Protein AF-A0A7S7NX07-F1 (afdb_monomer_lite)

pLDDT: mean 94.51, std 5.22, range [43.25, 98.38]

Sequence (472 aa):
MRSAGPKALARRHEELLFQRAYPGSEEEALSADRQLSQIAGRVEALRASGRDLTPLEEYDTCGIAGSGITAVFSYGVARHLVRAHGDAVDIEWDAYECWEPLGRLLPQLLPLSAEDALVEAHVPYRDWVHAAAGTRPDLAWLMDAIETRWRGSRQRAERYDALQLPLRWNFGISTATRTLMRLPGKDLFLHTEPYLTRKDVSLDAIPKLPALPVRKLPRALGAVMLALARDTSAVRYRELHGFTWGDPRHVYEIDGGRGLKFYLSSVLPVHRLPLRACHSMSLWKNGVPVGYFEGLSLFERMEAGFNLYYTFRAGETAYLYTKVLQACHQMLGVTTFTLDPYQVGHENEEGLASGAFWFYRKLGYRSTDPAIRALTVKEEARIKKDARYRTPVETLRTLVAAPMVYELPGHETGDWDQFQLRRLGLRTADGSAPKLPRALGKAKATPEEIRYLELMRKDSRFRQQILELGRP

Structure (mmCIF, N/CA/C/O backbone):
data_AF-A0A7S7NX07-F1
#
_entry.id   AF-A0A7S7NX07-F1
#
loop_
_atom_site.group_PDB
_atom_site.id
_atom_site.type_symbol
_atom_site.label_atom_id
_atom_site.label_alt_id
_atom_site.label_comp_id
_atom_site.label_asym_id
_atom_site.label_entity_id
_atom_site.label_seq_id
_atom_site.pdbx_PDB_ins_code
_atom_site.Cartn_x
_atom_site.Cartn_y
_atom_site.Cartn_z
_atom_site.occupancy
_atom_site.B_iso_or_equiv
_atom_site.auth_seq_id
_atom_site.auth_comp_id
_atom_site.auth_asym_id
_atom_site.auth_atom_id
_atom_site.pdbx_PDB_model_num
ATOM 1 N N . MET A 1 1 ? 4.384 -4.059 38.950 1.00 43.25 1 MET A N 1
ATOM 2 C CA . MET A 1 1 ? 5.266 -3.433 37.935 1.00 43.25 1 MET A CA 1
ATOM 3 C C . MET A 1 1 ? 4.681 -2.078 37.575 1.00 43.25 1 MET A C 1
ATOM 5 O O . MET A 1 1 ? 3.512 -2.049 37.219 1.00 43.25 1 MET A O 1
ATOM 9 N N . ARG A 1 2 ? 5.432 -0.971 37.707 1.00 44.53 2 ARG A N 1
ATOM 10 C CA . ARG A 1 2 ? 4.989 0.356 37.229 1.00 44.53 2 ARG A CA 1
ATOM 11 C C . ARG A 1 2 ? 4.534 0.208 35.772 1.00 44.53 2 ARG A C 1
ATOM 13 O O . ARG A 1 2 ? 5.297 -0.331 34.973 1.00 44.53 2 ARG A O 1
ATOM 20 N N . SER A 1 3 ? 3.299 0.592 35.450 1.00 55.12 3 SER A N 1
ATOM 21 C CA . SER A 1 3 ? 2.750 0.449 34.099 1.00 55.12 3 SER A CA 1
ATOM 22 C C . SER A 1 3 ? 3.647 1.204 33.118 1.00 55.12 3 SER A C 1
ATOM 24 O O . SER A 1 3 ? 3.782 2.426 33.209 1.00 55.12 3 SER A O 1
ATOM 26 N N . ALA A 1 4 ? 4.315 0.475 32.227 1.00 78.00 4 ALA A N 1
ATOM 27 C CA . ALA A 1 4 ? 5.151 1.071 31.198 1.00 78.00 4 ALA A CA 1
ATOM 28 C C . ALA A 1 4 ? 4.286 1.990 30.315 1.00 78.00 4 ALA A C 1
ATOM 30 O O . ALA A 1 4 ? 3.158 1.631 29.985 1.00 78.00 4 ALA A O 1
ATOM 31 N N . GLY A 1 5 ? 4.785 3.184 29.982 1.00 92.00 5 GLY A N 1
ATOM 32 C CA . GLY A 1 5 ? 4.021 4.172 29.214 1.00 92.00 5 GLY A CA 1
ATOM 33 C C . GLY A 1 5 ? 3.731 3.742 27.764 1.00 92.00 5 GLY A C 1
ATOM 34 O O . GLY A 1 5 ? 4.288 2.745 27.295 1.00 92.00 5 GLY A O 1
ATOM 35 N N . PRO A 1 6 ? 2.925 4.519 27.020 1.00 94.50 6 PRO A N 1
ATOM 36 C CA . PRO A 1 6 ? 2.481 4.195 25.658 1.00 94.50 6 PRO A CA 1
ATOM 37 C C . PRO A 1 6 ? 3.615 3.799 24.699 1.00 94.50 6 PRO A C 1
ATOM 39 O O . PRO A 1 6 ? 3.547 2.756 24.057 1.00 94.50 6 PRO A O 1
ATOM 42 N N . LYS A 1 7 ? 4.727 4.547 24.675 1.00 94.94 7 LYS A N 1
ATOM 43 C CA . LYS A 1 7 ? 5.889 4.234 23.816 1.00 94.94 7 LYS A CA 1
ATOM 44 C C . LYS A 1 7 ? 6.527 2.876 24.132 1.00 94.94 7 LYS A C 1
ATOM 46 O O . LYS A 1 7 ? 6.965 2.161 23.234 1.00 94.94 7 LYS A O 1
ATOM 51 N N . ALA A 1 8 ? 6.570 2.494 25.408 1.00 95.25 8 ALA A N 1
ATOM 52 C CA . ALA A 1 8 ? 7.094 1.194 25.814 1.00 95.25 8 ALA A CA 1
ATOM 53 C C . ALA A 1 8 ? 6.132 0.053 25.442 1.00 95.25 8 ALA A C 1
ATOM 55 O O . ALA A 1 8 ? 6.591 -1.023 25.058 1.00 95.25 8 ALA A O 1
ATOM 56 N N . LEU A 1 9 ? 4.818 0.298 25.511 1.00 96.44 9 LEU A N 1
ATOM 57 C CA . LEU A 1 9 ? 3.802 -0.635 25.024 1.00 96.44 9 LEU A CA 1
ATOM 58 C C . LEU A 1 9 ? 3.916 -0.834 23.506 1.00 96.44 9 LEU A C 1
ATOM 60 O O . LEU A 1 9 ? 3.928 -1.978 23.060 1.00 96.44 9 LEU A O 1
ATOM 64 N N . ALA A 1 10 ? 4.079 0.249 22.739 1.00 96.38 10 ALA A N 1
ATOM 65 C CA . ALA A 1 10 ? 4.284 0.193 21.293 1.00 96.38 10 ALA A CA 1
ATOM 66 C C . ALA A 1 10 ? 5.545 -0.604 20.928 1.00 96.38 10 ALA A C 1
ATOM 68 O O . ALA A 1 10 ? 5.468 -1.540 20.142 1.00 96.38 10 ALA A O 1
ATOM 69 N N . ARG A 1 11 ? 6.691 -0.337 21.571 1.00 96.19 11 ARG A N 1
ATOM 70 C CA . ARG A 1 11 ? 7.917 -1.121 21.335 1.00 96.19 11 ARG A CA 1
ATOM 71 C C . ARG A 1 11 ? 7.712 -2.613 21.609 1.00 96.19 11 ARG A C 1
ATOM 73 O O . ARG A 1 11 ? 8.107 -3.444 20.797 1.00 96.19 11 ARG A O 1
ATOM 80 N N . ARG A 1 12 ? 7.052 -2.958 22.722 1.00 97.19 12 ARG A N 1
ATOM 81 C CA . ARG A 1 12 ? 6.742 -4.358 23.038 1.00 97.19 12 ARG A CA 1
ATOM 82 C C . ARG A 1 12 ? 5.807 -4.982 22.002 1.00 97.19 12 ARG A C 1
ATOM 84 O O . ARG A 1 12 ? 5.972 -6.146 21.658 1.00 97.19 12 ARG A O 1
ATOM 91 N N . HIS A 1 13 ? 4.829 -4.227 21.513 1.00 97.62 13 HIS A N 1
ATOM 92 C CA . HIS A 1 13 ? 3.942 -4.671 20.445 1.00 97.62 13 HIS A CA 1
ATOM 93 C C . HIS A 1 13 ? 4.723 -5.001 19.162 1.00 97.62 13 HIS A C 1
ATOM 95 O O . HIS A 1 13 ? 4.510 -6.068 18.590 1.00 97.62 13 HIS A O 1
ATOM 101 N N . GLU A 1 14 ? 5.684 -4.165 18.761 1.00 97.00 14 GLU A N 1
ATOM 102 C CA . GLU A 1 14 ? 6.535 -4.425 17.590 1.00 97.00 14 GLU A CA 1
ATOM 103 C C . GLU A 1 14 ? 7.394 -5.686 17.739 1.00 97.00 14 GLU A C 1
ATOM 105 O O . GLU A 1 14 ? 7.455 -6.502 16.819 1.00 97.00 14 GLU A O 1
ATOM 110 N N . GLU A 1 15 ? 8.002 -5.891 18.911 1.00 97.50 15 GLU A N 1
ATOM 111 C CA . GLU A 1 15 ? 8.759 -7.113 19.220 1.00 97.50 15 GLU A CA 1
ATOM 112 C C . GLU A 1 15 ? 7.887 -8.367 19.067 1.00 97.50 15 GLU A C 1
ATOM 114 O O . GLU A 1 15 ? 8.297 -9.338 18.434 1.00 97.50 15 GLU A O 1
ATOM 119 N N . LEU A 1 16 ? 6.667 -8.334 19.614 1.00 98.38 16 LEU A N 1
ATOM 120 C CA . LEU A 1 16 ? 5.727 -9.454 19.551 1.00 98.38 16 LEU A CA 1
ATOM 121 C C . LEU A 1 16 ? 5.244 -9.724 18.121 1.00 98.38 16 LEU A C 1
ATOM 123 O O . LEU A 1 16 ? 5.109 -10.882 17.728 1.00 98.38 16 LEU A O 1
ATOM 127 N N . LEU A 1 17 ? 5.003 -8.681 17.322 1.00 97.88 17 LEU A N 1
ATOM 128 C CA . LEU A 1 17 ? 4.661 -8.843 15.908 1.00 97.88 17 LEU A CA 1
ATOM 129 C C . LEU A 1 17 ? 5.799 -9.487 15.122 1.00 97.88 17 LEU A C 1
ATOM 131 O O . LEU A 1 17 ? 5.552 -10.406 14.337 1.00 97.88 17 LEU A O 1
ATOM 135 N N . PHE A 1 18 ? 7.035 -9.028 15.333 1.00 97.88 18 PHE A N 1
ATOM 136 C CA . PHE A 1 18 ? 8.203 -9.604 14.676 1.00 97.88 18 PHE A CA 1
ATOM 137 C C . PHE A 1 18 ? 8.382 -11.073 15.058 1.00 97.88 18 PHE A C 1
ATOM 139 O O . PHE A 1 18 ? 8.474 -11.926 14.177 1.00 97.88 18 PHE A O 1
ATOM 146 N N . GLN A 1 19 ? 8.333 -11.365 16.359 1.00 97.56 19 GLN A N 1
ATOM 147 C CA . GLN A 1 19 ? 8.394 -12.714 16.912 1.00 97.56 19 GLN A CA 1
ATOM 148 C C . GLN A 1 19 ? 7.323 -13.627 16.304 1.00 97.56 19 GLN A C 1
ATOM 150 O O . GLN A 1 19 ? 7.601 -14.760 15.924 1.00 97.56 19 GLN A O 1
ATOM 155 N N . ARG A 1 20 ? 6.097 -13.120 16.137 1.00 97.31 20 ARG A N 1
ATOM 156 C CA . ARG A 1 20 ? 5.008 -13.891 15.537 1.00 97.31 20 ARG A CA 1
ATOM 157 C C . ARG A 1 20 ? 5.197 -14.147 14.040 1.00 97.31 20 ARG A C 1
ATOM 159 O O . ARG A 1 20 ? 4.764 -15.190 13.546 1.00 97.31 20 ARG A O 1
ATOM 166 N N . ALA A 1 21 ? 5.786 -13.210 13.302 1.00 97.31 21 ALA A N 1
ATOM 167 C CA . ALA A 1 21 ? 6.053 -13.372 11.873 1.00 97.31 21 ALA A CA 1
ATOM 168 C C . ALA A 1 21 ? 7.258 -14.295 11.613 1.00 97.31 21 ALA A C 1
ATOM 170 O O . ALA A 1 21 ? 7.229 -15.084 10.667 1.00 97.31 21 ALA A O 1
ATOM 171 N N . TYR A 1 22 ? 8.279 -14.240 12.470 1.00 97.50 22 TYR A N 1
ATOM 172 C CA . TYR A 1 22 ? 9.526 -14.999 12.353 1.00 97.50 22 TYR A CA 1
ATOM 173 C C . TYR A 1 22 ? 9.799 -15.866 13.603 1.00 97.50 22 TYR A C 1
ATOM 175 O O . TYR A 1 22 ? 10.824 -15.678 14.254 1.00 97.50 22 TYR A O 1
ATOM 183 N N . PRO A 1 23 ? 8.904 -16.802 13.967 1.00 97.12 23 PRO A N 1
ATOM 184 C CA . PRO A 1 23 ? 9.070 -17.601 15.177 1.00 97.12 23 PRO A CA 1
ATOM 185 C C . PRO A 1 23 ? 10.155 -18.667 14.995 1.00 97.12 23 PRO A C 1
ATOM 187 O O . PRO A 1 23 ? 10.227 -19.292 13.937 1.00 97.12 23 PRO A O 1
ATOM 190 N N . GLY A 1 24 ? 10.955 -18.926 16.028 1.00 96.62 24 GLY A N 1
ATOM 191 C CA . GLY A 1 24 ? 11.880 -20.061 16.094 1.00 96.62 24 GLY A CA 1
ATOM 192 C C . GLY A 1 24 ? 11.194 -21.376 16.483 1.00 96.62 24 GLY A C 1
ATOM 193 O O . GLY A 1 24 ? 11.676 -22.448 16.126 1.00 96.62 24 GLY A O 1
ATOM 194 N N . SER A 1 25 ? 10.044 -21.307 17.164 1.00 96.81 25 SER A N 1
ATOM 195 C CA . SER A 1 25 ? 9.207 -22.462 17.518 1.00 96.81 25 SER A CA 1
ATOM 196 C C . SER A 1 25 ? 7.710 -22.128 17.503 1.00 96.81 25 SER A C 1
ATOM 198 O O . SER A 1 25 ? 7.308 -20.964 17.552 1.00 96.81 25 SER A O 1
ATOM 200 N N . GLU A 1 26 ? 6.849 -23.148 17.468 1.00 96.06 26 GLU A N 1
ATOM 201 C CA . GLU A 1 26 ? 5.396 -22.944 17.577 1.00 96.06 26 GLU A CA 1
ATOM 202 C C . GLU A 1 26 ? 4.998 -22.324 18.923 1.00 96.06 26 GLU A C 1
ATOM 204 O O . GLU A 1 26 ? 4.138 -21.445 18.982 1.00 96.06 26 GLU A O 1
ATOM 209 N N . GLU A 1 27 ? 5.661 -22.730 20.007 1.00 96.88 27 GLU A N 1
ATOM 210 C CA . GLU A 1 27 ? 5.446 -22.188 21.352 1.00 96.88 27 GLU A CA 1
ATOM 211 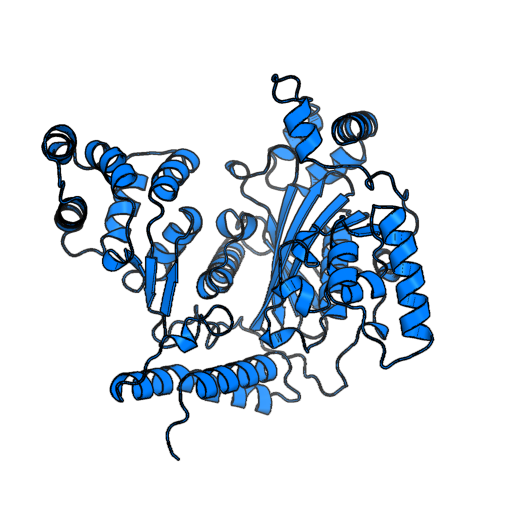C C . GLU A 1 27 ? 5.721 -20.683 21.409 1.00 96.88 27 GLU A C 1
ATOM 213 O O . GLU A 1 27 ? 4.990 -19.936 22.067 1.00 96.88 27 GLU A O 1
ATOM 218 N N . GLU A 1 28 ? 6.748 -20.232 20.689 1.00 97.06 28 GLU A N 1
ATOM 219 C CA . GLU A 1 28 ? 7.103 -18.827 20.564 1.00 97.06 28 GLU A CA 1
ATOM 220 C C . GLU A 1 28 ? 6.006 -18.035 19.841 1.00 97.06 28 GLU A C 1
ATOM 222 O O . GLU A 1 28 ? 5.558 -16.998 20.340 1.00 97.06 28 GLU A O 1
ATOM 227 N N . ALA A 1 29 ? 5.506 -18.559 18.718 1.00 96.62 29 ALA A N 1
ATOM 228 C CA . ALA A 1 29 ? 4.398 -17.956 17.979 1.00 96.62 29 ALA A CA 1
ATOM 229 C C . ALA A 1 29 ? 3.124 -17.862 18.836 1.00 96.62 29 ALA A C 1
ATOM 231 O O . ALA A 1 29 ? 2.501 -16.801 18.914 1.00 96.62 29 ALA A O 1
ATOM 232 N N . LEU A 1 30 ? 2.767 -18.946 19.534 1.00 95.94 30 LEU A N 1
ATOM 233 C CA . LEU A 1 30 ? 1.609 -18.991 20.430 1.00 95.94 30 LEU A CA 1
ATOM 234 C C . LEU A 1 30 ? 1.766 -18.030 21.615 1.00 95.94 30 LEU A C 1
ATOM 236 O O . LEU A 1 30 ? 0.806 -17.376 22.023 1.00 95.94 30 LEU A O 1
ATOM 240 N N . SER A 1 31 ? 2.972 -17.920 22.175 1.00 97.94 31 SER A N 1
ATOM 241 C CA . SER A 1 31 ? 3.276 -16.971 23.248 1.00 97.94 31 SER A CA 1
ATOM 242 C C . SER A 1 31 ? 3.138 -15.522 22.784 1.00 97.94 31 SER A C 1
ATOM 244 O O . SER A 1 31 ? 2.589 -14.694 23.519 1.00 97.94 31 SER A O 1
ATOM 246 N N . ALA A 1 32 ? 3.592 -15.216 21.566 1.00 98.00 32 ALA A N 1
ATOM 247 C CA . ALA A 1 32 ? 3.450 -13.893 20.979 1.00 98.00 32 ALA A CA 1
ATOM 248 C C . ALA A 1 32 ? 1.972 -13.525 20.774 1.00 98.00 32 ALA A C 1
ATOM 250 O O . ALA A 1 32 ? 1.545 -12.460 21.224 1.00 98.00 32 ALA A O 1
ATOM 251 N N . ASP A 1 33 ? 1.166 -14.425 20.198 1.00 96.50 33 ASP A N 1
ATOM 252 C CA . ASP A 1 33 ? -0.272 -14.196 19.998 1.00 96.50 33 ASP A CA 1
ATOM 253 C C . ASP A 1 33 ? -1.019 -14.009 21.335 1.00 96.50 33 ASP A C 1
ATOM 255 O O . ASP A 1 33 ? -1.800 -13.065 21.472 1.00 96.50 33 ASP A O 1
ATOM 259 N N . ARG A 1 34 ? -0.722 -14.822 22.365 1.00 97.56 34 ARG A N 1
ATOM 260 C CA . ARG A 1 34 ? -1.304 -14.656 23.716 1.00 97.56 34 ARG A CA 1
ATOM 261 C C . ARG A 1 34 ? -0.969 -13.309 24.356 1.00 97.56 34 ARG A C 1
ATOM 263 O O . ARG A 1 34 ? -1.767 -12.772 25.116 1.00 97.56 34 ARG A O 1
ATOM 270 N N . GLN A 1 35 ? 0.225 -12.776 24.118 1.00 98.19 35 GLN A N 1
ATOM 271 C CA . GLN A 1 35 ? 0.610 -11.473 24.665 1.00 98.19 35 GLN A CA 1
ATOM 272 C C . GLN A 1 35 ? -0.001 -10.322 23.865 1.00 98.19 35 GLN A C 1
ATOM 274 O O . GLN A 1 35 ? -0.411 -9.323 24.457 1.00 98.19 35 GLN A O 1
ATOM 279 N N . LEU A 1 36 ? -0.106 -10.464 22.542 1.00 98.00 36 LEU A N 1
ATOM 280 C CA . LEU A 1 36 ? -0.770 -9.489 21.679 1.00 98.00 36 LEU A CA 1
ATOM 281 C C . LEU A 1 36 ? -2.257 -9.358 22.015 1.00 98.00 36 LEU A C 1
ATOM 283 O O . LEU A 1 36 ? -2.760 -8.238 22.087 1.00 98.00 36 LEU A O 1
ATOM 287 N N . SER A 1 37 ? -2.942 -10.460 22.337 1.00 96.62 37 SER A N 1
ATOM 288 C CA . SER A 1 37 ? -4.355 -10.420 22.738 1.00 96.62 37 SER A CA 1
ATOM 289 C C . SER A 1 37 ? -4.612 -9.628 24.028 1.00 96.62 37 SER A C 1
ATOM 291 O O . SER A 1 37 ? -5.742 -9.222 24.284 1.00 96.62 37 SER A O 1
ATOM 293 N N . GLN A 1 38 ? -3.579 -9.363 24.834 1.00 96.56 38 GLN A N 1
ATOM 294 C CA . GLN A 1 38 ? -3.672 -8.558 26.057 1.00 96.56 38 GLN A CA 1
ATOM 295 C C . GLN A 1 38 ? -3.414 -7.062 25.825 1.00 96.56 38 GLN A C 1
ATOM 297 O O . GLN A 1 38 ? -3.616 -6.264 26.741 1.00 96.56 38 GLN A O 1
ATOM 302 N N . ILE A 1 39 ? -2.938 -6.657 24.640 1.00 97.00 39 ILE A N 1
ATOM 303 C CA . ILE A 1 39 ? -2.503 -5.275 24.380 1.00 97.00 39 ILE A CA 1
ATOM 304 C C . ILE A 1 39 ? -3.658 -4.287 24.521 1.00 97.00 39 ILE A C 1
ATOM 306 O O . ILE A 1 39 ? -3.482 -3.274 25.193 1.00 97.00 39 ILE A O 1
ATOM 310 N N . ALA A 1 40 ? -4.842 -4.604 23.991 1.00 96.25 40 ALA A N 1
ATOM 311 C CA . ALA A 1 40 ? -6.000 -3.714 24.075 1.00 96.25 40 ALA A CA 1
ATOM 312 C C . ALA A 1 40 ? -6.365 -3.364 25.529 1.00 96.25 40 ALA A C 1
ATOM 314 O O . ALA A 1 40 ? -6.565 -2.197 25.854 1.00 96.25 40 ALA A O 1
ATOM 315 N N . GLY A 1 41 ? -6.344 -4.351 26.433 1.00 96.12 41 GLY A N 1
ATOM 316 C CA . GLY A 1 41 ? -6.583 -4.118 27.862 1.00 96.12 41 GLY A CA 1
ATOM 317 C C . GLY A 1 41 ? -5.506 -3.250 28.523 1.00 96.12 41 GLY A C 1
ATOM 318 O O . GLY A 1 41 ? -5.798 -2.483 29.437 1.00 96.12 41 GLY A O 1
ATOM 319 N N . ARG A 1 42 ? -4.257 -3.310 28.041 1.00 96.25 42 ARG A N 1
ATOM 320 C CA . ARG A 1 42 ? -3.175 -2.430 28.516 1.00 96.25 42 ARG A CA 1
ATOM 321 C C . ARG A 1 42 ? -3.331 -1.002 27.999 1.00 96.25 42 ARG A C 1
ATOM 323 O O . ARG A 1 42 ? -3.040 -0.076 28.749 1.00 96.25 42 ARG A O 1
ATOM 330 N N . VAL A 1 43 ? -3.795 -0.819 26.760 1.00 96.69 43 VAL A N 1
ATOM 331 C CA . VAL A 1 43 ? -4.137 0.513 26.231 1.00 96.69 43 VAL A CA 1
ATOM 332 C C . VAL A 1 43 ? -5.275 1.126 27.046 1.00 96.69 43 VAL A C 1
ATOM 334 O O . VAL A 1 43 ? -5.170 2.279 27.454 1.00 96.69 43 VAL A O 1
ATOM 337 N N . GLU A 1 44 ? -6.307 0.344 27.371 1.00 95.25 44 GLU A N 1
ATOM 338 C CA . GLU A 1 44 ? -7.420 0.808 28.206 1.00 95.25 44 GLU A CA 1
ATOM 339 C C . GLU A 1 44 ? -6.965 1.196 29.619 1.00 95.25 44 GLU A C 1
ATOM 341 O O . GLU A 1 44 ? -7.313 2.262 30.116 1.00 95.25 44 GLU A O 1
ATOM 346 N N . ALA A 1 45 ? -6.097 0.398 30.247 1.00 95.25 45 ALA A N 1
ATOM 347 C CA . ALA A 1 45 ? -5.528 0.748 31.548 1.00 95.25 45 ALA A CA 1
ATOM 348 C C . ALA A 1 45 ? -4.715 2.059 31.504 1.00 95.25 45 ALA A C 1
ATOM 350 O O . ALA A 1 45 ? -4.768 2.855 32.443 1.00 95.25 45 ALA A O 1
ATOM 351 N N . LEU A 1 46 ? -3.979 2.310 30.412 1.00 95.44 46 LEU A N 1
ATOM 352 C CA . LEU A 1 46 ? -3.272 3.578 30.211 1.00 95.44 46 LEU A CA 1
ATOM 353 C C . LEU A 1 46 ? -4.256 4.746 30.060 1.00 95.44 46 LEU A C 1
ATOM 355 O O . LEU A 1 46 ? -4.070 5.761 30.738 1.00 95.44 46 LEU A O 1
ATOM 359 N N . ARG A 1 47 ? -5.318 4.577 29.259 1.00 94.62 47 ARG A N 1
ATOM 360 C CA . ARG A 1 47 ? -6.404 5.558 29.097 1.00 94.62 47 ARG A CA 1
ATOM 361 C C . ARG A 1 47 ? -7.046 5.914 30.436 1.00 94.62 47 ARG A C 1
ATOM 363 O O . ARG A 1 47 ? -7.086 7.085 30.798 1.00 94.62 47 ARG A O 1
ATOM 370 N N . ALA A 1 48 ? -7.465 4.907 31.203 1.00 94.81 48 ALA A N 1
ATOM 371 C CA . ALA A 1 48 ? -8.093 5.079 32.513 1.00 94.81 48 ALA A CA 1
ATOM 372 C C . ALA A 1 48 ? -7.170 5.770 33.533 1.00 94.81 48 ALA A C 1
ATOM 374 O O . ALA A 1 48 ? -7.640 6.454 34.437 1.00 94.81 48 ALA A O 1
ATOM 375 N N . SER A 1 49 ? -5.849 5.635 33.376 1.00 94.06 49 SER A N 1
ATOM 376 C CA . SER A 1 49 ? -4.857 6.345 34.195 1.00 94.06 49 SER A CA 1
ATOM 377 C C . SER A 1 49 ? -4.545 7.777 33.724 1.00 94.06 49 SER A C 1
ATOM 379 O O . SER A 1 49 ? -3.596 8.385 34.222 1.00 94.06 49 SER A O 1
ATOM 381 N N . GLY A 1 50 ? -5.301 8.311 32.756 1.00 92.94 50 GLY A N 1
ATOM 382 C CA . GLY A 1 50 ? -5.138 9.671 32.234 1.00 92.94 50 GLY A CA 1
ATOM 383 C C . GLY A 1 50 ? -3.849 9.880 31.436 1.00 92.94 50 GLY A C 1
ATOM 384 O O . GLY A 1 50 ? -3.324 10.991 31.385 1.00 92.94 50 GLY A O 1
ATOM 385 N N . ARG A 1 51 ? -3.275 8.814 30.863 1.00 93.44 51 ARG A N 1
ATOM 386 C CA . ARG A 1 51 ? -2.066 8.917 30.033 1.00 93.44 51 ARG A CA 1
ATOM 387 C C . ARG A 1 51 ? -2.434 9.332 28.614 1.00 93.44 51 ARG A C 1
ATOM 389 O O . ARG A 1 51 ? -3.364 8.783 28.035 1.00 93.44 51 ARG A O 1
ATOM 396 N N . ASP A 1 52 ? -1.634 10.227 28.045 1.00 92.69 52 ASP A N 1
ATOM 397 C CA . ASP A 1 52 ? -1.708 10.591 26.631 1.00 92.69 52 ASP A CA 1
ATOM 398 C C . ASP A 1 52 ? -1.405 9.376 25.739 1.00 92.69 52 ASP A C 1
ATOM 400 O O . ASP A 1 52 ? -0.353 8.748 25.871 1.00 92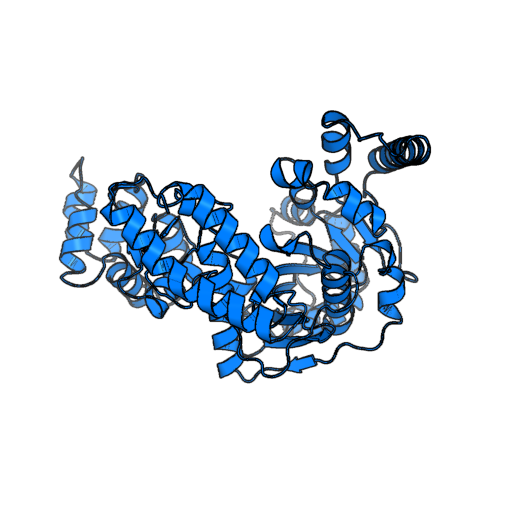.69 52 ASP A O 1
ATOM 404 N N . LEU A 1 53 ? -2.337 9.036 24.848 1.00 94.19 53 LEU A N 1
ATOM 405 C CA . LEU A 1 53 ? -2.232 7.901 23.931 1.00 94.19 53 LEU A CA 1
ATOM 406 C C . LEU A 1 53 ? -1.798 8.294 22.519 1.00 94.19 53 LEU A C 1
ATOM 408 O O . LEU A 1 53 ? -1.597 7.394 21.707 1.00 94.19 53 LEU A O 1
ATOM 412 N N . THR A 1 54 ? -1.582 9.583 22.242 1.00 93.00 54 THR A N 1
ATOM 413 C CA . THR A 1 54 ? -1.100 10.085 20.944 1.00 93.00 54 THR A CA 1
ATOM 414 C C . THR A 1 54 ? 0.109 9.303 20.407 1.00 93.00 54 THR A C 1
ATOM 416 O O . THR A 1 54 ? 0.111 8.962 19.225 1.00 93.00 54 THR A O 1
ATOM 419 N N . PRO A 1 55 ? 1.085 8.865 21.237 1.00 94.69 55 PRO A N 1
ATOM 420 C CA . PRO A 1 55 ? 2.197 8.047 20.748 1.00 94.69 55 PRO A CA 1
ATOM 421 C C . PRO A 1 55 ? 1.818 6.669 20.177 1.00 94.69 55 PRO A C 1
ATOM 423 O O . PRO A 1 55 ? 2.688 5.986 19.642 1.00 94.69 55 PRO A O 1
ATOM 426 N N . LEU A 1 56 ? 0.575 6.204 20.344 1.00 95.31 56 LEU A N 1
ATOM 427 C CA . LEU A 1 56 ? 0.039 4.973 19.739 1.00 95.31 56 LEU A CA 1
ATOM 428 C C . LEU A 1 56 ? -0.692 5.233 18.414 1.00 95.31 56 LEU A C 1
ATOM 430 O O . LEU A 1 56 ? -1.177 4.282 17.801 1.00 95.31 56 LEU A O 1
ATOM 434 N N . GLU A 1 57 ? -0.814 6.497 18.014 1.00 94.06 57 GLU A N 1
ATOM 435 C CA . GLU A 1 57 ? -1.434 6.943 16.763 1.00 94.06 57 GLU A CA 1
ATOM 436 C C . GLU A 1 57 ? -0.394 7.583 15.821 1.00 94.06 57 GLU A C 1
ATOM 438 O O . GLU A 1 57 ? -0.688 7.855 14.665 1.00 94.06 57 GLU A O 1
ATOM 443 N N . GLU A 1 58 ? 0.857 7.756 16.266 1.00 90.94 58 GLU A N 1
ATOM 444 C CA . GLU A 1 58 ? 1.972 8.173 15.406 1.00 90.94 58 GLU A CA 1
ATOM 445 C C . GLU A 1 58 ? 2.182 7.188 14.235 1.00 90.94 58 GLU A C 1
ATOM 447 O O . GLU A 1 58 ? 1.915 5.988 14.337 1.00 90.94 58 GLU A O 1
ATOM 452 N N . TYR A 1 59 ? 2.711 7.680 13.112 1.00 84.88 59 TYR A N 1
ATOM 453 C CA . TYR A 1 59 ? 2.840 6.915 11.864 1.00 84.88 59 TYR A CA 1
ATOM 454 C C . TYR A 1 59 ? 3.549 5.553 12.024 1.00 84.88 59 TYR A C 1
ATOM 456 O O . TYR A 1 59 ? 3.134 4.557 11.429 1.00 84.88 59 TYR A O 1
ATOM 464 N N . ASP A 1 60 ? 4.559 5.467 12.893 1.00 83.88 60 ASP A N 1
ATOM 465 C CA . ASP A 1 60 ? 5.337 4.239 13.102 1.00 83.88 60 ASP A CA 1
ATOM 466 C C . ASP A 1 60 ? 4.622 3.213 14.010 1.00 83.88 60 ASP A C 1
ATOM 468 O O . ASP A 1 60 ? 4.847 1.997 13.920 1.00 83.88 60 ASP A O 1
ATOM 472 N N . THR A 1 61 ? 3.710 3.673 14.869 1.00 90.69 61 THR A N 1
ATOM 473 C CA . THR A 1 61 ? 3.107 2.893 15.967 1.00 90.69 61 THR A CA 1
ATOM 474 C C . THR A 1 61 ? 1.592 2.723 15.855 1.00 90.69 61 THR A C 1
ATOM 476 O O . THR A 1 61 ? 1.039 1.894 16.570 1.00 90.69 61 THR A O 1
ATOM 479 N N . CYS A 1 62 ? 0.930 3.429 14.937 1.00 94.31 62 CYS A N 1
ATOM 480 C CA . CYS A 1 62 ? -0.511 3.375 14.678 1.00 94.31 62 CYS A CA 1
ATOM 481 C C . CYS A 1 62 ? -1.058 1.966 14.402 1.00 94.31 62 CYS A C 1
ATOM 483 O O . CYS A 1 62 ? -0.311 1.049 14.075 1.00 94.31 62 CYS A O 1
ATOM 485 N N . GLY A 1 63 ? -2.373 1.763 14.504 1.00 96.44 63 GLY A N 1
ATOM 486 C CA . GLY A 1 63 ? -2.999 0.467 14.204 1.00 96.44 63 GLY A CA 1
ATOM 487 C C . GLY A 1 63 ? -2.885 -0.579 15.319 1.00 96.44 63 GLY A C 1
ATOM 488 O O . GLY A 1 63 ? -2.993 -1.778 15.040 1.00 96.44 63 GLY A O 1
ATOM 489 N N . ILE A 1 64 ? -2.634 -0.152 16.561 1.00 97.62 64 ILE A N 1
ATOM 490 C CA . ILE A 1 64 ? -2.611 -1.001 17.761 1.00 97.62 64 ILE A CA 1
ATOM 491 C C . ILE A 1 64 ? -4.039 -1.177 18.300 1.00 97.62 64 ILE A C 1
ATOM 493 O O . ILE A 1 64 ? -4.812 -0.228 18.382 1.00 97.62 64 ILE A O 1
ATOM 497 N N . ALA A 1 65 ? -4.407 -2.394 18.706 1.00 97.38 65 ALA A N 1
ATOM 498 C CA . ALA A 1 65 ? -5.706 -2.639 19.332 1.00 97.38 65 ALA A CA 1
ATOM 499 C C . ALA A 1 65 ? -5.901 -1.779 20.590 1.00 97.38 65 ALA A C 1
ATOM 501 O O . ALA A 1 65 ? -5.026 -1.694 21.450 1.00 97.38 65 ALA A O 1
ATOM 502 N N . GLY A 1 66 ? -7.073 -1.160 20.696 1.00 95.69 66 GLY A N 1
ATOM 503 C CA . GLY A 1 66 ? -7.449 -0.243 21.764 1.00 95.69 66 GLY A CA 1
ATOM 504 C C . GLY A 1 66 ? -7.100 1.226 21.509 1.00 95.69 66 GLY A C 1
ATOM 505 O O . GLY A 1 66 ? -7.573 2.053 22.284 1.00 95.69 66 GLY A O 1
ATOM 506 N N . SER A 1 67 ? -6.321 1.577 20.475 1.00 96.38 67 SER A N 1
ATOM 507 C CA . SER A 1 67 ? -6.117 2.971 20.028 1.00 96.38 67 SER A CA 1
ATOM 508 C C . SER A 1 67 ? -7.041 3.327 18.850 1.00 96.38 67 SER A C 1
ATOM 510 O O . SER A 1 67 ? -8.034 2.633 18.615 1.00 96.38 67 SER A O 1
ATOM 512 N N . GLY A 1 68 ? -6.752 4.404 18.118 1.00 96.06 68 GLY A N 1
ATOM 513 C CA . GLY A 1 68 ? -7.380 4.704 16.835 1.00 96.06 68 GLY A CA 1
ATOM 514 C C . GLY A 1 68 ? -6.461 5.498 15.913 1.00 96.06 68 GLY A C 1
ATOM 515 O O . GLY A 1 68 ? -5.257 5.579 16.157 1.00 96.06 68 GLY A O 1
ATOM 516 N N . ILE A 1 69 ? -7.034 6.040 14.842 1.00 97.00 69 ILE A N 1
ATOM 517 C CA . ILE A 1 69 ? -6.395 7.010 13.945 1.00 97.00 69 ILE A CA 1
ATOM 518 C C . ILE A 1 69 ? -7.416 8.040 13.455 1.00 97.00 69 ILE A C 1
ATOM 520 O O . ILE A 1 69 ? -8.608 7.739 13.384 1.00 97.00 69 ILE A O 1
ATOM 524 N N . THR A 1 70 ? -6.939 9.221 13.065 1.00 97.00 70 THR A N 1
ATOM 525 C CA . THR A 1 70 ? -7.728 10.216 12.325 1.00 97.00 70 THR A CA 1
ATOM 526 C C . THR A 1 70 ? -7.042 10.523 11.001 1.00 97.00 70 THR A C 1
ATOM 528 O O . THR A 1 70 ? -5.889 10.951 11.003 1.00 97.00 70 THR A O 1
ATOM 531 N N . ALA A 1 71 ? -7.711 10.274 9.874 1.00 96.81 71 ALA A N 1
ATOM 532 C CA . ALA A 1 71 ? 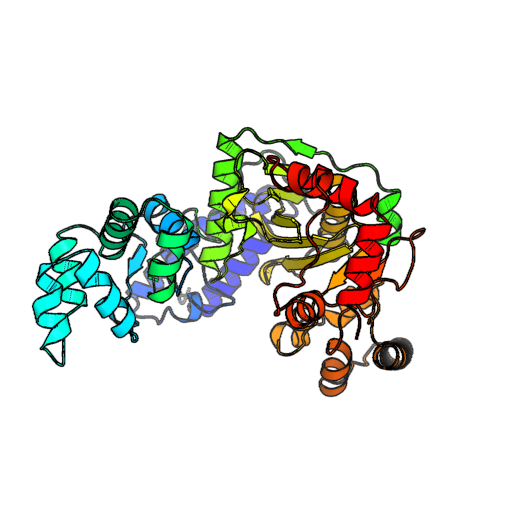-7.115 10.436 8.547 1.00 96.81 71 ALA A CA 1
ATOM 533 C C . ALA A 1 71 ? -8.150 10.781 7.473 1.00 96.81 71 ALA A C 1
ATOM 535 O O . ALA A 1 71 ? -9.308 10.378 7.567 1.00 96.81 71 ALA A O 1
ATOM 536 N N . VAL A 1 72 ? -7.710 11.461 6.414 1.00 97.25 72 VAL A N 1
ATOM 537 C CA . VAL A 1 72 ? -8.505 11.635 5.193 1.00 97.25 72 VAL A CA 1
ATOM 538 C C . VAL A 1 72 ? -8.277 10.424 4.292 1.00 97.25 72 VAL A C 1
ATOM 540 O O . VAL A 1 72 ? -7.142 10.119 3.929 1.00 97.25 72 VAL A O 1
ATOM 543 N N . PHE A 1 73 ? -9.355 9.731 3.935 1.00 97.81 73 PHE A N 1
ATOM 544 C CA . PHE A 1 73 ? -9.322 8.556 3.062 1.00 97.81 73 PHE A CA 1
ATOM 545 C C . PHE A 1 73 ? -10.101 8.813 1.778 1.00 97.81 73 PHE A C 1
ATOM 547 O O . PHE A 1 73 ? -11.150 9.454 1.824 1.00 97.81 73 PHE A O 1
ATOM 554 N N . SER A 1 74 ? -9.659 8.239 0.653 1.00 97.38 74 SER A N 1
ATOM 555 C CA . SER A 1 74 ? -10.482 8.235 -0.561 1.00 97.38 74 SER A CA 1
ATOM 556 C C . SER A 1 74 ? -11.816 7.510 -0.353 1.00 97.38 74 SER A C 1
ATOM 558 O O . SER A 1 74 ? -11.954 6.607 0.480 1.00 97.38 74 SER A O 1
ATOM 560 N N . TYR A 1 75 ? -12.795 7.839 -1.191 1.00 97.25 75 TYR A N 1
ATOM 561 C CA . TYR A 1 75 ? -14.140 7.276 -1.215 1.00 97.25 75 TYR A CA 1
ATOM 562 C C . TYR A 1 75 ? -14.148 5.754 -1.156 1.00 97.25 75 TYR A C 1
ATOM 564 O O . TYR A 1 75 ? -14.947 5.157 -0.438 1.00 97.25 75 TYR A O 1
ATOM 572 N N . GLY A 1 76 ? -13.262 5.100 -1.912 1.00 96.19 76 GLY A N 1
ATOM 573 C CA . GLY A 1 76 ? -13.231 3.645 -1.962 1.00 96.19 76 GLY A CA 1
ATOM 574 C C . GLY A 1 76 ? -12.798 3.014 -0.634 1.00 96.19 76 GLY A C 1
ATOM 575 O O . GLY A 1 76 ? -13.340 1.972 -0.259 1.00 96.19 76 GLY A O 1
ATOM 576 N N . VAL A 1 77 ? -11.878 3.656 0.094 1.00 97.88 77 VAL A N 1
ATOM 577 C CA . VAL A 1 77 ? -11.450 3.219 1.430 1.00 97.88 77 VAL A CA 1
ATOM 578 C C . VAL A 1 77 ? -12.484 3.610 2.479 1.00 97.88 77 VAL A C 1
ATOM 580 O O . VAL A 1 77 ? -12.920 2.735 3.218 1.00 97.88 77 VAL A O 1
ATOM 583 N N . ALA A 1 78 ? -12.963 4.854 2.494 1.00 98.06 78 ALA A N 1
ATOM 584 C CA . ALA A 1 78 ? -14.001 5.307 3.421 1.00 98.06 78 ALA A CA 1
ATOM 585 C C . ALA A 1 78 ? -15.259 4.426 3.355 1.00 98.06 78 ALA A C 1
ATOM 587 O O . ALA A 1 78 ? -15.751 3.935 4.368 1.00 98.06 78 ALA A O 1
ATOM 588 N N . ARG A 1 79 ? -15.726 4.118 2.140 1.00 97.00 79 ARG A N 1
ATOM 589 C CA . ARG A 1 79 ? -16.844 3.198 1.904 1.00 97.00 79 ARG A CA 1
ATOM 590 C C . ARG A 1 79 ? -16.575 1.795 2.443 1.00 97.00 79 ARG A C 1
ATOM 592 O O . ARG A 1 79 ? -17.491 1.149 2.946 1.00 97.00 79 ARG A O 1
ATOM 599 N N . HIS A 1 80 ? -15.352 1.288 2.286 1.00 97.38 80 HIS A N 1
ATOM 600 C CA . HIS A 1 80 ? -14.954 0.002 2.861 1.00 97.38 80 HIS A CA 1
ATOM 601 C C . HIS A 1 80 ? -14.998 0.059 4.390 1.00 97.38 80 HIS A C 1
ATOM 603 O O . HIS A 1 80 ? -15.606 -0.817 4.997 1.00 97.38 80 HIS A O 1
ATOM 609 N N . LEU A 1 81 ? -14.440 1.112 4.991 1.00 97.50 81 LEU A N 1
ATOM 610 C CA . LEU A 1 81 ? -14.373 1.282 6.438 1.00 97.50 81 LEU A CA 1
ATOM 611 C C . LEU A 1 81 ? -15.761 1.359 7.083 1.00 97.50 81 LEU A C 1
ATOM 613 O O . LEU A 1 81 ? -16.032 0.592 8.001 1.00 97.50 81 LEU A O 1
ATOM 617 N N . VAL A 1 82 ? -16.669 2.179 6.545 1.00 96.31 82 VAL A N 1
ATOM 618 C CA . VAL A 1 82 ? -18.064 2.275 7.021 1.00 96.31 82 VAL A CA 1
ATOM 619 C C . VAL A 1 82 ? -18.761 0.917 6.978 1.00 96.31 82 VAL A C 1
ATOM 621 O O . VAL A 1 82 ? -19.432 0.516 7.922 1.00 96.31 82 VAL A O 1
ATOM 624 N N . ARG A 1 83 ? -18.595 0.169 5.881 1.00 95.88 83 ARG A N 1
ATOM 625 C CA . ARG A 1 83 ? -19.276 -1.121 5.694 1.00 95.88 83 ARG A CA 1
ATOM 626 C C . ARG A 1 83 ? -18.689 -2.241 6.548 1.00 95.88 83 ARG A C 1
ATOM 628 O O . ARG A 1 83 ? -19.419 -3.161 6.899 1.00 95.88 83 ARG A O 1
ATOM 635 N N . ALA A 1 84 ? -17.383 -2.209 6.800 1.00 96.00 84 ALA A N 1
ATOM 636 C CA . ALA A 1 84 ? -16.676 -3.259 7.526 1.00 96.00 84 ALA A CA 1
ATOM 637 C C . ALA A 1 84 ? -16.659 -3.022 9.042 1.00 96.00 84 ALA A C 1
ATOM 639 O O . ALA A 1 84 ? -16.689 -3.991 9.797 1.00 96.00 84 ALA A O 1
ATOM 640 N N . HIS A 1 85 ? -16.624 -1.757 9.473 1.00 96.12 85 HIS A N 1
ATOM 641 C CA . HIS A 1 85 ? -16.380 -1.377 10.869 1.00 96.12 85 HIS A CA 1
ATOM 642 C C . HIS A 1 85 ? -17.503 -0.532 11.486 1.00 96.12 85 HIS A C 1
ATOM 644 O O . HIS A 1 85 ? -17.482 -0.320 12.695 1.00 96.12 85 HIS A O 1
ATOM 650 N N . GLY A 1 86 ? -18.503 -0.111 10.700 1.00 93.00 86 GLY A N 1
ATOM 651 C CA . GLY A 1 86 ? -19.712 0.558 11.192 1.00 93.00 86 GLY A CA 1
ATOM 652 C C . GLY A 1 86 ? -19.401 1.774 12.062 1.00 93.00 86 GLY A C 1
ATOM 653 O O . GLY A 1 86 ? -18.548 2.586 11.713 1.00 93.00 86 GLY A O 1
ATOM 654 N N . ASP A 1 87 ? -20.046 1.836 13.227 1.00 93.44 87 ASP A N 1
ATOM 655 C CA . ASP A 1 87 ? -19.955 2.936 14.200 1.00 93.44 87 ASP A CA 1
ATOM 656 C C . ASP A 1 87 ? -18.550 3.132 14.803 1.00 93.44 87 ASP A C 1
ATOM 658 O O . ASP A 1 87 ? -18.302 4.099 15.520 1.00 93.44 87 ASP A O 1
ATOM 662 N N . ALA A 1 88 ? -17.599 2.233 14.527 1.00 96.44 88 ALA A N 1
ATOM 663 C CA . ALA A 1 88 ? -16.201 2.445 14.892 1.00 96.44 88 ALA A CA 1
ATOM 664 C C . ALA A 1 88 ? -15.526 3.542 14.048 1.00 96.44 88 ALA A C 1
ATOM 666 O O . ALA A 1 88 ? -14.415 3.961 14.390 1.00 96.44 88 ALA A O 1
ATOM 667 N N . VAL A 1 89 ? -16.155 3.965 12.943 1.00 97.62 89 VAL A N 1
ATOM 668 C CA . VAL A 1 89 ? -15.634 4.957 12.000 1.00 97.62 89 VAL A CA 1
ATOM 669 C C . VAL A 1 89 ? -16.672 6.043 11.750 1.00 97.62 89 VAL A C 1
ATOM 671 O O . VAL A 1 89 ? -17.753 5.752 11.242 1.00 97.62 89 VAL A O 1
ATOM 674 N N . ASP A 1 90 ? -16.318 7.294 12.031 1.00 98.12 90 ASP A N 1
ATOM 675 C CA . ASP A 1 90 ? -17.170 8.445 11.723 1.00 98.12 90 ASP A CA 1
ATOM 676 C C . ASP A 1 90 ? -16.343 9.693 11.371 1.00 98.12 90 ASP A C 1
ATOM 678 O O . ASP A 1 90 ? -15.109 9.663 11.402 1.00 98.12 90 ASP A O 1
ATOM 682 N N . ILE A 1 91 ? -17.015 10.777 10.986 1.00 98.25 91 ILE A N 1
ATOM 683 C CA . ILE A 1 91 ? -16.386 12.065 10.675 1.00 98.25 91 ILE A CA 1
ATOM 684 C C . ILE A 1 91 ? -15.825 12.690 11.962 1.00 98.25 91 ILE A C 1
ATOM 686 O O . ILE A 1 91 ? -16.542 12.864 12.944 1.00 98.25 91 ILE A O 1
ATOM 690 N N . GLU A 1 92 ? -14.549 13.076 11.941 1.00 97.50 92 GLU A N 1
ATOM 691 C CA . GLU A 1 92 ? -13.926 13.876 13.000 1.00 97.50 92 GLU A CA 1
ATOM 692 C C . GLU A 1 92 ? -14.187 15.362 12.732 1.00 97.50 92 GLU A C 1
ATOM 694 O O . GLU A 1 92 ? -13.345 16.069 12.175 1.00 97.50 92 GLU A O 1
ATOM 699 N N . TRP A 1 93 ? -15.388 15.833 13.069 1.00 96.88 93 TRP A N 1
ATOM 700 C CA . TRP A 1 93 ? -15.802 17.211 12.782 1.00 96.88 93 TRP A CA 1
ATOM 701 C C . TRP A 1 93 ? -14.885 18.265 13.397 1.00 96.88 93 TRP A C 1
ATOM 703 O O . TRP A 1 93 ? -14.697 19.318 12.793 1.00 96.88 93 TRP A O 1
ATOM 713 N N . ASP A 1 94 ? -14.285 17.980 14.552 1.00 95.69 94 ASP A N 1
ATOM 714 C CA . ASP A 1 94 ? -13.395 18.920 15.235 1.00 95.69 94 ASP A CA 1
ATOM 715 C C . ASP A 1 94 ? -12.056 19.091 14.489 1.00 95.69 94 ASP A C 1
ATOM 717 O O . ASP A 1 94 ? -11.364 20.089 14.678 1.00 95.69 94 ASP A O 1
ATOM 721 N N . ALA A 1 95 ? -11.708 18.151 13.601 1.00 94.62 95 ALA A N 1
ATOM 722 C CA . ALA A 1 95 ? -10.550 18.235 12.711 1.00 94.62 95 ALA A CA 1
ATOM 723 C C . ALA A 1 95 ? -10.908 18.733 11.296 1.00 94.62 95 ALA A C 1
ATOM 725 O O . ALA A 1 95 ? -10.041 18.753 10.420 1.00 94.62 95 ALA A O 1
ATOM 726 N N . TYR A 1 96 ? -12.174 19.076 11.028 1.00 95.81 96 TYR A N 1
ATOM 727 C CA . TYR A 1 96 ? -12.629 19.460 9.694 1.00 95.81 96 TYR A CA 1
ATOM 728 C C . TYR A 1 96 ? -12.605 20.977 9.485 1.00 95.81 96 TYR A C 1
ATOM 730 O O . TYR A 1 96 ? -13.351 21.723 10.114 1.00 95.81 96 TYR A O 1
ATOM 738 N N . GLU A 1 97 ? -11.771 21.431 8.548 1.00 90.25 97 GLU A N 1
ATOM 739 C CA . GLU A 1 97 ? -11.547 22.864 8.300 1.00 90.25 97 GLU A CA 1
ATOM 740 C C . GLU A 1 97 ? -12.164 23.369 6.980 1.00 90.25 97 GLU A C 1
ATOM 742 O O . GLU A 1 97 ? -12.397 24.565 6.819 1.00 90.25 97 GLU A O 1
ATOM 747 N N . CYS A 1 98 ? -12.451 22.481 6.020 1.00 88.00 98 CYS A N 1
ATOM 748 C CA . CYS A 1 98 ? -12.830 22.860 4.652 1.00 88.00 98 CYS A CA 1
ATOM 749 C C . CYS A 1 98 ? -14.346 22.790 4.417 1.00 88.00 98 CYS A C 1
ATOM 751 O O . CYS A 1 98 ? -14.842 21.813 3.857 1.00 88.00 98 CYS A O 1
ATOM 753 N N . TRP A 1 99 ? -15.103 23.818 4.796 1.00 91.44 99 TRP A N 1
ATOM 754 C CA . TRP A 1 99 ? -16.574 23.804 4.738 1.00 91.44 99 TRP A CA 1
ATOM 755 C C . TRP A 1 99 ? -17.174 24.038 3.339 1.00 91.44 99 TRP A C 1
ATOM 757 O O . TRP A 1 99 ? -18.286 23.586 3.054 1.00 91.44 99 TRP A O 1
ATOM 767 N N . GLU A 1 100 ? -16.461 24.694 2.422 1.00 91.19 100 GLU A N 1
ATOM 768 C CA . GLU A 1 100 ? -16.983 25.069 1.100 1.00 91.19 100 GLU A CA 1
ATOM 769 C C . GLU A 1 100 ? -17.350 23.870 0.205 1.00 91.19 100 GLU A C 1
ATOM 771 O O . GLU A 1 100 ? -18.392 23.915 -0.458 1.00 91.19 100 GLU A O 1
ATOM 776 N N . PRO A 1 101 ? -16.557 22.777 0.138 1.00 93.88 101 PRO A N 1
ATOM 777 C CA . PRO A 1 101 ? -16.973 21.552 -0.540 1.00 93.88 101 PRO A CA 1
ATOM 778 C C . PRO A 1 101 ? -18.304 20.995 -0.031 1.00 93.88 101 PRO A C 1
ATOM 780 O O . PRO A 1 101 ? -19.132 20.569 -0.842 1.00 93.88 101 PRO A O 1
ATOM 783 N N . LEU A 1 102 ? -18.527 21.040 1.284 1.00 93.06 102 LEU A N 1
ATOM 784 C CA . LEU A 1 102 ? -19.752 20.551 1.903 1.00 93.06 102 LEU A CA 1
ATOM 785 C C . LEU A 1 102 ? -20.941 21.444 1.522 1.00 93.06 102 LEU A C 1
ATOM 787 O O . LEU A 1 102 ? -21.975 20.925 1.104 1.00 93.06 102 LEU A O 1
ATOM 791 N N . GLY A 1 103 ? -20.752 22.766 1.503 1.00 92.50 103 GLY A N 1
ATOM 792 C CA . GLY A 1 103 ? -21.749 23.723 1.010 1.00 92.50 103 GLY A CA 1
ATOM 793 C C . GLY A 1 103 ? -22.122 23.566 -0.465 1.00 92.50 103 GLY A C 1
ATOM 794 O O . GLY A 1 103 ? -23.261 23.815 -0.846 1.00 92.50 103 GLY A O 1
ATOM 795 N N . ARG A 1 104 ? -21.209 23.073 -1.312 1.00 92.62 104 ARG A N 1
ATOM 796 C CA . ARG A 1 104 ? -21.530 22.719 -2.711 1.00 92.62 104 ARG A CA 1
ATOM 797 C C . ARG A 1 104 ? -22.274 21.390 -2.837 1.00 92.62 104 ARG A C 1
ATOM 799 O O . ARG A 1 104 ? -23.017 21.187 -3.803 1.00 92.62 104 ARG A O 1
ATOM 806 N N . LEU A 1 105 ? -22.030 20.457 -1.919 1.00 95.25 105 LEU A N 1
ATOM 807 C CA . LEU A 1 105 ? -22.605 19.116 -1.969 1.00 95.25 105 LEU A CA 1
ATOM 808 C C . LEU A 1 105 ? -23.996 19.057 -1.332 1.00 95.25 105 LEU A C 1
ATOM 810 O O . LEU A 1 105 ? -24.903 18.489 -1.942 1.00 95.25 105 LEU A O 1
ATOM 814 N N . LEU A 1 106 ? -24.168 19.621 -0.133 1.00 95.81 106 LEU A N 1
ATOM 815 C CA . LEU A 1 106 ? -25.380 19.447 0.668 1.00 95.81 106 LEU A CA 1
ATOM 816 C C . LEU A 1 106 ? -26.656 19.917 -0.034 1.00 95.81 106 LEU A C 1
ATOM 818 O O . LEU A 1 106 ? -27.586 19.120 -0.044 1.00 95.81 106 LEU A O 1
ATOM 822 N N . PRO A 1 107 ? -26.713 21.054 -0.752 1.00 95.50 107 PRO A N 1
ATOM 823 C CA . PRO A 1 107 ? -27.907 21.441 -1.513 1.00 95.50 107 PRO A CA 1
ATOM 824 C C . PRO A 1 107 ? -28.372 20.397 -2.545 1.00 95.50 107 PRO A C 1
ATOM 826 O O . PRO A 1 107 ? -29.541 20.358 -2.924 1.00 95.50 107 PRO A O 1
ATOM 829 N N . GLN A 1 108 ? -27.475 19.519 -3.014 1.00 95.38 108 GLN A N 1
ATOM 830 C CA . GLN A 1 108 ? -27.813 18.433 -3.946 1.00 95.38 108 GLN A CA 1
ATOM 831 C C . GLN A 1 108 ? -28.390 17.188 -3.246 1.00 95.38 108 GLN A C 1
ATOM 833 O O . GLN A 1 108 ? -28.945 16.321 -3.931 1.00 95.38 108 GLN A O 1
ATOM 838 N N . LEU A 1 109 ? -28.220 17.082 -1.923 1.00 96.50 109 LEU A N 1
ATOM 839 C CA . LEU A 1 109 ? -28.659 15.974 -1.064 1.00 96.50 109 LEU A CA 1
ATOM 840 C C . LEU A 1 109 ? -29.836 16.371 -0.156 1.00 96.50 109 LEU A C 1
ATOM 842 O O . LEU A 1 109 ? -30.743 15.572 0.057 1.00 96.50 109 LEU A O 1
ATOM 846 N N . LEU A 1 110 ? -29.822 17.607 0.339 1.00 96.12 110 LEU A N 1
ATOM 847 C CA . LEU A 1 110 ? -30.758 18.237 1.261 1.00 96.12 110 LEU A CA 1
ATOM 848 C C . LEU A 1 110 ? -31.226 19.561 0.636 1.00 96.12 110 LEU A C 1
ATOM 850 O O . LEU A 1 110 ? -30.637 20.602 0.907 1.00 96.12 110 LEU A O 1
ATOM 854 N N . PRO A 1 111 ? -32.266 19.560 -0.219 1.00 92.00 111 PRO A N 1
ATOM 855 C CA . PRO A 1 111 ? -32.631 20.744 -1.000 1.00 92.00 111 PRO A CA 1
ATOM 856 C C . PRO A 1 111 ? -32.882 22.012 -0.172 1.00 92.00 111 PRO A C 1
ATOM 858 O O . PRO A 1 111 ? -32.562 23.101 -0.631 1.00 92.00 111 PRO A O 1
ATOM 861 N N . LEU A 1 112 ? -33.406 21.883 1.053 1.00 93.56 112 LEU A N 1
ATOM 862 C CA . LEU A 1 112 ? -33.657 23.031 1.932 1.00 93.56 112 LEU A CA 1
ATOM 863 C C . LEU A 1 112 ? -32.385 23.643 2.531 1.00 93.56 112 LEU A C 1
ATOM 865 O O . LEU A 1 112 ? -32.421 24.804 2.916 1.00 93.56 112 LEU A O 1
ATOM 869 N N . SER A 1 113 ? -31.250 22.935 2.535 1.00 94.31 113 SER A N 1
ATOM 870 C CA . SER A 1 113 ? -29.977 23.539 2.944 1.00 94.31 113 SER A CA 1
ATOM 871 C C . SER A 1 113 ? -29.474 24.573 1.927 1.00 94.31 113 SER A C 1
ATOM 873 O O . SER A 1 113 ? -28.493 25.260 2.196 1.00 94.31 113 SER A O 1
ATOM 875 N N . ALA A 1 114 ? -30.083 24.648 0.735 1.00 92.69 114 ALA A N 1
ATOM 876 C CA . ALA A 1 114 ? -29.747 25.637 -0.284 1.00 92.69 114 ALA A CA 1
ATOM 877 C C . ALA A 1 114 ? -30.116 27.062 0.140 1.00 92.69 114 ALA A C 1
ATOM 879 O O . ALA A 1 114 ? -29.411 27.984 -0.254 1.00 92.69 114 ALA A O 1
ATOM 880 N N . GLU A 1 115 ? -31.186 27.233 0.924 1.00 92.69 115 GLU A N 1
ATOM 881 C CA . GLU A 1 115 ? -31.585 28.541 1.453 1.00 92.69 115 GLU A CA 1
ATOM 882 C C . GLU A 1 115 ? -30.438 29.115 2.292 1.00 92.69 115 GLU A C 1
ATOM 884 O O . GLU A 1 115 ? -29.847 30.119 1.900 1.00 92.69 115 GLU A O 1
ATOM 889 N N . ASP A 1 116 ? -30.007 28.400 3.339 1.00 90.50 116 ASP A N 1
ATOM 890 C CA . ASP A 1 116 ? -28.869 28.822 4.162 1.00 90.50 116 ASP A CA 1
ATOM 891 C C . ASP A 1 116 ? -27.597 28.997 3.322 1.00 90.50 116 ASP A C 1
ATOM 893 O O . ASP A 1 116 ? -26.934 30.027 3.404 1.00 90.50 116 ASP A O 1
ATOM 897 N N . ALA A 1 117 ? -27.264 28.014 2.473 1.00 88.00 117 ALA A N 1
ATOM 898 C CA . ALA A 1 117 ? -26.026 28.022 1.691 1.00 88.00 117 ALA A CA 1
ATOM 899 C C . ALA A 1 117 ? -25.884 29.227 0.745 1.00 88.00 117 ALA A C 1
ATOM 901 O O . ALA A 1 117 ? -24.764 29.550 0.343 1.00 88.00 117 ALA A O 1
ATOM 902 N N . LEU A 1 118 ? -26.993 29.863 0.356 1.00 86.31 118 LEU A N 1
ATOM 903 C CA . LEU A 1 118 ? -27.001 30.991 -0.572 1.00 86.31 118 LEU A CA 1
ATOM 904 C C . LEU A 1 118 ? -27.031 32.358 0.114 1.00 86.31 118 LEU A C 1
ATOM 906 O O . LEU A 1 118 ? -26.576 33.324 -0.501 1.00 86.31 118 LEU A O 1
ATOM 910 N N . VAL A 1 119 ? -27.566 32.463 1.335 1.00 88.88 119 VAL A N 1
ATOM 911 C CA . VAL A 1 119 ? -27.766 33.766 1.996 1.00 88.88 119 VAL A CA 1
ATOM 912 C C . VAL A 1 119 ? -27.016 33.933 3.316 1.00 88.88 119 VAL A C 1
ATOM 914 O O . VAL A 1 119 ? -26.729 35.069 3.693 1.00 88.88 119 VAL A O 1
ATOM 917 N N . GLU A 1 120 ? -26.651 32.845 3.996 1.00 89.19 120 GLU A N 1
ATOM 918 C CA . GLU A 1 120 ? -26.006 32.899 5.308 1.00 89.19 120 GLU A CA 1
ATOM 919 C C . GLU A 1 120 ? -24.476 32.892 5.210 1.00 89.19 120 GLU A C 1
ATOM 921 O O . GLU A 1 120 ? -23.867 32.147 4.442 1.00 89.19 120 GLU A O 1
ATOM 926 N N . ALA A 1 121 ? -23.826 33.698 6.054 1.00 84.75 121 ALA A N 1
ATOM 927 C CA . ALA A 1 121 ? -22.363 33.754 6.128 1.00 84.75 121 ALA A CA 1
ATOM 928 C C . ALA A 1 121 ? -21.752 32.577 6.915 1.00 84.75 121 ALA A C 1
ATOM 930 O O . ALA A 1 121 ? -20.615 32.189 6.656 1.00 84.75 121 ALA A O 1
ATOM 931 N N . HIS A 1 122 ? -22.496 32.014 7.874 1.00 88.50 122 HIS A N 1
ATOM 932 C CA . HIS A 1 122 ? -22.030 30.954 8.778 1.00 88.50 122 HIS A CA 1
ATOM 933 C C . HIS A 1 122 ? -23.010 29.784 8.779 1.00 88.50 122 HIS A C 1
ATOM 935 O O . HIS A 1 122 ? -23.723 29.539 9.749 1.00 88.50 122 HIS A O 1
ATOM 941 N N . VAL A 1 123 ? -23.064 29.075 7.656 1.00 92.00 123 VAL A N 1
ATOM 942 C CA . VAL A 1 123 ? -23.991 27.957 7.478 1.00 92.00 123 VAL A CA 1
ATOM 943 C C . VAL A 1 123 ? -23.594 26.788 8.390 1.00 92.00 123 VAL A C 1
ATOM 945 O O . VAL A 1 123 ? -22.453 26.317 8.308 1.00 92.00 123 VAL A O 1
ATOM 948 N N . PRO A 1 124 ? -24.509 26.256 9.220 1.00 94.12 124 PRO A N 1
ATOM 949 C CA . PRO A 1 124 ? -24.214 25.155 10.132 1.00 94.12 124 PRO A CA 1
ATOM 950 C C . PRO A 1 124 ? -24.259 23.801 9.401 1.00 94.12 124 PRO A C 1
ATOM 952 O O . PRO A 1 124 ? -25.130 22.963 9.629 1.00 94.12 124 PRO A O 1
ATOM 955 N N . TYR A 1 125 ? -23.326 23.561 8.476 1.00 95.25 125 TYR A N 1
ATOM 956 C CA . TYR A 1 125 ? -23.349 22.357 7.631 1.00 95.25 125 TYR A CA 1
ATOM 957 C C . TYR A 1 125 ? -23.277 21.042 8.421 1.00 95.25 125 TYR A C 1
ATOM 959 O O . TYR A 1 125 ? -23.894 20.059 8.013 1.00 95.25 125 TYR A O 1
ATOM 967 N N . ARG A 1 126 ? -22.558 21.019 9.553 1.00 95.56 126 ARG A N 1
ATOM 968 C CA . ARG A 1 126 ? -22.532 19.866 10.469 1.00 95.56 126 ARG A CA 1
ATOM 969 C C . ARG A 1 126 ? -23.934 19.540 10.980 1.00 95.56 126 ARG A C 1
ATOM 971 O O . ARG A 1 126 ? -24.334 18.383 10.933 1.00 95.56 126 ARG A O 1
ATOM 978 N N . ASP A 1 127 ? -24.691 20.548 11.401 1.00 96.12 127 ASP A N 1
ATOM 979 C CA . ASP A 1 127 ? -26.034 20.355 11.954 1.00 96.12 127 ASP A CA 1
ATOM 980 C C . ASP A 1 127 ? -27.003 19.851 10.882 1.00 96.12 127 ASP A C 1
ATOM 982 O O . ASP A 1 127 ? -27.825 18.979 11.155 1.00 96.12 127 ASP A O 1
ATOM 986 N N . TRP A 1 128 ? -26.856 20.320 9.638 1.00 97.06 128 TRP A N 1
ATOM 987 C CA . TRP A 1 128 ? -27.604 19.793 8.492 1.00 97.06 128 TRP A CA 1
ATOM 988 C C . TRP A 1 128 ? -27.342 18.303 8.253 1.00 97.06 128 TRP A C 1
ATOM 990 O O . TRP A 1 128 ? -28.284 17.537 8.037 1.00 97.06 128 TRP A O 1
ATOM 1000 N N . VAL A 1 129 ? -26.073 17.883 8.295 1.00 97.56 129 VAL A N 1
ATOM 1001 C CA . VAL A 1 129 ? -25.696 16.468 8.168 1.00 97.56 129 VAL A CA 1
ATOM 1002 C C . VAL A 1 129 ? -26.256 15.662 9.336 1.00 97.56 129 VAL A C 1
ATOM 1004 O O . VAL A 1 129 ? -26.927 14.657 9.109 1.00 97.56 129 VAL A O 1
ATOM 1007 N N . HIS A 1 130 ? -26.055 16.136 10.563 1.00 97.56 130 HIS A N 1
ATOM 1008 C CA . HIS A 1 130 ? -26.483 15.453 11.778 1.00 97.56 130 HIS A CA 1
ATOM 1009 C C . HIS A 1 130 ? -28.008 15.278 11.843 1.00 97.56 130 HIS A C 1
ATOM 1011 O O . HIS A 1 130 ? -28.514 14.183 12.094 1.00 97.56 130 HIS A O 1
ATOM 1017 N N . ALA A 1 131 ? -28.763 16.333 11.521 1.00 97.62 131 ALA A N 1
ATOM 1018 C CA . ALA A 1 131 ? -30.220 16.288 11.457 1.00 97.62 131 ALA A CA 1
ATOM 1019 C C . ALA A 1 131 ? -30.721 15.269 10.422 1.00 97.62 131 ALA A C 1
ATOM 1021 O O . ALA A 1 131 ? -31.715 14.578 10.655 1.00 97.62 131 ALA A O 1
ATOM 1022 N N . ALA A 1 132 ? -30.029 15.145 9.287 1.00 97.44 132 ALA A N 1
ATOM 1023 C CA . ALA A 1 132 ? -30.382 14.188 8.247 1.00 97.44 132 ALA A CA 1
ATOM 1024 C C . ALA A 1 132 ? -29.950 12.746 8.577 1.00 97.44 132 ALA A C 1
ATOM 1026 O O . ALA A 1 132 ? -30.632 11.790 8.186 1.00 97.44 132 ALA A O 1
ATOM 1027 N N . ALA A 1 133 ? -28.839 12.578 9.297 1.00 97.06 133 ALA A N 1
ATOM 1028 C CA . ALA A 1 133 ? -28.343 11.288 9.764 1.00 97.06 133 ALA A CA 1
ATOM 1029 C C . ALA A 1 133 ? -29.240 10.684 10.855 1.00 97.06 133 ALA A C 1
ATOM 1031 O O . ALA A 1 133 ? -29.475 9.466 10.864 1.00 97.06 133 ALA A O 1
ATOM 1032 N N . GLY A 1 134 ? -29.801 11.536 11.720 1.00 95.69 134 GLY A N 1
ATOM 1033 C CA . GLY A 1 134 ? -30.639 11.136 12.841 1.00 95.69 134 GLY A CA 1
ATOM 1034 C C . GLY A 1 134 ? -29.818 10.387 13.887 1.00 95.69 134 GLY A C 1
ATOM 1035 O O . GLY A 1 134 ? -28.915 10.942 14.495 1.00 95.69 134 GLY A O 1
ATOM 1036 N N . THR A 1 135 ? -30.128 9.107 14.106 1.00 93.44 135 THR A N 1
ATOM 1037 C CA . THR A 1 135 ? -29.396 8.254 15.062 1.00 93.44 135 THR A CA 1
ATOM 1038 C C . THR A 1 135 ? -28.227 7.493 14.435 1.00 93.44 135 THR A C 1
ATOM 1040 O O . THR A 1 135 ? -27.592 6.695 15.119 1.00 93.44 135 THR A O 1
ATOM 1043 N N . ARG A 1 136 ? -28.003 7.636 13.124 1.00 95.00 136 ARG A N 1
ATOM 1044 C CA . ARG A 1 136 ? -26.901 6.970 12.418 1.00 95.00 136 ARG A CA 1
ATOM 1045 C C . ARG A 1 136 ? -25.633 7.824 12.494 1.00 95.00 136 ARG A C 1
ATOM 1047 O O . ARG A 1 136 ? -25.769 9.041 12.565 1.00 95.00 136 ARG A O 1
ATOM 1054 N N . PRO A 1 137 ? -24.435 7.220 12.385 1.00 96.50 137 PRO A N 1
ATOM 1055 C CA . PRO A 1 137 ? -23.206 7.975 12.160 1.00 96.50 137 PRO A CA 1
ATOM 1056 C C . PRO A 1 137 ? -23.325 8.887 10.935 1.00 96.50 137 PRO A C 1
ATOM 1058 O O . PRO A 1 137 ? -23.880 8.482 9.900 1.00 96.50 137 PRO A O 1
ATOM 1061 N N . ASP A 1 138 ? -22.770 10.091 11.034 1.00 98.00 138 ASP A N 1
ATOM 1062 C CA . ASP A 1 138 ? -22.873 11.120 9.996 1.00 98.00 138 ASP A CA 1
ATOM 1063 C C . ASP A 1 138 ? -22.226 10.642 8.687 1.00 98.00 138 ASP A C 1
ATOM 1065 O O . ASP A 1 138 ? -22.792 10.798 7.598 1.00 98.00 138 ASP A O 1
ATOM 1069 N N . LEU A 1 139 ? -21.076 9.964 8.788 1.00 97.88 139 LEU A N 1
ATOM 1070 C CA . LEU A 1 139 ? -20.380 9.366 7.652 1.00 97.88 139 LEU A CA 1
ATOM 1071 C C . LEU A 1 139 ? -21.240 8.320 6.936 1.00 97.88 139 LEU A C 1
ATOM 1073 O O . LEU A 1 139 ? -21.265 8.275 5.703 1.00 97.88 139 LEU A O 1
ATOM 1077 N N . ALA A 1 140 ? -21.931 7.467 7.696 1.00 97.19 140 ALA A N 1
ATOM 1078 C CA . ALA A 1 140 ? -22.756 6.401 7.140 1.00 97.19 140 ALA A CA 1
ATOM 1079 C C . ALA A 1 140 ? -23.941 6.982 6.360 1.00 97.19 140 ALA A C 1
ATOM 1081 O O . ALA A 1 140 ? -24.189 6.579 5.220 1.00 97.19 140 ALA A O 1
ATOM 1082 N N . TRP A 1 141 ? -24.622 7.982 6.931 1.00 97.75 141 TRP A N 1
ATOM 1083 C CA . TRP A 1 141 ? -25.677 8.708 6.227 1.00 97.75 141 TRP A CA 1
ATOM 1084 C C . TRP A 1 141 ? -25.156 9.378 4.951 1.00 97.75 141 TRP A C 1
ATOM 1086 O O . TRP A 1 141 ? -25.748 9.205 3.883 1.00 97.75 141 TRP A O 1
ATOM 1096 N N . LEU A 1 142 ? -24.042 10.110 5.037 1.00 97.69 142 LEU A N 1
ATOM 1097 C CA . LEU A 1 142 ? -23.504 10.864 3.906 1.00 97.69 142 LEU A CA 1
ATOM 1098 C C . LEU A 1 142 ? -23.090 9.930 2.762 1.00 97.69 142 LEU A C 1
ATOM 1100 O O . LEU A 1 142 ? -23.368 10.205 1.591 1.00 97.69 142 LEU A O 1
ATOM 1104 N N . MET A 1 143 ? -22.477 8.794 3.099 1.00 96.44 143 MET A N 1
ATOM 1105 C CA . MET A 1 143 ? -22.113 7.749 2.145 1.00 96.44 143 MET A CA 1
ATOM 1106 C C . MET A 1 143 ? -23.349 7.195 1.421 1.00 96.44 143 MET A C 1
ATOM 1108 O O . MET A 1 143 ? -23.359 7.125 0.188 1.00 96.44 143 MET A O 1
ATOM 1112 N N . ASP A 1 144 ? -24.409 6.857 2.160 1.00 96.44 144 ASP A N 1
ATOM 1113 C CA . ASP A 1 144 ? -25.670 6.362 1.595 1.00 96.44 144 ASP A CA 1
ATOM 1114 C C . ASP A 1 144 ? -26.355 7.413 0.709 1.00 96.44 144 ASP A C 1
ATOM 1116 O O . ASP A 1 144 ? -26.865 7.088 -0.370 1.00 96.44 144 ASP A O 1
ATOM 1120 N N . ALA A 1 145 ? -26.342 8.683 1.124 1.00 97.19 145 ALA A N 1
ATOM 1121 C CA . ALA A 1 145 ? -26.916 9.791 0.367 1.00 97.19 145 ALA A CA 1
ATOM 1122 C C . ALA A 1 145 ? -26.194 9.978 -0.981 1.00 97.19 145 ALA A C 1
ATOM 1124 O O . ALA A 1 145 ? -26.840 10.067 -2.032 1.00 97.19 145 ALA A O 1
ATOM 1125 N N . ILE A 1 146 ? -24.855 9.937 -0.982 1.00 97.31 146 ILE A N 1
ATOM 1126 C CA . ILE A 1 146 ? -24.034 9.983 -2.201 1.00 97.31 146 ILE A CA 1
ATOM 1127 C C . ILE A 1 146 ? -24.309 8.766 -3.098 1.00 97.31 146 ILE A C 1
ATOM 1129 O O . ILE A 1 146 ? -24.490 8.905 -4.314 1.00 97.31 146 ILE A O 1
ATOM 1133 N N . GLU A 1 147 ? -24.361 7.559 -2.530 1.00 95.88 147 GLU A N 1
ATOM 1134 C CA . GLU A 1 147 ? -24.629 6.336 -3.294 1.00 95.88 147 GLU A CA 1
ATOM 1135 C C . GLU A 1 147 ? -26.034 6.316 -3.913 1.00 95.88 147 GLU A C 1
ATOM 1137 O O . GLU A 1 147 ? -26.198 5.823 -5.035 1.00 95.88 147 GLU A O 1
ATOM 1142 N N . THR A 1 148 ? -27.021 6.880 -3.219 1.00 96.25 148 THR A N 1
ATOM 1143 C CA . THR A 1 148 ? -28.409 6.986 -3.683 1.00 96.25 148 THR A CA 1
ATOM 1144 C C . THR A 1 148 ? -28.543 8.015 -4.803 1.00 96.25 148 THR A C 1
ATOM 1146 O O . THR A 1 148 ? -29.182 7.752 -5.826 1.00 96.25 148 THR A O 1
ATOM 1149 N N . ARG A 1 149 ? -27.912 9.186 -4.649 1.00 96.75 149 ARG A N 1
ATOM 1150 C CA . ARG A 1 149 ? -28.072 10.318 -5.570 1.00 96.75 149 ARG A CA 1
ATOM 1151 C C . ARG A 1 149 ? -27.365 10.129 -6.912 1.00 96.75 149 ARG A C 1
ATOM 1153 O O . ARG A 1 149 ? -27.867 10.612 -7.935 1.00 96.75 149 ARG A O 1
ATOM 1160 N N . TRP A 1 150 ? -26.217 9.451 -6.931 1.00 95.88 150 TRP A N 1
ATOM 1161 C CA . TRP A 1 150 ? -25.414 9.238 -8.142 1.00 95.88 150 TRP A CA 1
ATOM 1162 C C . TRP A 1 150 ? -25.208 7.754 -8.415 1.00 95.88 150 TRP A C 1
ATOM 1164 O O . TRP A 1 150 ? -24.929 6.986 -7.504 1.00 95.88 150 TRP A O 1
ATOM 1174 N N . ARG A 1 151 ? -25.296 7.325 -9.682 1.00 91.50 151 ARG A N 1
ATOM 1175 C CA . ARG A 1 151 ? -25.131 5.905 -10.065 1.00 91.50 151 ARG A CA 1
ATOM 1176 C C . ARG A 1 151 ? -23.692 5.520 -10.430 1.00 91.50 151 ARG A C 1
ATOM 1178 O O . ARG A 1 151 ? -23.317 4.364 -10.263 1.00 91.50 151 ARG A O 1
ATOM 1185 N N . GLY A 1 152 ? -22.887 6.456 -10.941 1.00 91.94 152 GLY A N 1
ATOM 1186 C CA . GLY A 1 152 ? -21.527 6.175 -11.414 1.00 91.94 152 GLY A CA 1
ATOM 1187 C C . GLY A 1 152 ? -20.492 6.145 -10.286 1.00 91.94 152 GLY A C 1
ATOM 1188 O O . GLY A 1 152 ? -20.414 7.093 -9.510 1.00 91.94 152 GLY A O 1
ATOM 1189 N N . SER A 1 153 ? -19.644 5.109 -10.227 1.00 90.00 153 SER A N 1
ATOM 1190 C CA . SER A 1 153 ? -18.601 4.984 -9.188 1.00 90.00 153 SER A CA 1
ATOM 1191 C C . SER A 1 153 ? -17.643 6.176 -9.164 1.00 90.00 153 SER A C 1
ATOM 1193 O O . SER A 1 153 ? -17.335 6.694 -8.096 1.00 90.00 153 SER A O 1
ATOM 1195 N N . ARG A 1 154 ? -17.233 6.658 -10.342 1.00 89.25 154 ARG A N 1
ATOM 1196 C CA . ARG A 1 154 ? -16.354 7.823 -10.482 1.00 89.25 154 ARG A CA 1
ATOM 1197 C C . ARG A 1 154 ? -17.001 9.118 -9.984 1.00 89.25 154 ARG A C 1
ATOM 1199 O O . ARG A 1 154 ? -16.365 9.866 -9.262 1.00 89.25 154 ARG A O 1
ATOM 1206 N N . GLN A 1 155 ? -18.278 9.340 -10.302 1.00 92.75 155 GLN A N 1
ATOM 1207 C CA . GLN A 1 155 ? -19.019 10.526 -9.853 1.00 92.75 155 GLN A CA 1
ATOM 1208 C C . GLN A 1 155 ? -19.192 10.574 -8.332 1.00 92.75 155 GLN A C 1
ATOM 1210 O O . GLN A 1 155 ? -19.216 11.665 -7.762 1.00 92.75 155 GLN A O 1
ATOM 1215 N N . ARG A 1 156 ? -19.348 9.404 -7.697 1.00 95.62 156 ARG A N 1
ATOM 1216 C CA . ARG A 1 156 ? -19.404 9.267 -6.236 1.00 95.62 156 ARG A CA 1
ATOM 1217 C C . ARG A 1 156 ? -18.048 9.583 -5.613 1.00 95.62 156 ARG A C 1
ATOM 1219 O O . ARG A 1 156 ? -17.995 10.404 -4.706 1.00 95.62 156 ARG A O 1
ATOM 1226 N N . ALA A 1 157 ? -16.980 8.990 -6.155 1.00 95.19 157 ALA A N 1
ATOM 1227 C CA . ALA A 1 157 ? -15.616 9.226 -5.694 1.00 95.19 157 ALA A CA 1
ATOM 1228 C C . ALA A 1 157 ? -15.234 10.706 -5.787 1.00 95.19 157 ALA A C 1
ATOM 1230 O O . ALA A 1 157 ? -14.918 11.304 -4.774 1.00 95.19 157 ALA A O 1
ATOM 1231 N N . GLU A 1 158 ? -15.406 11.335 -6.953 1.00 94.94 158 GLU A N 1
ATOM 1232 C CA . GLU A 1 158 ? -15.073 12.753 -7.161 1.00 94.94 158 GLU A CA 1
ATOM 1233 C C . GLU A 1 158 ? -15.772 13.693 -6.163 1.00 94.94 158 GLU A C 1
ATOM 1235 O O . GLU A 1 158 ? -15.177 14.669 -5.722 1.00 94.94 158 GLU A O 1
ATOM 1240 N N . ARG A 1 159 ? -17.026 13.408 -5.791 1.00 96.44 159 ARG A N 1
ATOM 1241 C CA . ARG A 1 159 ? -17.786 14.239 -4.843 1.00 96.44 159 ARG A CA 1
ATOM 1242 C C . ARG A 1 159 ? -17.356 14.031 -3.406 1.00 96.44 159 ARG A C 1
ATOM 1244 O O . ARG A 1 159 ? -17.213 15.011 -2.692 1.00 96.44 159 ARG A O 1
ATOM 1251 N N . TYR A 1 160 ? -17.182 12.779 -3.001 1.00 97.62 160 TYR A N 1
ATOM 1252 C CA . TYR A 1 160 ? -16.732 12.455 -1.655 1.00 97.62 160 TYR A CA 1
ATOM 1253 C C . TYR A 1 160 ? -15.288 12.922 -1.436 1.00 97.62 160 TYR A C 1
ATOM 1255 O O . TYR A 1 160 ? -15.005 13.604 -0.459 1.00 97.62 160 TYR A O 1
ATOM 1263 N N . ASP A 1 161 ? -14.388 12.621 -2.375 1.00 96.88 161 ASP A N 1
ATOM 1264 C CA . ASP A 1 161 ? -12.967 12.961 -2.276 1.00 96.88 161 ASP A CA 1
ATOM 1265 C C . ASP A 1 161 ? -12.766 14.480 -2.222 1.00 96.88 161 ASP A C 1
ATOM 1267 O O . ASP A 1 161 ? -11.885 14.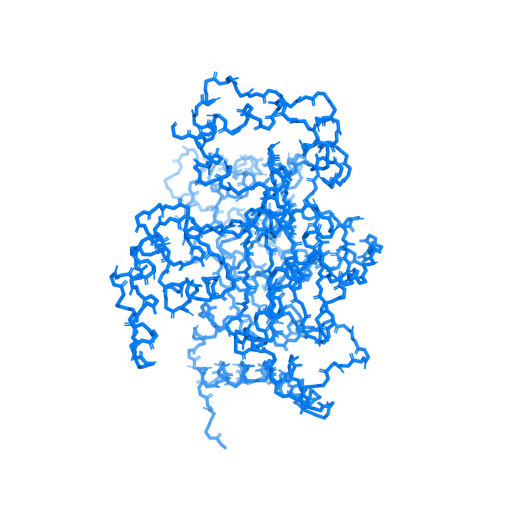959 -1.515 1.00 96.88 161 ASP A O 1
ATOM 1271 N N . ALA A 1 162 ? -13.614 15.262 -2.901 1.00 96.50 162 ALA A N 1
ATOM 1272 C CA . ALA A 1 162 ? -13.578 16.722 -2.826 1.00 96.50 162 ALA A CA 1
ATOM 1273 C C . ALA A 1 162 ? -13.906 17.281 -1.432 1.00 96.50 162 ALA A C 1
ATOM 1275 O O . ALA A 1 162 ? -13.553 18.427 -1.160 1.00 96.50 162 ALA A O 1
ATOM 1276 N N . LEU A 1 163 ? -14.575 16.509 -0.567 1.00 97.06 163 LEU A N 1
ATOM 1277 C CA . LEU A 1 163 ? -14.873 16.933 0.798 1.00 97.06 163 LEU A CA 1
ATOM 1278 C C . LEU A 1 163 ? -13.638 16.902 1.693 1.00 97.06 163 LEU A C 1
ATOM 1280 O O . LEU A 1 163 ? -13.585 17.684 2.623 1.00 97.06 163 LEU A O 1
ATOM 1284 N N . GLN A 1 164 ? -12.655 16.031 1.426 1.00 96.94 164 GLN A N 1
ATOM 1285 C CA . GLN A 1 164 ? -11.469 15.869 2.283 1.00 96.94 164 GLN A CA 1
ATOM 1286 C C . GLN A 1 164 ? -11.828 15.615 3.764 1.00 96.94 164 GLN A C 1
ATOM 1288 O O . GLN A 1 164 ? -11.198 16.157 4.668 1.00 96.94 164 GLN A O 1
ATOM 1293 N N . LEU A 1 165 ? -12.858 14.797 4.019 1.00 97.44 165 LEU A N 1
ATOM 1294 C CA . LEU A 1 165 ? -13.339 14.532 5.379 1.00 97.44 165 LEU A CA 1
ATOM 1295 C C . LEU A 1 165 ? -12.279 13.789 6.211 1.00 97.44 165 LEU A C 1
ATOM 1297 O O . LEU A 1 165 ? -11.885 12.682 5.821 1.00 97.44 165 LEU A O 1
ATOM 1301 N N . PRO A 1 166 ? -11.853 14.332 7.365 1.00 97.94 166 PRO A N 1
ATOM 1302 C CA . PRO A 1 166 ? -11.089 13.575 8.341 1.00 97.94 166 PRO A CA 1
ATOM 1303 C C . PRO A 1 166 ? -12.014 12.544 8.988 1.00 97.94 166 PRO A C 1
ATOM 1305 O O . PRO A 1 166 ? -13.087 12.870 9.493 1.00 97.94 166 PRO A O 1
ATOM 1308 N N . LEU A 1 167 ? -11.607 11.280 8.955 1.00 98.31 167 LEU A N 1
ATOM 1309 C CA . LEU A 1 167 ? -12.348 10.183 9.561 1.00 98.31 167 LEU A CA 1
ATOM 1310 C C . LEU A 1 167 ? -11.624 9.707 10.809 1.00 98.31 167 LEU A C 1
ATOM 1312 O O . LEU A 1 167 ? -10.447 9.343 10.730 1.00 98.31 167 LEU A O 1
ATOM 1316 N N . ARG A 1 168 ? -12.339 9.643 11.931 1.00 97.81 168 ARG A N 1
ATOM 1317 C CA . ARG A 1 168 ? -11.871 8.982 13.144 1.00 97.81 168 ARG A CA 1
ATOM 1318 C C . ARG A 1 168 ? -12.223 7.505 13.072 1.00 97.81 168 ARG A C 1
ATOM 1320 O O . ARG A 1 168 ? -13.393 7.153 12.998 1.00 97.81 168 ARG A O 1
ATOM 1327 N N . TRP A 1 169 ? -11.219 6.637 13.158 1.00 97.75 169 TRP A N 1
ATOM 1328 C CA . TRP A 1 169 ? -11.404 5.198 13.335 1.00 97.75 169 TRP A CA 1
ATOM 1329 C C . TRP A 1 169 ? -10.907 4.768 14.713 1.00 97.75 169 TRP A C 1
ATOM 1331 O O . TRP A 1 169 ? -9.705 4.743 14.973 1.00 97.75 169 TRP A O 1
ATOM 1341 N N . ASN A 1 170 ? -11.833 4.394 15.594 1.00 96.62 170 ASN A N 1
ATOM 1342 C CA . ASN A 1 170 ? -11.533 3.831 16.908 1.00 96.62 170 ASN A CA 1
ATOM 1343 C C . ASN A 1 170 ? -11.437 2.304 16.811 1.00 96.62 170 ASN A C 1
ATOM 1345 O O . ASN A 1 170 ? -12.423 1.626 16.533 1.00 96.62 170 ASN A O 1
ATOM 1349 N N . PHE A 1 171 ? -10.259 1.728 17.048 1.00 96.19 171 PHE A N 1
ATOM 1350 C CA . PHE A 1 171 ? -10.032 0.320 16.723 1.00 96.19 171 PHE A CA 1
ATOM 1351 C C . PHE A 1 171 ? -10.683 -0.674 17.686 1.00 96.19 171 PHE A C 1
ATOM 1353 O O . PHE A 1 171 ? -10.982 -1.801 17.283 1.00 96.19 171 PHE A O 1
ATOM 1360 N N . GLY A 1 172 ? -10.840 -0.319 18.965 1.00 93.25 172 GLY A N 1
ATOM 1361 C CA . GLY A 1 172 ? -11.276 -1.271 19.992 1.00 93.25 172 GLY A CA 1
ATOM 1362 C C . GLY A 1 172 ? -10.459 -2.575 19.950 1.00 93.25 172 GLY A C 1
ATOM 1363 O O . GLY A 1 172 ? -9.245 -2.551 19.747 1.00 93.25 172 GLY A O 1
ATOM 1364 N N . ILE A 1 173 ? -11.116 -3.729 20.089 1.00 92.94 173 ILE A N 1
ATOM 1365 C CA . ILE A 1 173 ? -10.480 -5.064 20.007 1.00 92.94 173 ILE A CA 1
ATOM 1366 C C . ILE A 1 173 ? -10.645 -5.668 18.593 1.00 92.94 173 ILE A C 1
ATOM 1368 O O . ILE A 1 173 ? -10.890 -6.859 18.425 1.00 92.94 173 ILE A O 1
ATOM 1372 N N . SER A 1 174 ? -10.556 -4.841 17.547 1.00 94.12 174 SER A N 1
ATOM 1373 C CA . SER A 1 174 ? -10.794 -5.280 16.166 1.00 94.12 174 SER A CA 1
ATOM 1374 C C . SER A 1 174 ? -9.673 -6.164 15.603 1.00 94.12 174 SER A C 1
ATOM 1376 O O . SER A 1 174 ? -8.478 -5.902 15.785 1.00 94.12 174 SER A O 1
ATOM 1378 N N . THR A 1 175 ? -10.055 -7.173 14.814 1.00 94.44 175 THR A N 1
ATOM 1379 C CA . THR A 1 175 ? -9.137 -7.998 14.010 1.00 94.44 175 THR A CA 1
ATOM 1380 C C . THR A 1 175 ? -8.567 -7.261 12.797 1.00 94.44 175 THR A C 1
ATOM 1382 O O . THR A 1 175 ? -7.687 -7.799 12.133 1.00 94.44 175 THR A O 1
ATOM 1385 N N . ALA A 1 176 ? -9.029 -6.041 12.505 1.00 95.62 176 ALA A N 1
ATOM 1386 C CA . ALA A 1 176 ? -8.434 -5.166 11.493 1.00 95.62 176 ALA A CA 1
ATOM 1387 C C . ALA A 1 176 ? -7.091 -4.560 11.946 1.00 95.62 176 ALA A C 1
ATOM 1389 O O . ALA A 1 176 ? -6.310 -4.073 11.131 1.00 95.62 176 ALA A O 1
ATOM 1390 N N . THR A 1 177 ? -6.803 -4.598 13.248 1.00 97.38 177 THR A N 1
ATOM 1391 C CA . THR A 1 177 ? -5.576 -4.032 13.818 1.00 97.38 177 THR A CA 1
ATOM 1392 C C . THR A 1 177 ? -4.345 -4.875 13.524 1.00 97.38 177 THR A C 1
ATOM 1394 O O . THR A 1 177 ? -4.413 -6.094 13.360 1.00 97.38 177 THR A O 1
ATOM 1397 N N . ARG A 1 178 ? -3.170 -4.243 13.568 1.00 96.94 178 ARG A N 1
ATOM 1398 C CA . ARG A 1 178 ? -1.869 -4.929 13.483 1.00 96.94 178 ARG A CA 1
ATOM 1399 C C . ARG A 1 178 ? -1.743 -6.017 14.546 1.00 96.94 178 ARG A C 1
ATOM 1401 O O . ARG A 1 178 ? -1.188 -7.086 14.286 1.00 96.94 178 ARG A O 1
ATOM 1408 N N . THR A 1 179 ? -2.282 -5.726 15.729 1.00 97.56 179 THR A N 1
ATOM 1409 C CA . THR A 1 179 ? -2.236 -6.579 16.914 1.00 97.56 179 THR A CA 1
ATOM 1410 C C . THR A 1 179 ? -2.870 -7.940 16.654 1.00 97.56 179 THR A C 1
ATOM 1412 O O . THR A 1 179 ? -2.264 -8.955 16.993 1.00 97.56 179 THR A O 1
ATOM 1415 N N . LEU A 1 180 ? -4.049 -7.969 16.024 1.00 96.56 180 LEU A N 1
ATOM 1416 C CA . LEU A 1 180 ? -4.889 -9.169 15.947 1.00 96.56 180 LEU A CA 1
ATOM 1417 C C . LEU A 1 180 ? -5.070 -9.727 14.529 1.00 96.56 180 LEU A C 1
ATOM 1419 O O . LEU A 1 180 ? -5.491 -10.874 14.387 1.00 96.56 180 LEU A O 1
ATOM 1423 N N . MET A 1 181 ? -4.744 -8.970 13.478 1.00 97.06 181 MET A N 1
ATOM 1424 C CA . MET A 1 181 ? -4.939 -9.432 12.103 1.00 97.06 181 MET A CA 1
ATOM 1425 C C . MET A 1 181 ? -4.031 -10.613 11.764 1.00 97.06 181 MET A C 1
ATOM 1427 O O . MET A 1 181 ? -2.809 -10.464 11.680 1.00 97.06 181 MET A O 1
ATOM 1431 N N . ARG A 1 182 ? -4.625 -11.777 11.498 1.00 94.88 182 ARG A N 1
ATOM 1432 C CA . ARG A 1 182 ? -3.912 -12.989 11.085 1.00 94.88 182 ARG A CA 1
ATOM 1433 C C . ARG A 1 182 ? -4.675 -13.712 9.986 1.00 94.88 182 ARG A C 1
ATOM 1435 O O . ARG A 1 182 ? -5.891 -13.863 10.074 1.00 94.88 182 ARG A O 1
ATOM 1442 N N . LEU A 1 183 ? -3.958 -14.217 8.986 1.00 94.75 183 LEU A N 1
ATOM 1443 C CA . LEU A 1 183 ? -4.502 -15.263 8.123 1.00 94.75 183 LEU A CA 1
ATOM 1444 C C . LEU A 1 183 ? -4.467 -16.608 8.852 1.00 94.75 183 LEU A C 1
ATOM 1446 O O . LEU A 1 183 ? -3.484 -16.901 9.540 1.00 94.75 183 LEU A O 1
ATOM 1450 N N . PRO A 1 184 ? -5.494 -17.453 8.665 1.00 87.38 184 PRO A N 1
ATOM 1451 C CA . PRO A 1 184 ? -5.466 -18.808 9.185 1.00 87.38 184 PRO A CA 1
ATOM 1452 C C . PRO A 1 184 ? -4.371 -19.618 8.477 1.00 87.38 184 PRO A C 1
ATOM 1454 O O . PRO A 1 184 ? -4.256 -19.603 7.250 1.00 87.38 184 PRO A O 1
ATOM 1457 N N . GLY A 1 185 ? -3.580 -20.357 9.249 1.00 79.50 185 GLY A N 1
ATOM 1458 C CA . GLY A 1 185 ? -2.544 -21.256 8.748 1.00 79.50 185 GLY A CA 1
ATOM 1459 C C . GLY A 1 185 ? -2.269 -22.350 9.770 1.00 79.50 185 GLY A C 1
ATOM 1460 O O . GLY A 1 185 ? -2.283 -22.074 10.966 1.00 79.50 185 GLY A O 1
ATOM 1461 N N . LYS A 1 186 ? -2.084 -23.587 9.297 1.00 70.62 186 LYS A N 1
ATOM 1462 C CA . LYS A 1 186 ? -1.782 -24.741 10.158 1.00 70.62 186 LYS A CA 1
ATOM 1463 C C . LYS A 1 186 ? -0.279 -24.961 10.325 1.00 70.62 186 LYS A C 1
ATOM 1465 O O . LYS A 1 186 ? 0.145 -25.290 11.420 1.00 70.62 186 LYS A O 1
ATOM 1470 N N . ASP A 1 187 ? 0.499 -24.670 9.283 1.00 86.44 187 ASP A N 1
ATOM 1471 C CA . ASP A 1 187 ? 1.935 -24.944 9.257 1.00 86.44 187 ASP A CA 1
ATOM 1472 C C . ASP A 1 187 ? 2.714 -23.625 9.209 1.00 86.44 187 ASP A C 1
ATOM 1474 O O . ASP A 1 187 ? 2.727 -22.919 8.194 1.00 86.44 187 ASP A O 1
ATOM 1478 N N . LEU A 1 188 ? 3.329 -23.259 10.335 1.00 94.88 188 LEU A N 1
ATOM 1479 C CA . LEU A 1 188 ? 4.229 -22.110 10.407 1.00 94.88 188 LEU A CA 1
ATOM 1480 C C . LEU A 1 188 ? 5.598 -22.504 9.854 1.00 94.88 188 LEU A C 1
ATOM 1482 O O . LEU A 1 188 ? 6.122 -23.574 10.152 1.00 94.88 188 LEU A O 1
ATOM 1486 N N . PHE A 1 189 ? 6.223 -21.608 9.095 1.00 96.81 189 PHE A N 1
ATOM 1487 C CA . PHE A 1 189 ? 7.641 -21.748 8.807 1.00 96.81 189 PHE A CA 1
ATOM 1488 C C . PHE A 1 189 ? 8.450 -21.271 10.012 1.00 96.81 189 PHE A C 1
ATOM 1490 O O . PHE A 1 189 ? 8.457 -20.074 10.320 1.00 96.81 189 PHE A O 1
ATOM 1497 N N . LEU A 1 190 ? 9.116 -22.216 10.672 1.00 97.31 190 LEU A N 1
ATOM 1498 C CA . LEU A 1 190 ? 9.949 -21.963 11.841 1.00 97.31 190 LEU A CA 1
ATOM 1499 C C . LEU A 1 190 ? 11.360 -21.543 11.417 1.00 97.31 190 LEU A C 1
ATOM 1501 O O . LEU A 1 190 ? 12.021 -22.198 10.611 1.00 97.31 190 LEU A O 1
ATOM 1505 N N . HIS A 1 191 ? 11.823 -20.430 11.969 1.00 96.19 191 HIS A N 1
ATOM 1506 C CA . HIS A 1 191 ? 13.128 -19.840 11.718 1.00 96.19 191 HIS A CA 1
ATOM 1507 C C . HIS A 1 191 ? 14.175 -20.383 12.694 1.00 96.19 191 HIS A C 1
ATOM 1509 O O . HIS A 1 191 ? 14.632 -19.682 13.590 1.00 96.19 191 HIS A O 1
ATOM 1515 N N . THR A 1 192 ? 14.559 -21.646 12.508 1.00 95.06 192 THR A N 1
ATOM 1516 C CA . THR A 1 192 ? 15.620 -22.296 13.301 1.00 95.06 192 THR A CA 1
ATOM 1517 C C . THR A 1 192 ? 17.031 -21.962 12.808 1.00 95.06 192 THR A C 1
ATOM 1519 O O . THR A 1 192 ? 18.000 -22.148 13.534 1.00 95.06 192 THR A O 1
ATOM 1522 N N . GLU A 1 193 ? 17.139 -21.449 11.581 1.00 93.12 193 GLU A N 1
ATOM 1523 C CA . GLU A 1 193 ? 18.386 -21.034 10.935 1.00 93.12 193 GLU A CA 1
ATOM 1524 C C . GLU A 1 193 ? 18.484 -19.502 10.841 1.00 93.12 193 GLU A C 1
ATOM 1526 O O . GLU A 1 193 ? 17.447 -18.823 10.826 1.00 93.12 193 GLU A O 1
ATOM 1531 N N . PRO A 1 194 ? 19.700 -18.935 10.693 1.00 93.31 194 PRO A N 1
ATOM 1532 C CA . PRO A 1 194 ? 19.876 -17.505 10.464 1.00 93.31 194 PRO A CA 1
ATOM 1533 C C . PRO A 1 194 ? 19.031 -16.978 9.296 1.00 93.31 194 PRO A C 1
ATOM 1535 O O . PRO A 1 194 ? 18.845 -17.648 8.276 1.00 93.31 194 PRO A O 1
ATOM 1538 N N . TYR A 1 195 ? 18.545 -15.741 9.424 1.00 95.62 195 TYR A N 1
ATOM 1539 C CA . TYR A 1 195 ? 17.779 -15.089 8.364 1.00 95.62 195 TYR A CA 1
ATOM 1540 C C . TYR A 1 195 ? 18.594 -14.943 7.083 1.00 95.62 195 TYR A C 1
ATOM 1542 O O . TYR A 1 195 ? 19.765 -14.554 7.110 1.00 95.62 195 TYR A O 1
ATOM 1550 N N . LEU A 1 196 ? 17.936 -15.190 5.948 1.00 96.19 196 LEU A N 1
ATOM 1551 C CA . LEU A 1 196 ? 18.520 -14.917 4.644 1.00 96.19 196 LEU A CA 1
ATOM 1552 C C . LEU A 1 196 ? 18.793 -13.422 4.494 1.00 96.19 196 LEU A C 1
ATOM 1554 O O . LEU A 1 196 ? 17.913 -12.571 4.647 1.00 96.19 196 LEU A O 1
ATOM 1558 N N . THR A 1 197 ? 20.032 -13.112 4.146 1.00 93.62 197 THR A N 1
ATOM 1559 C CA . THR A 1 197 ? 20.506 -11.758 3.898 1.00 93.62 197 THR A CA 1
ATOM 1560 C C . THR A 1 197 ? 20.647 -11.516 2.398 1.00 93.62 197 THR A C 1
ATOM 1562 O O . THR A 1 197 ? 20.489 -12.410 1.568 1.00 93.62 197 THR A O 1
ATOM 1565 N N . ARG A 1 198 ? 21.010 -10.290 2.012 1.00 93.00 198 ARG A N 1
ATOM 1566 C CA . ARG A 1 198 ? 21.230 -9.938 0.602 1.00 93.00 198 ARG A CA 1
ATOM 1567 C C . ARG A 1 198 ? 22.222 -10.863 -0.107 1.00 93.00 198 ARG A C 1
ATOM 1569 O O . ARG A 1 198 ? 22.128 -11.029 -1.312 1.00 93.00 198 ARG A O 1
ATOM 1576 N N . LYS A 1 199 ? 23.231 -11.400 0.590 1.00 93.50 199 LYS A N 1
ATOM 1577 C CA . LYS A 1 199 ? 24.250 -12.259 -0.043 1.00 93.50 199 LYS A CA 1
ATOM 1578 C C . LYS A 1 199 ? 23.713 -13.626 -0.463 1.00 93.50 199 LYS A C 1
ATOM 1580 O O . LYS A 1 199 ? 24.327 -14.260 -1.309 1.00 93.50 199 LYS A O 1
ATOM 1585 N N . ASP A 1 200 ? 22.581 -14.021 0.103 1.00 96.00 200 ASP A N 1
ATOM 1586 C CA . ASP A 1 200 ? 21.974 -15.332 -0.087 1.00 96.00 200 ASP A CA 1
ATOM 1587 C C . ASP A 1 200 ? 20.946 -15.318 -1.236 1.00 96.00 200 ASP A C 1
ATOM 1589 O O . ASP A 1 200 ? 20.306 -16.328 -1.518 1.00 96.00 200 ASP A O 1
ATOM 1593 N N . VAL A 1 201 ? 20.773 -14.171 -1.910 1.00 95.88 201 VAL A N 1
ATOM 1594 C CA . VAL A 1 201 ? 19.835 -13.993 -3.025 1.00 95.88 201 VAL A CA 1
ATOM 1595 C C . VAL A 1 201 ? 20.508 -13.330 -4.224 1.00 95.88 201 VAL A C 1
ATOM 1597 O O . VAL A 1 201 ? 21.443 -12.543 -4.082 1.00 95.88 201 VAL A O 1
ATOM 1600 N N . SER A 1 202 ? 19.999 -13.627 -5.418 1.00 96.50 202 SER A N 1
ATOM 1601 C CA . SER A 1 202 ? 20.424 -13.000 -6.669 1.00 96.50 202 SER A CA 1
ATOM 1602 C C . SER A 1 202 ? 19.210 -12.748 -7.551 1.00 96.50 202 SER A C 1
ATOM 1604 O O . SER A 1 202 ? 18.464 -13.681 -7.856 1.00 96.50 202 SER A O 1
ATOM 1606 N N . LEU A 1 203 ? 19.018 -11.495 -7.971 1.00 97.00 203 LEU A N 1
ATOM 1607 C CA . LEU A 1 203 ? 17.957 -11.146 -8.914 1.00 97.00 203 LEU A CA 1
ATOM 1608 C C . LEU A 1 203 ? 18.232 -11.744 -10.305 1.00 97.00 203 LEU A C 1
ATOM 1610 O O . LEU A 1 203 ? 17.301 -12.178 -10.977 1.00 97.00 203 LEU A O 1
ATOM 1614 N N . ASP A 1 204 ? 19.505 -11.889 -10.687 1.00 96.44 204 ASP A N 1
ATOM 1615 C CA . ASP A 1 204 ? 19.916 -12.449 -11.984 1.00 96.44 204 ASP A CA 1
ATOM 1616 C C . ASP A 1 204 ? 19.518 -13.923 -12.137 1.00 96.44 204 ASP A C 1
ATOM 1618 O O . ASP A 1 204 ? 19.430 -14.450 -13.247 1.00 96.44 204 ASP A O 1
ATOM 1622 N N . ALA A 1 205 ? 19.274 -14.608 -11.015 1.00 96.31 205 ALA A N 1
ATOM 1623 C CA . ALA A 1 205 ? 18.812 -15.987 -11.008 1.00 96.31 205 ALA A CA 1
ATOM 1624 C C . ALA A 1 205 ? 17.315 -16.115 -11.327 1.00 96.31 205 ALA A C 1
ATOM 1626 O O . ALA A 1 205 ? 16.897 -17.205 -11.711 1.00 96.31 205 ALA A O 1
ATOM 1627 N N . ILE A 1 206 ? 16.519 -15.040 -11.202 1.00 97.00 206 ILE A N 1
ATOM 1628 C CA . ILE A 1 206 ? 15.050 -15.065 -11.343 1.00 97.00 206 ILE A CA 1
ATOM 1629 C C . ILE A 1 206 ? 14.568 -15.826 -12.590 1.00 97.00 206 ILE A C 1
ATOM 1631 O O . ILE A 1 206 ? 13.712 -16.693 -12.415 1.00 97.00 206 ILE A O 1
ATOM 1635 N N . PRO A 1 207 ? 15.113 -15.607 -13.806 1.00 95.38 207 PRO A N 1
ATOM 1636 C CA . PRO A 1 207 ? 14.642 -16.298 -15.012 1.00 95.38 207 PRO A CA 1
ATOM 1637 C C . PRO A 1 207 ? 14.864 -17.818 -14.990 1.00 95.38 207 PRO A C 1
ATOM 1639 O O . PRO A 1 207 ? 14.272 -18.544 -15.781 1.00 95.38 207 PRO A O 1
ATOM 1642 N N . LYS A 1 208 ? 15.755 -18.300 -14.115 1.00 95.19 208 LYS A N 1
ATOM 1643 C CA . LYS A 1 208 ? 16.149 -19.710 -13.989 1.00 95.19 208 LYS A CA 1
ATOM 1644 C C . LYS A 1 208 ? 15.550 -20.382 -12.754 1.00 95.19 208 LYS A C 1
ATOM 1646 O O . LYS A 1 208 ? 15.704 -21.591 -12.591 1.00 95.19 208 LYS A O 1
ATOM 1651 N N . LEU A 1 209 ? 14.920 -19.619 -11.858 1.00 95.62 209 LEU A N 1
ATOM 1652 C CA . LEU A 1 209 ? 14.283 -20.177 -10.670 1.00 95.62 209 LEU A CA 1
ATOM 1653 C C . LEU A 1 209 ? 13.053 -21.006 -11.070 1.00 95.62 209 LEU A C 1
ATOM 1655 O O . LEU A 1 209 ? 12.351 -20.645 -12.016 1.00 95.62 209 LEU A O 1
ATOM 1659 N N . PRO A 1 210 ? 12.745 -22.088 -10.334 1.00 96.62 210 PRO A N 1
ATOM 1660 C CA . PRO A 1 210 ? 11.509 -22.827 -10.551 1.00 96.62 210 PRO A CA 1
ATOM 1661 C C . PRO A 1 210 ? 10.305 -21.910 -10.327 1.00 96.62 210 PRO A C 1
ATOM 1663 O O . PRO A 1 210 ? 10.334 -21.048 -9.442 1.00 96.62 210 PRO A O 1
ATOM 1666 N N . ALA A 1 211 ? 9.249 -22.111 -11.117 1.00 97.50 211 ALA A N 1
ATOM 1667 C CA . ALA A 1 211 ? 8.019 -21.340 -11.001 1.00 97.50 211 ALA A CA 1
ATOM 1668 C C . ALA A 1 211 ? 7.456 -21.414 -9.572 1.00 97.50 211 ALA A C 1
ATOM 1670 O O . ALA A 1 211 ? 7.404 -22.482 -8.960 1.00 97.50 211 ALA A O 1
ATOM 1671 N N . LEU A 1 212 ? 7.024 -20.268 -9.050 1.00 98.31 212 LEU A N 1
ATOM 1672 C CA . LEU A 1 212 ? 6.316 -20.194 -7.780 1.00 98.31 212 LEU A CA 1
ATOM 1673 C C . LEU A 1 212 ? 4.960 -20.897 -7.917 1.00 98.31 212 LEU A C 1
ATOM 1675 O O . LEU A 1 212 ? 4.294 -20.713 -8.944 1.00 98.31 212 LEU A O 1
ATOM 1679 N N . PRO A 1 213 ? 4.514 -21.661 -6.904 1.00 98.12 213 PRO A N 1
ATOM 1680 C CA . PRO A 1 213 ? 3.148 -22.161 -6.856 1.00 98.12 213 PRO A CA 1
ATOM 1681 C C . PRO A 1 213 ? 2.150 -20.998 -6.865 1.00 98.12 213 PRO A C 1
ATOM 1683 O O . PRO A 1 213 ? 2.244 -20.081 -6.047 1.00 98.12 213 PRO A O 1
ATOM 1686 N N . VAL A 1 214 ? 1.187 -21.044 -7.788 1.00 98.06 214 VAL A N 1
ATOM 1687 C CA . VAL A 1 214 ? 0.146 -20.020 -7.945 1.00 98.06 214 VAL A CA 1
ATOM 1688 C C . VAL A 1 214 ? -1.224 -20.672 -7.914 1.00 98.06 214 VAL A C 1
ATOM 1690 O O . VAL A 1 214 ? -1.477 -21.663 -8.600 1.00 98.06 214 VAL A O 1
ATOM 1693 N N . ARG A 1 215 ? -2.140 -20.073 -7.156 1.00 97.62 215 ARG A N 1
ATOM 1694 C CA . ARG A 1 215 ? -3.530 -20.510 -7.057 1.00 97.62 215 ARG A CA 1
ATOM 1695 C C . ARG A 1 215 ? -4.469 -19.323 -7.218 1.00 97.62 215 ARG A C 1
ATOM 1697 O O . ARG A 1 215 ? -4.469 -18.405 -6.400 1.00 97.62 215 ARG A O 1
ATOM 1704 N N . LYS A 1 216 ? -5.320 -19.354 -8.247 1.00 97.62 216 LYS A N 1
ATOM 1705 C CA . LYS A 1 216 ? -6.417 -18.386 -8.385 1.00 97.62 216 LYS A CA 1
ATOM 1706 C C . LYS A 1 216 ? -7.434 -18.610 -7.269 1.00 97.62 216 LYS A C 1
ATOM 1708 O O . LYS A 1 216 ? -7.896 -19.733 -7.063 1.00 97.62 216 LYS A O 1
ATOM 1713 N N . LEU A 1 217 ? -7.782 -17.553 -6.547 1.00 97.88 217 LEU A N 1
ATOM 1714 C CA . LEU A 1 217 ? -8.772 -17.629 -5.484 1.00 97.88 217 LEU A CA 1
ATOM 1715 C C . LEU A 1 217 ? -10.198 -17.588 -6.053 1.00 97.88 217 LEU A C 1
ATOM 1717 O O . LEU A 1 217 ? -10.471 -16.841 -6.997 1.00 97.88 217 LEU A O 1
ATOM 1721 N N . PRO A 1 218 ? -11.146 -18.326 -5.448 1.00 98.00 218 PRO A N 1
ATOM 1722 C CA . PRO A 1 218 ? -12.566 -18.082 -5.657 1.00 98.00 218 PRO A CA 1
ATOM 1723 C C . PRO A 1 218 ? -12.926 -16.633 -5.319 1.00 98.00 218 PRO A C 1
ATOM 1725 O O . PRO A 1 218 ? -12.383 -16.061 -4.372 1.00 98.00 218 PRO A O 1
ATOM 1728 N N . ARG A 1 219 ? -13.911 -16.065 -6.026 1.00 97.50 219 ARG A N 1
ATOM 1729 C CA . ARG A 1 219 ? -14.336 -14.660 -5.867 1.00 97.50 219 ARG A CA 1
ATOM 1730 C C . ARG A 1 219 ? -14.584 -14.252 -4.411 1.00 97.50 219 ARG A C 1
ATOM 1732 O O . ARG A 1 219 ? -14.218 -13.148 -4.024 1.00 97.50 219 ARG A O 1
ATOM 1739 N N . ALA A 1 220 ? -15.221 -15.118 -3.621 1.00 98.25 220 ALA A N 1
ATOM 1740 C CA . ALA A 1 220 ? -15.515 -14.836 -2.217 1.00 98.25 220 ALA A CA 1
ATOM 1741 C C . ALA A 1 220 ? -14.230 -14.646 -1.394 1.00 98.25 220 ALA A C 1
ATOM 1743 O O . ALA A 1 220 ? -14.099 -13.657 -0.681 1.00 98.25 220 ALA A O 1
ATOM 1744 N N . LEU A 1 221 ? -13.244 -15.532 -1.566 1.00 97.81 221 LEU A N 1
ATOM 1745 C CA . LEU A 1 221 ? -11.947 -15.404 -0.900 1.00 97.81 221 LEU A CA 1
ATOM 1746 C C . LEU A 1 221 ? -11.136 -14.226 -1.448 1.00 97.81 221 LEU A C 1
ATOM 1748 O O . LEU A 1 221 ? -10.498 -13.523 -0.673 1.00 97.81 221 LEU A O 1
ATOM 1752 N N . GLY A 1 222 ? -11.202 -13.954 -2.754 1.00 97.75 222 GLY A N 1
ATOM 1753 C CA . GLY A 1 222 ? -10.587 -12.759 -3.334 1.00 97.75 222 GLY A CA 1
ATOM 1754 C C . GLY A 1 222 ? -11.141 -11.462 -2.731 1.00 97.75 222 GLY A C 1
ATOM 1755 O O . GLY A 1 222 ? -10.375 -10.555 -2.418 1.00 97.75 222 GLY A O 1
ATOM 1756 N N . ALA A 1 223 ? -12.455 -11.390 -2.490 1.00 97.88 223 ALA A N 1
ATOM 1757 C CA . ALA A 1 223 ? -13.078 -10.252 -1.815 1.00 97.88 223 ALA A CA 1
ATOM 1758 C C . ALA A 1 223 ? -12.600 -10.094 -0.364 1.00 97.88 223 ALA A C 1
ATOM 1760 O O . ALA A 1 223 ? -12.290 -8.976 0.043 1.00 97.88 223 ALA A O 1
ATOM 1761 N N . VAL A 1 224 ? -12.484 -11.199 0.383 1.00 97.50 224 VAL A N 1
ATOM 1762 C CA . VAL A 1 224 ? -11.932 -11.195 1.749 1.00 97.50 224 VAL A CA 1
ATOM 1763 C C . VAL A 1 224 ? -10.485 -10.701 1.750 1.00 97.50 224 VAL A C 1
ATOM 1765 O O . VAL A 1 224 ? -10.145 -9.818 2.530 1.00 97.50 224 VAL A O 1
ATOM 1768 N N . MET A 1 225 ? -9.639 -11.196 0.845 1.00 97.94 225 MET A N 1
ATOM 1769 C CA . MET A 1 225 ? -8.237 -10.773 0.790 1.00 97.94 225 MET A CA 1
ATOM 1770 C C . MET A 1 225 ? -8.074 -9.291 0.439 1.00 97.94 225 MET A C 1
ATOM 1772 O O . MET A 1 225 ? -7.217 -8.622 1.009 1.00 97.94 225 MET A O 1
ATOM 1776 N N . LEU A 1 226 ? -8.911 -8.756 -0.455 1.00 97.94 226 LEU A N 1
ATOM 1777 C CA . LEU A 1 226 ? -8.915 -7.325 -0.764 1.00 97.94 226 LEU A CA 1
ATOM 1778 C C . LEU A 1 226 ? -9.400 -6.478 0.419 1.00 97.94 226 LEU A C 1
ATOM 1780 O O . LEU A 1 226 ? -8.838 -5.415 0.664 1.00 97.94 226 LEU A O 1
ATOM 1784 N N . ALA A 1 227 ? -10.408 -6.944 1.162 1.00 98.00 227 ALA A N 1
ATOM 1785 C CA . ALA A 1 227 ? -10.859 -6.287 2.389 1.00 98.00 227 ALA A CA 1
ATOM 1786 C C . ALA A 1 227 ? -9.732 -6.230 3.434 1.00 98.00 227 ALA A C 1
ATOM 1788 O O . ALA A 1 227 ? -9.416 -5.151 3.929 1.00 98.00 227 ALA A O 1
ATOM 1789 N N . LEU A 1 228 ? -9.047 -7.354 3.668 1.00 97.94 228 LEU A N 1
ATOM 1790 C CA . LEU A 1 228 ? -7.897 -7.416 4.572 1.00 97.94 228 LEU A CA 1
ATOM 1791 C C . LEU A 1 228 ? -6.747 -6.513 4.116 1.00 97.94 228 LEU A C 1
ATOM 1793 O O . LEU A 1 228 ? -6.124 -5.855 4.945 1.00 97.94 228 LEU A O 1
ATOM 1797 N N . ALA A 1 229 ? -6.462 -6.447 2.813 1.00 97.69 229 ALA A N 1
ATOM 1798 C CA . ALA A 1 229 ? -5.433 -5.560 2.276 1.00 97.69 229 ALA A CA 1
ATOM 1799 C C . ALA A 1 229 ? -5.774 -4.075 2.501 1.00 97.69 229 ALA A C 1
ATOM 1801 O O . ALA A 1 229 ? -4.889 -3.298 2.863 1.00 97.69 229 ALA A O 1
ATOM 1802 N N . ARG A 1 230 ? -7.050 -3.685 2.347 1.00 98.00 230 ARG A N 1
ATOM 1803 C CA . ARG A 1 230 ? -7.518 -2.327 2.671 1.00 98.00 230 ARG A CA 1
ATOM 1804 C C . ARG A 1 230 ? -7.383 -2.031 4.155 1.00 98.00 230 ARG A C 1
ATOM 1806 O O . ARG A 1 230 ? -6.796 -1.011 4.483 1.00 98.00 230 ARG A O 1
ATOM 1813 N N . ASP A 1 231 ? -7.837 -2.931 5.027 1.00 97.81 231 ASP A N 1
ATOM 1814 C CA . ASP A 1 231 ? -7.702 -2.763 6.479 1.00 97.81 231 ASP A CA 1
ATOM 1815 C C . ASP A 1 231 ? -6.230 -2.623 6.881 1.00 97.81 231 ASP A C 1
ATOM 1817 O O . ASP A 1 231 ? -5.859 -1.676 7.568 1.00 97.81 231 ASP A O 1
ATOM 1821 N N . THR A 1 232 ? -5.366 -3.511 6.377 1.00 95.94 232 THR A N 1
ATOM 1822 C CA . THR A 1 232 ? -3.927 -3.515 6.684 1.00 95.94 232 THR A CA 1
ATOM 1823 C C . THR A 1 232 ? -3.265 -2.181 6.337 1.00 95.94 232 THR A C 1
ATOM 1825 O O . THR A 1 232 ? -2.413 -1.696 7.091 1.00 95.94 232 THR A O 1
ATOM 1828 N N . SER A 1 233 ? -3.623 -1.599 5.192 1.00 96.00 233 SER A N 1
ATOM 1829 C CA . SER A 1 233 ? -3.095 -0.305 4.766 1.00 96.00 233 SER A CA 1
ATOM 1830 C C . SER A 1 233 ? -3.735 0.848 5.540 1.00 96.00 233 SER A C 1
ATOM 1832 O O . SER A 1 233 ? -3.010 1.706 6.043 1.00 96.00 233 SER A O 1
ATOM 1834 N N . ALA A 1 234 ? -5.059 0.842 5.704 1.00 97.12 234 ALA A N 1
ATOM 1835 C CA . ALA A 1 234 ? -5.803 1.939 6.314 1.00 97.12 234 ALA A CA 1
ATOM 1836 C C . ALA A 1 234 ? -5.419 2.152 7.783 1.00 97.12 234 ALA A C 1
ATOM 1838 O O . ALA A 1 234 ? -5.164 3.288 8.171 1.00 97.12 234 ALA A O 1
ATOM 1839 N N . VAL A 1 235 ? -5.227 1.081 8.572 1.00 96.81 235 VAL A N 1
ATOM 1840 C CA . VAL A 1 235 ? -4.738 1.192 9.967 1.00 96.81 235 VAL A CA 1
ATOM 1841 C C . VAL A 1 235 ? -3.324 1.781 10.085 1.00 96.81 235 VAL A C 1
ATOM 1843 O O . VAL A 1 235 ? -2.836 1.972 11.195 1.00 96.81 235 VAL A O 1
ATOM 1846 N N . ARG A 1 236 ? -2.651 2.030 8.953 1.00 95.25 236 ARG A N 1
ATOM 1847 C CA . ARG A 1 236 ? -1.319 2.634 8.843 1.00 95.25 236 ARG A CA 1
ATOM 1848 C C . ARG A 1 236 ? -1.313 3.948 8.063 1.00 95.25 236 ARG A C 1
ATOM 1850 O O . ARG A 1 236 ? -0.274 4.297 7.511 1.00 95.25 236 ARG A O 1
ATOM 1857 N N . TYR A 1 237 ? -2.451 4.637 7.957 1.00 94.88 237 TYR A N 1
ATOM 1858 C CA . TYR A 1 237 ? -2.585 5.869 7.164 1.00 94.88 237 TYR A CA 1
ATOM 1859 C C . TYR A 1 237 ? -2.263 5.690 5.674 1.00 94.88 237 TYR A C 1
ATOM 1861 O O . TYR A 1 237 ? -1.860 6.632 4.996 1.00 94.88 237 TYR A O 1
ATOM 1869 N N . ARG A 1 238 ? -2.383 4.466 5.148 1.00 94.19 238 ARG A N 1
ATOM 1870 C CA . ARG A 1 238 ? -2.042 4.159 3.759 1.00 94.19 238 ARG A CA 1
ATOM 1871 C C . ARG A 1 238 ? -3.264 3.701 2.994 1.00 94.19 238 ARG A C 1
ATOM 1873 O O . ARG A 1 238 ? -4.107 2.959 3.489 1.00 94.19 238 ARG A O 1
ATOM 1880 N N . GLU A 1 239 ? -3.274 4.043 1.721 1.00 94.62 239 GLU A N 1
ATOM 1881 C CA . GLU A 1 239 ? -4.164 3.449 0.742 1.00 94.62 239 GLU A CA 1
ATOM 1882 C C . GLU A 1 239 ? -3.419 3.187 -0.561 1.00 94.62 239 GLU A C 1
ATOM 1884 O O . GLU A 1 239 ? -2.372 3.773 -0.833 1.00 94.62 239 GLU A O 1
ATOM 1889 N N . LEU A 1 240 ? -3.926 2.235 -1.338 1.00 94.44 240 LEU A N 1
ATOM 1890 C CA . LEU A 1 240 ? -3.343 1.847 -2.613 1.00 94.44 240 LEU A CA 1
ATOM 1891 C C . LEU A 1 240 ? -4.454 1.693 -3.631 1.00 94.44 240 LEU A C 1
ATOM 1893 O O . LEU A 1 240 ? -5.434 0.990 -3.374 1.00 94.44 240 LEU A O 1
ATOM 1897 N N . HIS A 1 241 ? -4.250 2.258 -4.819 1.00 94.06 241 HIS A N 1
ATOM 1898 C CA . HIS A 1 241 ? -5.224 2.202 -5.905 1.00 94.06 241 HIS A CA 1
ATOM 1899 C C . HIS A 1 241 ? -5.650 0.762 -6.221 1.00 94.06 241 HIS A C 1
ATOM 1901 O O . HIS A 1 241 ? -6.844 0.479 -6.361 1.00 94.06 241 HIS A O 1
ATOM 1907 N N . GLY A 1 242 ? -4.691 -0.171 -6.257 1.00 93.88 242 GLY A N 1
ATOM 1908 C CA . GLY A 1 242 ? -4.979 -1.577 -6.537 1.00 93.88 242 GLY A CA 1
ATOM 1909 C C . GLY A 1 242 ? -5.659 -2.354 -5.410 1.00 93.88 242 GLY A C 1
ATOM 1910 O O . GLY A 1 242 ? -6.376 -3.310 -5.695 1.00 93.88 242 GLY A O 1
ATOM 1911 N N . PHE A 1 243 ? -5.543 -1.924 -4.151 1.00 96.12 243 PHE A N 1
ATOM 1912 C CA . PHE A 1 243 ? -6.334 -2.500 -3.055 1.00 96.12 243 PHE A CA 1
ATOM 1913 C C . PHE A 1 243 ? -7.742 -1.909 -3.025 1.00 96.12 243 PHE A C 1
ATOM 1915 O O . PHE A 1 243 ? -8.732 -2.642 -2.927 1.00 96.12 243 PHE A O 1
ATOM 1922 N N . THR A 1 244 ? -7.854 -0.590 -3.171 1.00 95.69 244 THR A N 1
ATOM 1923 C CA . THR A 1 244 ? -9.133 0.124 -3.170 1.00 95.69 244 THR A CA 1
ATOM 1924 C C . THR A 1 244 ? -10.042 -0.398 -4.283 1.00 95.69 244 THR A C 1
ATOM 1926 O O . THR A 1 244 ? -11.169 -0.818 -4.014 1.00 95.69 244 THR A O 1
ATOM 1929 N N . TRP A 1 245 ? -9.515 -0.524 -5.503 1.00 95.06 245 TRP A N 1
ATOM 1930 C CA . TRP A 1 245 ? -10.282 -0.909 -6.692 1.00 95.06 245 TRP A CA 1
ATOM 1931 C C . TRP A 1 245 ? -9.945 -2.296 -7.253 1.00 95.06 245 TRP A C 1
ATOM 1933 O O . TRP A 1 245 ? -10.220 -2.573 -8.424 1.00 95.06 245 TRP A O 1
ATOM 1943 N N . GLY A 1 246 ? -9.363 -3.176 -6.436 1.00 95.81 246 GLY A N 1
ATOM 1944 C CA . GLY A 1 246 ? -9.035 -4.544 -6.835 1.00 95.81 246 GLY A CA 1
ATOM 1945 C C . GLY A 1 246 ? -10.259 -5.351 -7.289 1.00 95.81 246 GLY A C 1
ATOM 1946 O O . GLY A 1 246 ? -11.352 -5.229 -6.730 1.00 95.81 246 GLY A O 1
ATOM 1947 N N . ASP A 1 247 ? -10.084 -6.196 -8.307 1.00 95.69 247 ASP A N 1
ATOM 1948 C CA . ASP A 1 247 ? -11.123 -7.108 -8.789 1.00 95.69 247 ASP A CA 1
ATOM 1949 C C . ASP A 1 247 ? -11.102 -8.424 -7.987 1.00 95.69 247 ASP A C 1
ATOM 1951 O O . ASP A 1 247 ? -10.175 -9.223 -8.147 1.00 95.69 247 ASP A O 1
ATOM 1955 N N . PRO A 1 248 ? -12.137 -8.726 -7.177 1.00 96.75 248 PRO A N 1
ATOM 1956 C CA . PRO A 1 248 ? -12.163 -9.930 -6.346 1.00 96.75 248 PRO A CA 1
ATOM 1957 C C . PRO A 1 248 ? -12.178 -11.236 -7.153 1.00 96.75 248 PRO A C 1
ATOM 1959 O O . PRO A 1 248 ? -11.957 -12.303 -6.589 1.00 96.75 248 PRO A O 1
ATOM 1962 N N . ARG A 1 249 ? -12.457 -11.190 -8.461 1.00 95.81 249 ARG A N 1
ATOM 1963 C CA . ARG A 1 249 ? -12.439 -12.366 -9.350 1.00 95.81 249 ARG A CA 1
ATOM 1964 C C . ARG A 1 249 ? -11.031 -12.718 -9.841 1.00 95.81 249 ARG A C 1
ATOM 1966 O O . ARG A 1 249 ? -10.833 -13.815 -10.360 1.00 95.81 249 ARG A O 1
ATOM 1973 N N . HIS A 1 250 ? -10.082 -11.795 -9.698 1.00 94.69 250 HIS A N 1
ATOM 1974 C CA . HIS A 1 250 ? -8.722 -11.887 -10.230 1.00 94.69 250 HIS A CA 1
ATOM 1975 C C . HIS A 1 250 ? -7.712 -11.655 -9.110 1.00 94.69 250 HIS A C 1
ATOM 1977 O O . HIS A 1 250 ? -6.881 -10.750 -9.168 1.00 94.69 250 HIS A O 1
ATOM 1983 N N . VAL A 1 251 ? -7.830 -12.486 -8.070 1.00 97.38 251 VAL A N 1
ATOM 1984 C CA . VAL A 1 251 ? -6.891 -12.541 -6.950 1.00 97.38 251 VAL A CA 1
ATOM 1985 C C . VAL A 1 251 ? -6.171 -13.883 -6.976 1.00 97.38 251 VAL A C 1
ATOM 1987 O O . VAL A 1 251 ? -6.808 -14.934 -7.063 1.00 97.38 251 VAL A O 1
ATOM 1990 N N . TYR A 1 252 ? -4.847 -13.843 -6.894 1.00 97.94 252 TYR A N 1
ATOM 1991 C CA . TYR A 1 252 ? -3.973 -15.005 -6.978 1.00 97.94 252 TYR A CA 1
ATOM 1992 C C . TYR A 1 252 ? -3.139 -15.114 -5.708 1.00 97.94 252 TYR A C 1
ATOM 1994 O O . TYR A 1 252 ? -2.407 -14.188 -5.370 1.00 97.94 252 TYR A O 1
ATOM 2002 N N . GLU A 1 253 ? -3.244 -16.244 -5.015 1.00 98.19 253 GLU A N 1
ATOM 2003 C CA . GLU A 1 253 ? -2.309 -16.617 -3.957 1.00 98.19 253 GLU A CA 1
ATOM 2004 C C . GLU A 1 253 ? -1.031 -17.160 -4.597 1.00 98.19 253 GLU A C 1
ATOM 2006 O O . GLU A 1 253 ? -1.094 -18.021 -5.477 1.00 98.19 253 GLU A O 1
ATOM 2011 N N . ILE A 1 254 ? 0.114 -16.656 -4.152 1.00 98.31 254 ILE A N 1
ATOM 2012 C CA . ILE A 1 254 ? 1.440 -17.049 -4.623 1.00 98.31 254 ILE A CA 1
ATOM 2013 C C . ILE A 1 254 ? 2.255 -17.480 -3.408 1.00 98.31 254 ILE A C 1
ATOM 2015 O O . ILE A 1 254 ? 2.409 -16.701 -2.462 1.00 98.31 254 ILE A O 1
ATOM 2019 N N . ASP A 1 255 ? 2.763 -18.710 -3.432 1.00 97.69 255 ASP A N 1
ATOM 2020 C CA . ASP A 1 255 ? 3.631 -19.234 -2.377 1.00 97.69 255 ASP A CA 1
ATOM 2021 C C . ASP A 1 255 ? 5.087 -18.851 -2.666 1.00 97.69 255 ASP A C 1
ATOM 2023 O O . ASP A 1 255 ? 5.690 -19.298 -3.644 1.00 97.69 255 ASP A O 1
ATOM 2027 N N . GLY A 1 256 ? 5.641 -17.975 -1.829 1.00 96.81 256 GLY A N 1
ATOM 2028 C CA . GLY A 1 256 ? 7.024 -17.518 -1.918 1.00 96.81 256 GLY A CA 1
ATOM 2029 C C . GLY A 1 256 ? 8.025 -18.461 -1.250 1.00 96.81 256 GLY A C 1
ATOM 2030 O O . GLY A 1 256 ? 9.227 -18.260 -1.422 1.00 96.81 256 GLY A O 1
ATOM 2031 N N . GLY A 1 257 ? 7.552 -19.476 -0.519 1.00 95.94 257 GLY A N 1
ATOM 2032 C CA . GLY A 1 257 ? 8.345 -20.325 0.361 1.00 95.94 257 GLY A CA 1
ATOM 2033 C C . GLY A 1 257 ? 8.684 -19.647 1.690 1.00 95.94 257 GLY A C 1
ATOM 2034 O O . GLY A 1 257 ? 8.468 -18.453 1.891 1.00 95.94 257 GLY A O 1
ATOM 2035 N N . ARG A 1 258 ? 9.226 -20.421 2.638 1.00 96.00 258 ARG A N 1
ATOM 2036 C CA . ARG A 1 258 ? 9.642 -19.927 3.966 1.00 96.00 258 ARG A CA 1
ATOM 2037 C C . ARG A 1 258 ? 8.529 -19.167 4.706 1.00 96.00 258 ARG A C 1
ATOM 2039 O O . ARG A 1 258 ? 8.773 -18.113 5.286 1.00 96.00 258 ARG A O 1
ATOM 2046 N N . GLY A 1 259 ? 7.287 -19.646 4.634 1.00 95.81 259 GLY A N 1
ATOM 2047 C CA . GLY A 1 259 ? 6.135 -19.012 5.290 1.00 95.81 259 GLY A CA 1
ATOM 2048 C C . GLY A 1 259 ? 5.668 -17.708 4.639 1.00 95.81 259 GLY A C 1
ATOM 2049 O O . GLY A 1 259 ? 4.834 -17.011 5.212 1.00 95.81 259 GLY A O 1
ATOM 2050 N N . LEU A 1 260 ? 6.201 -17.348 3.470 1.00 97.25 260 LEU A N 1
ATOM 2051 C CA . LEU A 1 260 ? 5.820 -16.156 2.726 1.00 97.25 260 LEU A CA 1
ATOM 2052 C C . LEU A 1 260 ? 4.709 -16.472 1.726 1.00 97.25 260 LEU A C 1
ATOM 2054 O O . LEU A 1 260 ? 4.880 -17.308 0.842 1.00 97.25 260 LEU A O 1
ATOM 2058 N N . LYS A 1 261 ? 3.600 -15.744 1.818 1.00 97.38 261 LYS A N 1
ATOM 2059 C CA . LYS A 1 261 ? 2.537 -15.741 0.813 1.00 97.38 261 LYS A CA 1
ATOM 2060 C C . LYS A 1 261 ? 2.262 -14.328 0.333 1.00 97.38 261 LYS A C 1
ATOM 2062 O O . LYS A 1 261 ? 2.297 -13.373 1.112 1.00 97.38 261 LYS A O 1
ATOM 2067 N N . PHE A 1 262 ? 1.934 -14.207 -0.944 1.00 95.69 262 PHE A N 1
ATOM 2068 C CA . PHE A 1 262 ? 1.480 -12.956 -1.536 1.00 95.69 262 PHE A CA 1
ATOM 2069 C C . PHE A 1 262 ? 0.127 -13.143 -2.196 1.00 95.69 262 PHE A C 1
ATOM 2071 O O . PHE A 1 262 ? -0.152 -14.202 -2.756 1.00 95.69 262 PHE A O 1
ATOM 2078 N N . TYR A 1 263 ? -0.687 -12.094 -2.176 1.00 97.75 263 TYR A N 1
ATOM 2079 C CA . TYR A 1 263 ? -1.975 -12.084 -2.862 1.00 97.75 263 TYR A CA 1
ATOM 2080 C C . TYR A 1 263 ? -1.968 -10.998 -3.920 1.00 97.75 263 TYR A C 1
ATOM 2082 O O . TYR A 1 263 ? -2.134 -9.824 -3.600 1.00 97.75 263 TYR A O 1
ATOM 2090 N N . LEU A 1 264 ? -1.725 -11.401 -5.165 1.00 97.38 264 LEU A N 1
ATOM 2091 C CA . LEU A 1 264 ? -1.696 -10.525 -6.328 1.00 97.38 264 LEU A CA 1
ATOM 2092 C C . LEU A 1 264 ? -3.120 -10.235 -6.793 1.00 97.38 264 LEU A C 1
ATOM 2094 O O . LEU A 1 264 ? -3.906 -11.157 -6.996 1.00 97.38 264 LEU A O 1
ATOM 2098 N N . SER A 1 265 ? -3.424 -8.963 -7.015 1.00 95.44 265 SER A N 1
ATOM 2099 C CA . SER A 1 265 ? -4.703 -8.499 -7.542 1.00 95.44 265 SER A CA 1
ATOM 2100 C C . SER A 1 265 ? -4.509 -7.494 -8.675 1.00 95.44 265 SER A C 1
ATOM 2102 O O . SER A 1 265 ? -3.557 -6.710 -8.676 1.00 95.44 265 SER A O 1
ATOM 2104 N N . SER A 1 266 ? -5.421 -7.534 -9.645 1.00 91.19 266 SER A N 1
ATOM 2105 C CA . SER A 1 266 ? -5.558 -6.520 -10.697 1.00 91.19 266 SER A CA 1
ATOM 2106 C C . SER A 1 266 ? -6.693 -5.547 -10.385 1.00 91.19 266 SER A C 1
ATOM 2108 O O . SER A 1 266 ? -7.590 -5.868 -9.606 1.00 91.19 266 SER A O 1
ATOM 2110 N N . VAL A 1 267 ? -6.726 -4.410 -11.076 1.00 93.75 267 VAL A N 1
ATOM 2111 C CA . VAL A 1 267 ? -7.766 -3.385 -10.908 1.00 93.75 267 VAL A CA 1
ATOM 2112 C C . VAL A 1 267 ? -9.009 -3.657 -11.765 1.00 93.75 267 VAL A C 1
ATOM 2114 O O . VAL A 1 267 ? -8.915 -4.089 -12.923 1.00 93.75 267 VAL A O 1
ATOM 2117 N N . LEU A 1 268 ? -10.188 -3.351 -11.210 1.00 92.94 268 LEU A N 1
ATOM 2118 C CA . LEU A 1 268 ? -11.469 -3.352 -11.921 1.00 92.94 268 LEU A CA 1
ATOM 2119 C C . LEU A 1 268 ? -11.394 -2.507 -13.206 1.00 92.94 268 LEU A C 1
ATOM 2121 O O . LEU A 1 268 ? -10.873 -1.394 -13.157 1.00 92.94 268 LEU A O 1
ATOM 2125 N N . PRO A 1 269 ? -11.979 -2.952 -14.338 1.00 91.44 269 PRO A N 1
ATOM 2126 C CA . PRO A 1 269 ? -11.840 -2.268 -15.627 1.00 91.44 269 PRO A CA 1
ATOM 2127 C C . PRO A 1 269 ? -12.107 -0.756 -15.615 1.00 91.44 269 PRO A C 1
ATOM 2129 O O . PRO A 1 269 ? -11.352 -0.001 -16.218 1.00 91.44 269 PRO A O 1
ATOM 2132 N N . VAL A 1 270 ? -13.133 -0.304 -14.887 1.00 89.88 270 VAL A N 1
ATOM 2133 C CA . VAL A 1 270 ? -13.525 1.118 -14.805 1.00 89.88 270 VAL A CA 1
ATOM 2134 C C . VAL A 1 270 ? -12.538 1.995 -14.015 1.00 89.88 270 VAL A C 1
ATOM 2136 O O . VAL A 1 270 ? -12.574 3.214 -14.137 1.00 89.88 270 VAL A O 1
ATOM 2139 N N . HIS A 1 271 ? -11.638 1.386 -13.239 1.00 91.94 271 HIS A N 1
ATOM 2140 C CA . HIS A 1 271 ? -10.625 2.072 -12.432 1.00 91.94 271 HIS A CA 1
ATOM 2141 C C . HIS A 1 271 ? -9.204 1.894 -12.987 1.00 91.94 271 HIS A C 1
ATOM 2143 O O . HIS A 1 271 ? -8.238 2.317 -12.357 1.00 91.94 271 HIS A O 1
ATOM 2149 N N . ARG A 1 272 ? -9.030 1.256 -14.149 1.00 93.69 272 ARG A N 1
ATOM 2150 C CA . ARG A 1 272 ? -7.697 1.033 -14.722 1.00 93.69 272 ARG A CA 1
ATOM 2151 C C . ARG A 1 272 ? -7.050 2.331 -15.173 1.00 93.69 272 ARG A C 1
ATOM 2153 O O . ARG A 1 272 ? -7.708 3.237 -15.678 1.00 93.69 272 ARG A O 1
ATOM 2160 N N . LEU A 1 273 ? -5.725 2.371 -15.062 1.00 93.75 273 LEU A N 1
ATOM 2161 C CA . LEU A 1 273 ? -4.939 3.440 -15.663 1.00 93.75 273 LEU A CA 1
ATOM 2162 C C . LEU A 1 273 ? -5.049 3.361 -17.198 1.00 93.75 273 LEU A C 1
ATOM 2164 O O . LEU A 1 273 ? -5.081 2.249 -17.738 1.00 93.75 273 LEU A O 1
ATOM 2168 N N . PRO A 1 274 ? -5.052 4.500 -17.918 1.00 91.88 274 PRO A N 1
ATOM 2169 C CA . PRO A 1 274 ? -5.283 4.511 -19.365 1.00 91.88 274 PRO A CA 1
ATOM 2170 C C . PRO A 1 274 ? -4.295 3.645 -20.156 1.00 91.88 274 PRO A C 1
ATOM 2172 O O . PRO A 1 274 ? -4.703 2.866 -21.013 1.00 91.88 274 PRO A O 1
ATOM 2175 N N . LEU A 1 275 ? -3.001 3.747 -19.830 1.00 93.94 275 LEU A N 1
ATOM 2176 C CA . LEU A 1 275 ? -1.930 3.051 -20.548 1.00 93.94 275 LEU A CA 1
ATOM 2177 C C . LEU A 1 275 ? -1.293 1.928 -19.716 1.00 93.94 275 LEU A C 1
ATOM 2179 O O . LEU A 1 275 ? -1.189 0.797 -20.185 1.00 93.94 275 LEU A O 1
ATOM 2183 N N . ARG A 1 276 ? -0.897 2.212 -18.471 1.00 95.88 276 ARG A N 1
ATOM 2184 C CA . ARG A 1 276 ? -0.247 1.230 -17.585 1.00 95.88 276 ARG A CA 1
ATOM 2185 C C . ARG A 1 276 ? -1.237 0.189 -17.067 1.00 95.88 276 ARG A C 1
ATOM 2187 O O . ARG A 1 276 ? -2.408 0.506 -16.873 1.00 95.88 276 ARG A O 1
ATOM 2194 N N . ALA A 1 277 ? -0.770 -1.027 -16.819 1.00 96.56 277 ALA A N 1
ATOM 2195 C CA . ALA A 1 277 ? -1.503 -2.016 -16.034 1.00 96.56 277 ALA A CA 1
ATOM 2196 C C . ALA A 1 277 ? -1.120 -1.876 -14.556 1.00 96.56 277 ALA A C 1
ATOM 2198 O O . ALA A 1 277 ? 0.069 -1.785 -14.245 1.00 96.56 277 ALA A O 1
ATOM 2199 N N . CYS A 1 278 ? -2.106 -1.833 -13.663 1.00 95.88 278 CYS A N 1
ATOM 2200 C CA . CYS A 1 278 ? -1.880 -1.649 -12.228 1.00 95.88 278 CYS A CA 1
ATOM 2201 C C . CYS A 1 278 ? -2.142 -2.965 -11.496 1.00 95.88 278 CYS A C 1
ATOM 2203 O O . CYS A 1 278 ? -3.223 -3.549 -11.607 1.00 95.88 278 CYS A O 1
ATOM 2205 N N . HIS A 1 279 ? -1.140 -3.412 -10.748 1.00 95.69 279 HIS A N 1
ATOM 2206 C CA . HIS A 1 279 ? -1.195 -4.622 -9.946 1.00 95.69 279 HIS A CA 1
ATOM 2207 C C . HIS A 1 279 ? -0.755 -4.315 -8.522 1.00 95.69 279 HIS A C 1
ATOM 2209 O O . HIS A 1 279 ? 0.193 -3.560 -8.316 1.00 95.69 279 HIS A O 1
ATOM 2215 N N . SER A 1 280 ? -1.388 -4.950 -7.543 1.00 96.25 280 SER A N 1
ATOM 2216 C CA . SER A 1 280 ? -0.973 -4.828 -6.146 1.00 96.25 280 SER A CA 1
ATOM 2217 C C . SER A 1 280 ? -0.896 -6.187 -5.476 1.00 96.25 280 SER A C 1
ATOM 2219 O O . SER A 1 280 ? -1.691 -7.081 -5.775 1.00 96.25 280 SER A O 1
ATOM 2221 N N . MET A 1 281 ? 0.052 -6.335 -4.553 1.00 97.75 281 MET A N 1
ATOM 2222 C CA . MET A 1 281 ? 0.204 -7.525 -3.725 1.00 97.75 281 MET A CA 1
ATOM 2223 C C . MET A 1 281 ? 0.211 -7.145 -2.250 1.00 97.75 281 MET A C 1
ATOM 2225 O O . MET A 1 281 ? 0.974 -6.275 -1.844 1.00 97.75 281 MET A O 1
ATOM 2229 N N . SER A 1 282 ? -0.585 -7.825 -1.430 1.00 97.94 282 SER A N 1
ATOM 2230 C CA . SER A 1 282 ? -0.379 -7.836 0.026 1.00 97.94 282 SER A CA 1
ATOM 2231 C C . SER A 1 282 ? 0.598 -8.956 0.391 1.00 97.94 282 SER A C 1
ATOM 2233 O O . SER A 1 282 ? 0.442 -10.068 -0.127 1.00 97.94 282 SER A O 1
ATOM 2235 N N . LEU A 1 283 ? 1.571 -8.684 1.264 1.00 98.25 283 LEU A N 1
ATOM 2236 C CA . LEU A 1 283 ? 2.611 -9.628 1.674 1.00 98.25 283 LEU A CA 1
ATOM 2237 C C . LEU A 1 283 ? 2.350 -10.148 3.086 1.00 98.25 283 LEU A C 1
ATOM 2239 O O . LEU A 1 283 ? 2.173 -9.362 4.017 1.00 98.25 283 LEU A O 1
ATOM 2243 N N . TRP A 1 284 ? 2.407 -11.469 3.249 1.00 98.00 284 TRP A N 1
ATOM 2244 C CA . TRP A 1 284 ? 2.088 -12.145 4.500 1.00 98.00 284 TRP A CA 1
ATOM 2245 C C . TRP A 1 284 ? 3.187 -13.133 4.874 1.00 98.00 284 TRP A C 1
ATOM 2247 O O . TRP A 1 284 ? 3.517 -14.020 4.090 1.00 98.00 284 TRP A O 1
ATOM 2257 N N . LYS A 1 285 ? 3.732 -13.007 6.083 1.00 97.81 285 LYS A N 1
ATOM 2258 C CA . LYS A 1 285 ? 4.718 -13.932 6.647 1.00 97.81 285 LYS A CA 1
ATOM 2259 C C . LYS A 1 285 ? 4.071 -14.690 7.796 1.00 97.81 285 LYS A C 1
ATOM 2261 O O . LYS A 1 285 ? 3.662 -14.076 8.777 1.00 97.81 285 LYS A O 1
ATOM 2266 N N . ASN A 1 286 ? 3.941 -16.010 7.669 1.00 97.31 286 ASN A N 1
ATOM 2267 C CA . ASN A 1 286 ? 3.316 -16.867 8.680 1.00 97.31 286 ASN A CA 1
ATOM 2268 C C . ASN A 1 286 ? 1.920 -16.367 9.110 1.00 97.31 286 ASN A C 1
ATOM 2270 O O . ASN A 1 286 ? 1.541 -16.430 10.280 1.00 97.31 286 ASN A O 1
ATOM 2274 N N . GLY A 1 287 ? 1.171 -15.820 8.146 1.00 96.50 287 GLY A N 1
ATOM 2275 C CA . GLY A 1 287 ? -0.155 -15.232 8.343 1.00 96.50 287 GLY A CA 1
ATOM 2276 C C . GLY A 1 287 ? -0.172 -13.810 8.917 1.00 96.50 287 GLY A C 1
ATOM 2277 O O . GLY A 1 287 ? -1.252 -13.244 9.046 1.00 96.50 287 GLY A O 1
ATOM 2278 N N . VAL A 1 288 ? 0.979 -13.204 9.218 1.00 97.75 288 VAL A N 1
ATOM 2279 C CA . VAL A 1 288 ? 1.098 -11.801 9.649 1.00 97.75 288 VAL A CA 1
ATOM 2280 C C . VAL A 1 288 ? 1.285 -10.897 8.424 1.00 97.75 288 VAL A C 1
ATOM 2282 O O . VAL A 1 288 ? 2.156 -11.197 7.604 1.00 97.75 288 VAL A O 1
ATOM 2285 N N . PRO A 1 289 ? 0.537 -9.789 8.274 1.00 97.44 289 PRO A N 1
ATOM 2286 C CA . PRO A 1 289 ? 0.790 -8.834 7.201 1.00 97.44 289 PRO A CA 1
ATOM 2287 C C . PRO A 1 289 ? 2.111 -8.093 7.437 1.00 97.44 289 PRO A C 1
ATOM 2289 O O . PRO A 1 289 ? 2.266 -7.386 8.435 1.00 97.44 289 PRO A O 1
ATOM 2292 N N . VAL A 1 290 ? 3.057 -8.231 6.504 1.00 97.56 290 VAL A N 1
ATOM 2293 C CA . VAL A 1 290 ? 4.421 -7.681 6.627 1.00 97.56 290 VAL A CA 1
ATOM 2294 C C . VAL A 1 290 ? 4.738 -6.552 5.652 1.00 97.56 290 VAL A C 1
ATOM 2296 O O . VAL A 1 290 ? 5.710 -5.821 5.849 1.00 97.56 290 VAL A O 1
ATOM 2299 N N . GLY A 1 291 ? 3.916 -6.373 4.622 1.00 96.62 291 GLY A N 1
ATOM 2300 C CA . GLY A 1 291 ? 4.102 -5.300 3.657 1.00 96.62 291 GLY A CA 1
ATOM 2301 C C . GLY A 1 291 ? 3.138 -5.365 2.485 1.00 96.62 291 GLY A C 1
ATOM 2302 O O . GLY A 1 291 ? 2.198 -6.163 2.461 1.00 96.62 291 GLY A O 1
ATOM 2303 N N . TYR A 1 292 ? 3.410 -4.536 1.488 1.00 97.19 292 TYR A N 1
ATOM 2304 C CA . TYR A 1 292 ? 2.692 -4.524 0.221 1.00 97.19 292 TYR A CA 1
ATOM 2305 C C . TYR A 1 292 ? 3.629 -4.223 -0.956 1.00 97.19 292 TYR A C 1
ATOM 2307 O O . TYR A 1 292 ? 4.759 -3.754 -0.797 1.00 97.19 292 TYR A O 1
ATOM 2315 N N . PHE A 1 293 ? 3.138 -4.506 -2.154 1.00 97.38 293 PHE A N 1
ATOM 2316 C CA . PHE A 1 293 ? 3.773 -4.171 -3.415 1.00 97.38 293 PHE A CA 1
ATOM 2317 C C . PHE A 1 293 ? 2.754 -3.520 -4.345 1.00 97.38 293 PHE A C 1
ATOM 2319 O O . PHE A 1 293 ? 1.624 -3.999 -4.444 1.00 97.38 293 PHE A O 1
ATOM 2326 N N . GLU A 1 294 ? 3.159 -2.477 -5.058 1.00 96.25 294 GLU A N 1
ATOM 2327 C CA . GLU A 1 294 ? 2.424 -1.928 -6.194 1.00 96.25 294 GLU A CA 1
ATOM 2328 C C . GLU A 1 294 ? 3.306 -1.960 -7.441 1.00 96.25 294 GLU A C 1
ATOM 2330 O O . GLU A 1 294 ? 4.446 -1.507 -7.424 1.00 96.25 294 GLU A O 1
ATOM 2335 N N . GLY A 1 295 ? 2.779 -2.520 -8.524 1.00 96.69 295 GLY A N 1
ATOM 2336 C CA . GLY A 1 295 ? 3.456 -2.634 -9.804 1.00 96.69 295 GLY A CA 1
ATOM 2337 C C . GLY A 1 295 ? 2.679 -1.904 -10.887 1.00 96.69 295 GLY A C 1
ATOM 2338 O O . GLY A 1 295 ? 1.531 -2.259 -11.171 1.00 96.69 295 GLY A O 1
ATOM 2339 N N . LEU A 1 296 ? 3.312 -0.921 -11.528 1.00 97.06 296 LEU A N 1
ATOM 2340 C CA . LEU A 1 296 ? 2.741 -0.215 -12.677 1.00 97.06 296 LEU A CA 1
ATOM 2341 C C . LEU A 1 296 ? 3.481 -0.646 -13.944 1.00 97.06 296 LEU A C 1
ATOM 2343 O O . LEU A 1 296 ? 4.573 -0.162 -14.249 1.00 97.06 296 LEU A O 1
ATOM 2347 N N . SER A 1 297 ? 2.890 -1.593 -14.667 1.00 97.31 297 SER A N 1
ATOM 2348 C CA . SER A 1 297 ? 3.508 -2.236 -15.827 1.00 97.31 297 SER A CA 1
ATOM 2349 C C . SER A 1 297 ? 3.180 -1.528 -17.136 1.00 97.31 297 SER A C 1
ATOM 2351 O O . SER A 1 297 ? 2.052 -1.083 -17.361 1.00 97.31 297 SER A O 1
ATOM 2353 N N . LEU A 1 298 ? 4.167 -1.477 -18.023 1.00 96.56 298 LEU A N 1
ATOM 2354 C CA . LEU A 1 298 ? 4.084 -0.938 -19.371 1.00 96.56 298 LEU A CA 1
ATOM 2355 C C . LEU A 1 298 ? 5.026 -1.748 -20.276 1.00 96.56 298 LEU A C 1
ATOM 2357 O O . LEU A 1 298 ? 6.238 -1.670 -20.112 1.00 96.56 298 LEU A O 1
ATOM 2361 N N . PHE A 1 299 ? 4.476 -2.528 -21.213 1.00 96.50 299 PHE A N 1
ATOM 2362 C CA . PHE A 1 299 ? 5.234 -3.525 -21.988 1.00 96.50 299 PHE A CA 1
ATOM 2363 C C . PHE A 1 299 ? 5.971 -4.539 -21.081 1.00 96.50 299 PHE A C 1
ATOM 2365 O O . PHE A 1 299 ? 5.328 -5.294 -20.349 1.00 96.50 299 PHE A O 1
ATOM 2372 N N . GLU A 1 300 ? 7.299 -4.595 -21.152 1.00 95.62 300 GLU A N 1
ATOM 2373 C CA . GLU A 1 300 ? 8.191 -5.401 -20.314 1.00 95.62 300 GLU A CA 1
ATOM 2374 C C . GLU A 1 300 ? 8.729 -4.652 -19.082 1.00 95.62 300 GLU A C 1
ATOM 2376 O O . GLU A 1 300 ? 9.375 -5.257 -18.221 1.00 95.62 300 GLU A O 1
ATOM 2381 N N . ARG A 1 301 ? 8.438 -3.349 -18.975 1.00 96.75 301 ARG A N 1
ATOM 2382 C CA . ARG A 1 301 ? 8.845 -2.487 -17.863 1.00 96.75 301 ARG A CA 1
ATOM 2383 C C . ARG A 1 301 ? 7.803 -2.467 -16.749 1.00 96.75 301 ARG A C 1
ATOM 2385 O O . ARG A 1 301 ? 6.600 -2.436 -17.003 1.00 96.75 301 ARG A O 1
ATOM 2392 N N . MET A 1 302 ? 8.261 -2.383 -15.505 1.00 97.75 302 MET A N 1
ATOM 2393 C CA . MET A 1 302 ? 7.432 -2.147 -14.327 1.00 97.75 302 MET A CA 1
ATOM 2394 C C . MET A 1 302 ? 8.059 -1.095 -13.417 1.00 97.75 302 MET A C 1
ATOM 2396 O O . MET A 1 302 ? 9.212 -1.227 -13.021 1.00 97.75 302 MET A O 1
ATOM 2400 N N . GLU A 1 303 ? 7.276 -0.095 -13.019 1.00 97.06 303 GLU A N 1
ATOM 2401 C CA . GLU A 1 303 ? 7.578 0.687 -11.815 1.00 97.06 303 GLU A CA 1
ATOM 2402 C C . GLU A 1 303 ? 7.212 -0.150 -10.591 1.00 97.06 303 GLU A C 1
ATOM 2404 O O . GLU A 1 303 ? 6.063 -0.577 -10.466 1.00 97.06 303 GLU A O 1
ATOM 2409 N N . ALA A 1 304 ? 8.202 -0.441 -9.749 1.00 96.56 304 ALA A N 1
ATOM 2410 C CA . ALA A 1 304 ? 8.123 -1.429 -8.683 1.00 96.56 304 ALA A CA 1
ATOM 2411 C C . ALA A 1 304 ? 8.124 -0.751 -7.306 1.00 96.56 304 ALA A C 1
ATOM 2413 O O . ALA A 1 304 ? 9.171 -0.392 -6.782 1.00 96.56 304 ALA A O 1
ATOM 2414 N N . GLY A 1 305 ? 6.949 -0.605 -6.698 1.00 94.62 305 GLY A N 1
ATOM 2415 C CA . GLY A 1 305 ? 6.777 -0.034 -5.366 1.00 94.62 305 GLY A CA 1
ATOM 2416 C C . GLY A 1 305 ? 6.678 -1.075 -4.271 1.00 94.62 305 GLY A C 1
ATOM 2417 O O . GLY A 1 305 ? 5.585 -1.456 -3.861 1.00 94.62 305 GLY A O 1
ATOM 2418 N N . PHE A 1 306 ? 7.827 -1.511 -3.765 1.00 94.75 306 PHE A N 1
ATOM 2419 C CA . PHE A 1 306 ? 7.919 -2.457 -2.658 1.00 94.75 306 PHE A CA 1
ATOM 2420 C C . PHE A 1 306 ? 8.019 -1.748 -1.307 1.00 94.75 306 PHE A C 1
ATOM 2422 O O . PHE A 1 306 ? 8.882 -0.897 -1.108 1.00 94.75 306 PHE A O 1
ATOM 2429 N N . ASN A 1 307 ? 7.163 -2.134 -0.362 1.00 92.38 307 ASN A N 1
ATOM 2430 C CA . ASN A 1 307 ? 7.140 -1.570 0.981 1.00 92.38 307 ASN A CA 1
ATOM 2431 C C . ASN A 1 307 ? 7.004 -2.676 2.028 1.00 92.38 307 ASN A C 1
ATOM 2433 O O . ASN A 1 307 ? 5.997 -3.382 2.068 1.00 92.38 307 ASN A O 1
ATOM 2437 N N . LEU A 1 308 ? 7.983 -2.773 2.929 1.00 93.19 308 LEU A N 1
ATOM 2438 C CA . LEU A 1 308 ? 7.834 -3.511 4.183 1.00 93.19 308 LEU A CA 1
ATOM 2439 C C . LEU A 1 308 ? 7.544 -2.547 5.325 1.00 93.19 308 LEU A C 1
ATOM 2441 O O . LEU A 1 308 ? 8.166 -1.481 5.428 1.00 93.19 308 LEU A O 1
ATOM 2445 N N . TYR A 1 309 ? 6.638 -2.959 6.210 1.00 92.25 309 TYR A N 1
ATOM 2446 C CA . TYR A 1 309 ? 6.396 -2.242 7.456 1.00 92.25 309 TYR A CA 1
ATOM 2447 C C . TYR A 1 309 ? 7.649 -2.296 8.337 1.00 92.25 309 TYR A C 1
ATOM 2449 O O . TYR A 1 309 ? 8.353 -3.309 8.344 1.00 92.25 309 TYR A O 1
ATOM 2457 N N . TYR A 1 310 ? 7.933 -1.207 9.061 1.00 88.50 310 TYR A N 1
ATOM 2458 C CA . TYR A 1 310 ? 9.193 -1.009 9.793 1.00 88.50 310 TYR A CA 1
ATOM 2459 C C . TYR A 1 310 ? 9.591 -2.201 10.658 1.00 88.50 310 TYR A C 1
ATOM 2461 O O . TYR A 1 310 ? 10.735 -2.647 10.585 1.00 88.50 310 TYR A O 1
ATOM 2469 N N . THR A 1 311 ? 8.618 -2.762 11.378 1.00 92.88 311 THR A N 1
ATOM 2470 C CA . THR A 1 311 ? 8.730 -3.959 12.219 1.00 92.88 311 THR A CA 1
ATOM 2471 C C . THR A 1 311 ? 9.524 -5.075 11.551 1.00 92.88 311 THR A C 1
ATOM 2473 O O . THR A 1 311 ? 10.348 -5.721 12.185 1.00 92.88 311 THR A O 1
ATOM 2476 N N . PHE A 1 312 ? 9.289 -5.306 10.257 1.00 95.19 312 PHE A N 1
ATOM 2477 C CA . PHE A 1 312 ? 9.752 -6.496 9.546 1.00 95.19 312 PHE A CA 1
ATOM 2478 C C . PHE A 1 312 ? 10.964 -6.242 8.648 1.00 95.19 312 PHE A C 1
ATOM 2480 O O . PHE A 1 312 ? 11.469 -7.188 8.044 1.00 95.19 312 PHE A O 1
ATOM 2487 N N . ARG A 1 313 ? 11.465 -5.000 8.570 1.00 90.88 313 ARG A N 1
ATOM 2488 C CA . ARG A 1 313 ? 12.624 -4.647 7.726 1.00 90.88 313 ARG A CA 1
ATOM 2489 C C . ARG A 1 313 ? 13.911 -5.362 8.149 1.00 90.88 313 ARG A C 1
ATOM 2491 O O . ARG A 1 313 ? 14.770 -5.604 7.303 1.00 90.88 313 ARG A O 1
ATOM 2498 N N . ALA A 1 314 ? 14.021 -5.734 9.427 1.00 87.94 314 ALA A N 1
ATOM 2499 C CA . ALA A 1 314 ? 15.139 -6.508 9.971 1.00 87.94 314 ALA A CA 1
ATOM 2500 C C . ALA A 1 314 ? 15.081 -8.015 9.634 1.00 87.94 314 ALA A C 1
ATOM 2502 O O . ALA A 1 314 ? 16.019 -8.743 9.948 1.00 87.94 314 ALA A O 1
ATOM 2503 N N . GLY A 1 315 ? 13.987 -8.486 9.023 1.00 92.62 315 GLY A N 1
ATOM 2504 C CA . GLY A 1 315 ? 13.830 -9.871 8.583 1.00 92.62 315 GLY A CA 1
ATOM 2505 C C . GLY A 1 315 ? 14.504 -10.154 7.236 1.00 92.62 315 GLY A C 1
ATOM 2506 O O . GLY A 1 315 ? 15.480 -9.518 6.839 1.00 92.62 315 GLY A O 1
ATOM 2507 N N . GLU A 1 316 ? 13.946 -11.100 6.480 1.00 96.06 316 GLU A N 1
ATOM 2508 C CA . GLU A 1 316 ? 14.513 -11.592 5.212 1.00 96.06 316 GLU A CA 1
ATOM 2509 C C . GLU A 1 316 ? 14.188 -10.680 4.008 1.00 96.06 316 GLU A C 1
ATOM 2511 O O . GLU A 1 316 ? 13.777 -11.141 2.942 1.00 96.06 316 GLU A O 1
ATOM 2516 N N . THR A 1 317 ? 14.345 -9.362 4.161 1.00 95.62 317 THR A N 1
ATOM 2517 C CA . THR A 1 317 ? 13.868 -8.339 3.208 1.00 95.62 317 THR A CA 1
ATOM 2518 C C . THR A 1 317 ? 14.309 -8.588 1.760 1.00 95.62 317 THR A C 1
ATOM 2520 O O . THR A 1 317 ? 13.499 -8.494 0.838 1.00 95.62 317 THR A O 1
ATOM 2523 N N . ALA A 1 318 ? 15.575 -8.958 1.543 1.00 96.12 318 ALA A N 1
ATOM 2524 C CA . ALA A 1 318 ? 16.104 -9.228 0.204 1.00 96.12 318 ALA A CA 1
ATOM 2525 C C . ALA A 1 318 ? 15.470 -10.476 -0.446 1.00 96.12 318 ALA A C 1
ATOM 2527 O O . ALA A 1 318 ? 15.221 -10.489 -1.653 1.00 96.12 318 ALA A O 1
ATOM 2528 N N . TYR A 1 319 ? 15.159 -11.502 0.353 1.00 97.56 319 TYR A N 1
ATOM 2529 C CA . TYR A 1 319 ? 14.439 -12.691 -0.103 1.00 97.56 319 TYR A CA 1
ATOM 2530 C C . TYR A 1 319 ? 12.993 -12.359 -0.466 1.00 97.56 319 TYR A C 1
ATOM 2532 O O . TYR A 1 319 ? 12.558 -12.699 -1.566 1.00 97.56 319 TYR A O 1
ATOM 2540 N N . LEU A 1 320 ? 12.282 -11.625 0.402 1.00 97.88 320 LEU A N 1
ATOM 2541 C CA . LEU A 1 320 ? 10.911 -11.174 0.139 1.00 97.88 320 LEU A CA 1
ATOM 2542 C C . LEU A 1 320 ? 10.843 -10.390 -1.177 1.00 97.88 320 LEU A C 1
ATOM 2544 O O . LEU A 1 320 ? 10.022 -10.704 -2.037 1.00 97.88 320 LEU A O 1
ATOM 2548 N N . TYR A 1 321 ? 11.748 -9.425 -1.363 1.00 97.56 321 TYR A N 1
ATOM 2549 C CA . TYR A 1 321 ? 11.813 -8.624 -2.583 1.00 97.56 321 TYR A CA 1
ATOM 2550 C C . TYR A 1 321 ? 12.085 -9.476 -3.830 1.00 97.56 321 TYR A C 1
ATOM 2552 O O . TYR A 1 321 ? 11.364 -9.371 -4.821 1.00 97.56 321 TYR A O 1
ATOM 2560 N N . THR A 1 322 ? 13.065 -10.385 -3.765 1.00 97.75 322 THR A N 1
ATOM 2561 C CA . THR A 1 322 ? 13.393 -11.299 -4.876 1.00 97.75 322 THR A CA 1
ATOM 2562 C C . THR A 1 322 ? 12.185 -12.145 -5.280 1.00 97.75 322 THR A C 1
ATOM 2564 O O . THR A 1 322 ? 11.917 -12.305 -6.469 1.00 97.75 322 THR A O 1
ATOM 2567 N N . LYS A 1 323 ? 11.417 -12.652 -4.307 1.00 98.38 323 LYS A N 1
ATOM 2568 C CA . LYS A 1 323 ? 10.216 -13.458 -4.562 1.00 98.38 323 LYS A CA 1
ATOM 2569 C C . LYS A 1 323 ? 9.066 -12.652 -5.162 1.00 98.38 323 LYS A C 1
ATOM 2571 O O . LYS A 1 323 ? 8.378 -13.165 -6.041 1.00 98.38 323 LYS A O 1
ATOM 2576 N N . VAL A 1 324 ? 8.903 -11.389 -4.768 1.00 98.19 324 VAL A N 1
ATOM 2577 C CA . VAL A 1 324 ? 7.956 -10.472 -5.423 1.00 98.19 324 VAL A CA 1
ATOM 2578 C C . VAL A 1 324 ? 8.348 -10.232 -6.882 1.00 98.19 324 VAL A C 1
ATOM 2580 O O . VAL A 1 324 ? 7.505 -10.368 -7.767 1.00 98.19 324 VAL A O 1
ATOM 2583 N N . LEU A 1 325 ? 9.623 -9.944 -7.169 1.00 98.19 325 LEU A N 1
ATOM 2584 C CA . LEU A 1 325 ? 10.071 -9.736 -8.552 1.00 98.19 325 LEU A CA 1
ATOM 2585 C C . LEU A 1 325 ? 9.956 -11.014 -9.392 1.00 98.19 325 LEU A C 1
ATOM 2587 O O . LEU A 1 325 ? 9.537 -10.945 -10.546 1.00 98.19 325 LEU A O 1
ATOM 2591 N N . GLN A 1 326 ? 10.251 -12.179 -8.803 1.00 98.12 326 GLN A N 1
ATOM 2592 C CA . GLN A 1 326 ? 10.027 -13.482 -9.432 1.00 98.12 326 GLN A CA 1
ATOM 2593 C C . GLN A 1 326 ? 8.549 -13.668 -9.805 1.00 98.12 326 GLN A C 1
ATOM 2595 O O . GLN A 1 326 ? 8.251 -14.057 -10.934 1.00 98.12 326 GLN A O 1
ATOM 2600 N N . ALA A 1 327 ? 7.624 -13.336 -8.900 1.00 98.00 327 ALA A N 1
ATOM 2601 C CA . ALA A 1 327 ? 6.191 -13.389 -9.170 1.00 98.00 327 ALA A CA 1
ATOM 2602 C C . ALA A 1 327 ? 5.778 -12.426 -10.297 1.00 98.00 327 ALA A C 1
ATOM 2604 O O . ALA A 1 327 ? 5.023 -12.818 -11.183 1.00 98.00 327 ALA A O 1
ATOM 2605 N N . CYS A 1 328 ? 6.295 -11.193 -10.315 1.00 97.88 328 CYS A N 1
ATOM 2606 C CA . CYS A 1 328 ? 6.033 -10.230 -11.389 1.00 97.88 328 CYS A CA 1
ATOM 2607 C C . CYS A 1 328 ? 6.566 -10.710 -12.747 1.00 97.88 328 CYS A C 1
ATOM 2609 O O . CYS A 1 328 ? 5.869 -10.593 -13.755 1.00 97.88 328 CYS A O 1
ATOM 2611 N N . HIS A 1 329 ? 7.771 -11.280 -12.785 1.00 97.50 329 HIS A N 1
ATOM 2612 C CA . HIS A 1 329 ? 8.330 -11.871 -13.998 1.00 97.50 329 HIS A CA 1
ATOM 2613 C C . HIS A 1 329 ? 7.453 -13.026 -14.502 1.00 97.50 329 HIS A C 1
ATOM 2615 O O . HIS A 1 329 ? 7.002 -13.001 -15.645 1.00 97.50 329 HIS A O 1
ATOM 2621 N N . GLN A 1 330 ? 7.132 -13.980 -13.623 1.00 96.88 330 GLN A N 1
ATOM 2622 C CA . GLN A 1 330 ? 6.332 -15.163 -13.944 1.00 96.88 330 GLN A CA 1
ATOM 2623 C C . GLN A 1 330 ? 4.906 -14.819 -14.395 1.00 96.88 330 GLN A C 1
ATOM 2625 O O . GLN A 1 330 ? 4.422 -15.376 -15.375 1.00 96.88 330 GLN A O 1
ATOM 2630 N N . MET A 1 331 ? 4.219 -13.927 -13.677 1.00 95.56 331 MET A N 1
ATOM 2631 C CA . MET A 1 331 ? 2.794 -13.651 -13.901 1.00 95.56 331 MET A CA 1
ATOM 2632 C C . MET A 1 331 ? 2.548 -12.596 -14.977 1.00 95.56 331 MET A C 1
ATOM 2634 O O . MET A 1 331 ? 1.517 -12.629 -15.643 1.00 95.56 331 MET A O 1
ATOM 2638 N N . LEU A 1 332 ? 3.454 -11.625 -15.118 1.00 95.75 332 LEU A N 1
ATOM 2639 C CA . LEU A 1 332 ? 3.227 -10.429 -15.934 1.00 95.75 332 LEU A CA 1
ATOM 2640 C C . LEU A 1 332 ? 4.219 -10.311 -17.097 1.00 95.75 332 LEU A C 1
ATOM 2642 O O . LEU A 1 332 ? 4.023 -9.465 -17.972 1.00 95.75 332 LEU A O 1
ATOM 2646 N N . GLY A 1 333 ? 5.260 -11.150 -17.142 1.00 95.69 333 GLY A N 1
ATOM 2647 C CA . GLY A 1 333 ? 6.304 -11.118 -18.169 1.00 95.69 333 GLY A CA 1
ATOM 2648 C C . GLY A 1 333 ? 7.197 -9.879 -18.086 1.00 95.69 333 GLY A C 1
ATOM 2649 O O . GLY A 1 333 ? 7.655 -9.388 -19.115 1.00 95.69 333 GLY A O 1
ATOM 2650 N N . VAL A 1 334 ? 7.379 -9.329 -16.883 1.00 97.00 334 VAL A N 1
ATOM 2651 C CA . VAL A 1 334 ? 8.239 -8.162 -16.640 1.00 97.00 334 VAL A CA 1
ATOM 2652 C C . VAL A 1 334 ? 9.705 -8.575 -16.676 1.00 97.00 334 VAL A C 1
ATOM 2654 O O . VAL A 1 334 ? 10.081 -9.584 -16.080 1.00 97.00 334 VAL A O 1
ATOM 2657 N N . THR A 1 335 ? 10.534 -7.775 -17.342 1.00 96.94 335 THR A N 1
ATOM 2658 C CA . THR A 1 335 ? 11.986 -7.998 -17.456 1.00 96.94 335 THR A CA 1
ATOM 2659 C C . THR A 1 335 ? 12.810 -6.776 -17.064 1.00 96.94 335 THR A C 1
ATOM 2661 O O . THR A 1 335 ? 14.004 -6.908 -16.804 1.00 96.94 335 THR A O 1
ATOM 2664 N N . THR A 1 336 ? 12.178 -5.605 -16.963 1.00 97.50 336 THR A N 1
ATOM 2665 C CA . THR A 1 336 ? 12.806 -4.345 -16.553 1.00 97.50 336 THR A CA 1
ATOM 2666 C C . THR A 1 336 ? 12.045 -3.777 -15.359 1.00 97.50 336 THR A C 1
ATOM 2668 O O . THR A 1 336 ? 10.864 -3.449 -15.459 1.00 97.50 336 THR A O 1
ATOM 2671 N N . PHE A 1 337 ? 12.718 -3.620 -14.227 1.00 97.75 337 PHE A N 1
ATOM 2672 C CA . PHE A 1 337 ? 12.161 -3.040 -13.010 1.00 97.75 337 PHE A CA 1
ATOM 2673 C C . PHE A 1 337 ? 12.757 -1.657 -12.784 1.00 97.75 337 PHE A C 1
ATOM 2675 O O . PHE A 1 337 ? 13.974 -1.494 -12.781 1.00 97.75 337 PHE A O 1
ATOM 2682 N N . THR A 1 338 ? 11.911 -0.656 -12.578 1.00 97.12 338 THR A N 1
ATOM 2683 C CA . THR A 1 338 ? 12.327 0.714 -12.274 1.00 97.12 338 THR A CA 1
ATOM 2684 C C . THR A 1 338 ? 11.801 1.147 -10.919 1.00 97.12 338 THR A C 1
ATOM 2686 O O . THR A 1 338 ? 10.665 0.830 -10.572 1.00 97.12 338 THR A O 1
ATOM 2689 N N . LEU A 1 339 ? 12.604 1.907 -10.187 1.00 96.00 339 LEU A N 1
ATOM 2690 C CA . LEU A 1 339 ? 12.251 2.501 -8.904 1.00 96.00 339 LEU A CA 1
ATOM 2691 C C . LEU A 1 339 ? 12.103 4.004 -9.079 1.00 96.00 339 LEU A C 1
ATOM 2693 O O . LEU A 1 339 ? 12.949 4.646 -9.711 1.00 96.00 339 LEU A O 1
ATOM 2697 N N . ASP A 1 3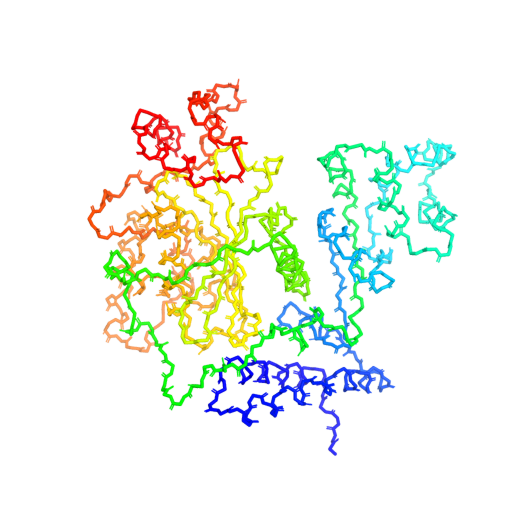40 ? 11.033 4.546 -8.511 1.00 92.81 340 ASP A N 1
ATOM 2698 C CA . ASP A 1 340 ? 10.834 5.988 -8.457 1.00 92.81 340 ASP A CA 1
ATOM 2699 C C . ASP A 1 340 ? 11.848 6.624 -7.480 1.00 92.81 340 ASP A C 1
ATOM 2701 O O . ASP A 1 340 ? 12.103 6.039 -6.420 1.00 92.81 340 ASP A O 1
ATOM 2705 N N . PRO A 1 341 ? 12.431 7.800 -7.791 1.00 93.31 341 PRO A N 1
ATOM 2706 C CA . PRO A 1 341 ? 13.331 8.522 -6.887 1.00 93.31 341 PRO A CA 1
ATOM 2707 C C . PRO A 1 341 ? 12.804 8.654 -5.451 1.00 93.31 341 PRO A C 1
ATOM 2709 O O . PRO A 1 341 ? 13.562 8.484 -4.492 1.00 93.31 341 PRO A O 1
ATOM 2712 N N . TYR A 1 342 ? 11.499 8.883 -5.280 1.00 91.06 342 TYR A N 1
ATOM 2713 C CA . TYR A 1 342 ? 10.873 9.007 -3.965 1.00 91.06 342 TYR A CA 1
ATOM 2714 C C . TYR A 1 342 ? 11.025 7.733 -3.120 1.00 91.06 342 TYR A C 1
ATOM 2716 O O . TYR A 1 342 ? 11.235 7.793 -1.908 1.00 91.06 342 TYR A O 1
ATOM 2724 N N . GLN A 1 343 ? 10.999 6.557 -3.756 1.00 86.75 343 GLN A N 1
ATOM 2725 C CA . GLN A 1 343 ? 11.132 5.258 -3.080 1.00 86.75 343 GLN A CA 1
ATOM 2726 C C . GLN A 1 343 ? 12.549 4.981 -2.579 1.00 86.75 343 GLN A C 1
ATOM 2728 O O . GLN A 1 343 ? 12.738 4.135 -1.705 1.00 86.75 343 GLN A O 1
ATOM 2733 N N . VAL A 1 344 ? 13.547 5.670 -3.134 1.00 89.44 344 VAL A N 1
ATOM 2734 C CA . VAL A 1 344 ? 14.952 5.521 -2.739 1.00 89.44 344 VAL A CA 1
ATOM 2735 C C . VAL A 1 344 ? 15.462 6.680 -1.881 1.00 89.44 344 VAL A C 1
ATOM 2737 O O . VAL A 1 344 ? 16.575 6.579 -1.369 1.00 89.44 344 VAL A O 1
ATOM 2740 N N . GLY A 1 345 ? 14.644 7.719 -1.659 1.00 88.75 345 GLY A N 1
ATOM 2741 C CA . GLY A 1 345 ? 14.906 8.797 -0.697 1.00 88.75 345 GLY A CA 1
ATOM 2742 C C . GLY A 1 345 ? 14.871 10.224 -1.255 1.00 88.75 345 GLY A C 1
ATOM 2743 O O . GLY A 1 345 ? 15.211 11.156 -0.528 1.00 88.75 345 GLY A O 1
ATOM 2744 N N . HIS A 1 346 ? 14.506 10.434 -2.523 1.00 92.12 346 HIS A N 1
ATOM 2745 C CA . HIS A 1 346 ? 14.354 11.785 -3.073 1.00 92.12 346 HIS A CA 1
ATOM 2746 C C . HIS A 1 346 ? 13.110 12.458 -2.489 1.00 92.12 346 HIS A C 1
ATOM 2748 O O . HIS A 1 346 ? 12.021 11.905 -2.595 1.00 92.12 346 HIS A O 1
ATOM 2754 N N . GLU A 1 347 ? 13.280 13.612 -1.839 1.00 89.44 347 GLU A N 1
ATOM 2755 C CA . GLU A 1 347 ? 12.194 14.308 -1.118 1.00 89.44 347 GLU A CA 1
ATOM 2756 C C . GLU A 1 347 ? 11.488 13.420 -0.069 1.00 89.44 347 GLU A C 1
ATOM 2758 O O . GLU A 1 347 ? 10.360 13.674 0.344 1.00 89.44 347 GLU A O 1
ATOM 2763 N N . ASN A 1 348 ? 12.173 12.364 0.380 1.00 88.06 348 ASN A N 1
ATOM 2764 C CA . ASN A 1 348 ? 11.676 11.384 1.333 1.00 88.06 348 ASN A CA 1
ATOM 2765 C C . ASN A 1 348 ? 12.776 11.069 2.352 1.00 88.06 348 ASN A C 1
ATOM 2767 O O . ASN A 1 348 ? 13.633 10.208 2.125 1.00 88.06 348 ASN A O 1
ATOM 2771 N N . GLU A 1 349 ? 12.753 11.775 3.482 1.00 85.56 349 GLU A N 1
ATOM 2772 C CA . GLU A 1 349 ? 13.758 11.631 4.541 1.00 85.56 349 GLU A CA 1
ATOM 2773 C C . GLU A 1 349 ? 13.795 10.215 5.126 1.00 85.56 349 GLU A C 1
ATOM 2775 O O . GLU A 1 349 ? 14.873 9.702 5.427 1.00 85.56 349 GLU A O 1
ATOM 2780 N N . GLU A 1 350 ? 12.643 9.543 5.212 1.00 81.06 350 GLU A N 1
ATOM 2781 C CA . GLU A 1 350 ? 12.552 8.155 5.665 1.00 81.06 350 GLU A CA 1
ATOM 2782 C C . GLU A 1 350 ? 13.294 7.214 4.706 1.00 81.06 350 GLU A C 1
ATOM 2784 O O . GLU A 1 350 ? 14.125 6.398 5.122 1.00 81.06 350 GLU A O 1
ATOM 2789 N N . GLY A 1 351 ? 13.029 7.354 3.403 1.00 82.31 351 GLY A N 1
ATOM 2790 C CA . GLY A 1 351 ? 13.711 6.595 2.357 1.00 82.31 351 GLY A CA 1
ATOM 2791 C C . GLY A 1 351 ? 15.225 6.809 2.405 1.00 82.31 351 GLY A C 1
ATOM 2792 O O . GLY A 1 351 ? 15.989 5.839 2.372 1.00 82.31 351 GLY A O 1
ATOM 2793 N N . LEU A 1 352 ? 15.653 8.061 2.591 1.00 86.12 352 LEU A N 1
ATOM 2794 C CA . LEU A 1 352 ? 17.060 8.441 2.702 1.00 86.12 352 LEU A CA 1
ATOM 2795 C C . LEU A 1 352 ? 17.729 7.819 3.943 1.00 86.12 352 LEU A C 1
ATOM 2797 O O . LEU A 1 352 ? 18.810 7.235 3.833 1.00 86.12 352 LEU A O 1
ATOM 2801 N N . ALA A 1 353 ? 17.072 7.885 5.105 1.00 83.88 353 ALA A N 1
ATOM 2802 C CA . ALA A 1 353 ? 17.573 7.347 6.371 1.00 83.88 353 ALA A CA 1
ATOM 2803 C C . ALA A 1 353 ? 17.619 5.809 6.395 1.00 83.88 353 ALA A C 1
ATOM 2805 O O . ALA A 1 353 ? 18.498 5.219 7.025 1.00 83.88 353 ALA A O 1
ATOM 2806 N N . SER A 1 354 ? 16.708 5.143 5.678 1.00 82.94 354 SER A N 1
ATOM 2807 C CA . SER A 1 354 ? 16.621 3.677 5.632 1.00 82.94 354 SER A CA 1
ATOM 2808 C C . SER A 1 354 ? 17.780 2.994 4.887 1.00 82.94 354 SER A C 1
ATOM 2810 O O . SER A 1 354 ? 17.946 1.776 4.980 1.00 82.94 354 SER A O 1
ATOM 2812 N N . GLY A 1 355 ? 18.580 3.750 4.125 1.00 87.94 355 GLY A N 1
ATOM 2813 C CA . GLY A 1 355 ? 19.626 3.194 3.263 1.00 87.94 355 GLY A CA 1
ATOM 2814 C C . GLY A 1 355 ? 19.087 2.489 2.011 1.00 87.94 355 GLY A C 1
ATOM 2815 O O . GLY A 1 355 ? 19.802 1.671 1.422 1.00 87.94 355 GLY A O 1
ATOM 2816 N N . ALA A 1 356 ? 17.854 2.808 1.593 1.00 91.19 356 ALA A N 1
ATOM 2817 C CA . ALA A 1 356 ? 17.166 2.204 0.450 1.00 91.19 356 ALA A CA 1
ATOM 2818 C C . ALA A 1 356 ? 18.013 2.212 -0.832 1.00 91.19 356 ALA A C 1
ATOM 2820 O O . ALA A 1 356 ? 18.138 1.177 -1.488 1.00 91.19 356 ALA A O 1
ATOM 2821 N N . PHE A 1 357 ? 18.674 3.333 -1.149 1.00 95.31 357 PHE A N 1
ATOM 2822 C CA . PHE A 1 357 ? 19.567 3.428 -2.309 1.00 95.31 357 PHE A CA 1
ATOM 2823 C C . PHE A 1 357 ? 20.602 2.294 -2.342 1.00 95.31 357 PHE A C 1
ATOM 2825 O O . PHE A 1 357 ? 20.713 1.556 -3.323 1.00 95.31 357 PHE A O 1
ATOM 2832 N N . TRP A 1 358 ? 21.337 2.104 -1.241 1.00 94.88 358 TRP A N 1
ATOM 2833 C CA . TRP A 1 358 ? 22.371 1.075 -1.160 1.00 94.88 358 TRP A CA 1
ATOM 2834 C C . TRP A 1 358 ? 21.795 -0.337 -1.111 1.00 94.88 358 TRP A C 1
ATOM 2836 O O . TRP A 1 358 ? 22.443 -1.260 -1.604 1.00 94.88 358 TRP A O 1
ATOM 2846 N N . PHE A 1 359 ? 20.599 -0.523 -0.548 1.00 94.44 359 PHE A N 1
ATOM 2847 C CA . PHE A 1 359 ? 19.889 -1.800 -0.605 1.00 94.44 359 PHE A CA 1
ATOM 2848 C C . PHE A 1 359 ? 19.639 -2.222 -2.060 1.00 94.44 359 PHE A C 1
ATOM 2850 O O . PHE A 1 359 ? 20.096 -3.291 -2.470 1.00 94.44 359 PHE A O 1
ATOM 2857 N N . TYR A 1 360 ? 19.012 -1.359 -2.863 1.00 96.31 360 TYR A N 1
ATOM 2858 C CA . TYR A 1 360 ? 18.720 -1.659 -4.267 1.00 96.31 360 TYR A CA 1
ATOM 2859 C C . TYR A 1 360 ? 19.984 -1.725 -5.124 1.00 96.31 360 TYR A C 1
ATOM 2861 O O . TYR A 1 360 ? 20.134 -2.643 -5.933 1.00 96.31 360 TYR A O 1
ATOM 2869 N N . ARG A 1 361 ? 20.951 -0.824 -4.908 1.00 96.38 361 ARG A N 1
ATOM 2870 C CA . ARG A 1 361 ? 22.235 -0.861 -5.621 1.00 96.38 361 ARG A CA 1
ATOM 2871 C C . ARG A 1 361 ? 22.953 -2.197 -5.424 1.00 96.38 361 ARG A C 1
ATOM 2873 O O . ARG A 1 361 ? 23.388 -2.810 -6.394 1.00 96.38 361 ARG A O 1
ATOM 2880 N N . LYS A 1 362 ? 23.014 -2.705 -4.187 1.00 95.19 362 LYS A N 1
ATOM 2881 C CA . LYS A 1 362 ? 23.642 -4.003 -3.871 1.00 95.19 362 LYS A CA 1
ATOM 2882 C C . LYS A 1 362 ? 22.886 -5.210 -4.436 1.00 95.19 362 LYS A C 1
ATOM 2884 O O . LYS A 1 362 ? 23.473 -6.293 -4.497 1.00 95.19 362 LYS A O 1
ATOM 2889 N N . LEU A 1 363 ? 21.616 -5.045 -4.808 1.00 95.94 363 LEU A N 1
ATOM 2890 C CA . LEU A 1 363 ? 20.814 -6.050 -5.511 1.00 95.94 363 LEU A CA 1
ATOM 2891 C C . LEU A 1 363 ? 20.997 -6.012 -7.037 1.00 95.94 363 LEU A C 1
ATOM 2893 O O . LEU A 1 363 ? 20.478 -6.890 -7.715 1.00 95.94 363 LEU A O 1
ATOM 2897 N N . GLY A 1 364 ? 21.743 -5.036 -7.565 1.00 95.69 364 GLY A N 1
ATOM 2898 C CA . GLY A 1 364 ? 22.074 -4.933 -8.989 1.00 95.69 364 GLY A CA 1
ATOM 2899 C C . GLY A 1 364 ? 21.466 -3.725 -9.699 1.00 95.69 364 GLY A C 1
ATOM 2900 O O . GLY A 1 364 ? 21.747 -3.519 -10.876 1.00 95.69 364 GLY A O 1
ATOM 2901 N N . TYR A 1 365 ? 20.670 -2.897 -9.015 1.00 97.19 365 TYR A N 1
ATOM 2902 C CA . TYR A 1 365 ? 20.101 -1.701 -9.637 1.00 97.19 365 TYR A CA 1
ATOM 2903 C C . TYR A 1 365 ? 21.195 -0.685 -9.994 1.00 97.19 365 TYR A C 1
ATOM 2905 O O . TYR A 1 365 ? 22.208 -0.535 -9.299 1.00 97.19 365 TYR A O 1
ATOM 2913 N N . ARG A 1 366 ? 20.969 0.069 -11.068 1.00 96.12 366 ARG A N 1
ATOM 2914 C CA . ARG A 1 366 ? 21.797 1.209 -11.483 1.00 96.12 366 ARG A CA 1
ATOM 2915 C C . ARG A 1 366 ? 20.936 2.455 -11.626 1.00 96.12 366 ARG A C 1
ATOM 2917 O O . ARG A 1 366 ? 19.764 2.346 -11.959 1.00 96.12 366 ARG A O 1
ATOM 2924 N N . SER A 1 367 ? 21.509 3.635 -11.414 1.00 96.38 367 SER A N 1
ATOM 2925 C CA . SER A 1 367 ? 20.824 4.876 -11.793 1.00 96.38 367 SER A CA 1
ATOM 2926 C C . SER A 1 367 ? 20.683 4.961 -13.315 1.00 96.38 367 SER A C 1
ATOM 2928 O O . SER A 1 367 ? 21.593 4.557 -14.049 1.00 96.38 367 SER A O 1
ATOM 2930 N N . THR A 1 368 ? 19.568 5.502 -13.799 1.00 95.00 368 THR A N 1
ATOM 2931 C CA . THR A 1 368 ? 19.391 5.813 -15.222 1.00 95.00 368 THR A CA 1
ATOM 2932 C C . THR A 1 368 ? 20.240 7.008 -15.671 1.00 95.00 368 THR A C 1
ATOM 2934 O O . THR A 1 368 ? 20.561 7.114 -16.856 1.00 95.00 368 THR A O 1
ATOM 2937 N N . ASP A 1 369 ? 20.718 7.835 -14.737 1.00 95.12 369 ASP A N 1
ATOM 2938 C CA . ASP A 1 369 ? 21.585 8.983 -15.008 1.00 95.12 369 ASP A CA 1
ATOM 2939 C C . ASP A 1 369 ? 23.086 8.589 -15.044 1.00 95.12 369 ASP A C 1
ATOM 2941 O O . ASP A 1 369 ? 23.608 8.023 -14.074 1.00 95.12 369 ASP A O 1
ATOM 2945 N N . PRO A 1 370 ? 23.823 8.883 -16.139 1.00 94.38 370 PRO A N 1
ATOM 2946 C CA . PRO A 1 370 ? 25.247 8.557 -16.256 1.00 94.38 370 PRO A CA 1
ATOM 2947 C C . PRO A 1 370 ? 26.156 9.208 -15.203 1.00 94.38 370 PRO A C 1
ATOM 2949 O O . PRO A 1 370 ? 27.107 8.568 -14.744 1.00 94.38 370 PRO A O 1
ATOM 2952 N N . ALA A 1 371 ? 25.890 10.455 -14.810 1.00 96.69 371 ALA A N 1
ATOM 2953 C CA . ALA A 1 371 ? 26.691 11.173 -13.825 1.00 96.69 371 ALA A CA 1
ATOM 2954 C C . ALA A 1 371 ? 26.493 10.579 -12.424 1.00 96.69 371 ALA A C 1
ATOM 2956 O O . ALA A 1 371 ? 27.470 10.351 -11.702 1.00 96.69 371 ALA A O 1
ATOM 2957 N N . ILE A 1 372 ? 25.254 10.225 -12.068 1.00 97.06 372 ILE A N 1
ATOM 2958 C CA . ILE A 1 372 ? 24.957 9.534 -10.805 1.00 97.06 372 ILE A CA 1
ATOM 2959 C C . ILE A 1 372 ? 25.574 8.131 -10.791 1.00 97.06 372 ILE A C 1
ATOM 2961 O O . ILE A 1 372 ? 26.118 7.713 -9.764 1.00 97.06 372 ILE A O 1
ATOM 2965 N N . ARG A 1 373 ? 25.588 7.405 -11.920 1.00 96.38 373 ARG A N 1
ATOM 2966 C CA . ARG A 1 373 ? 26.321 6.126 -12.017 1.00 96.38 373 ARG A CA 1
ATOM 2967 C C . ARG A 1 373 ? 27.811 6.300 -11.729 1.00 96.38 373 ARG A C 1
ATOM 2969 O O . ARG A 1 373 ? 28.368 5.537 -10.941 1.00 96.38 373 ARG A O 1
ATOM 2976 N N . ALA A 1 374 ? 28.448 7.312 -12.315 1.00 97.69 374 ALA A N 1
ATOM 2977 C CA . ALA A 1 374 ? 29.861 7.591 -12.072 1.00 97.69 374 ALA A CA 1
ATOM 2978 C C . ALA A 1 374 ? 30.139 7.945 -10.598 1.00 97.69 374 ALA A C 1
ATOM 2980 O O . ALA A 1 374 ? 31.135 7.491 -10.032 1.00 97.69 374 ALA A O 1
ATOM 2981 N N . LEU A 1 375 ? 29.252 8.714 -9.954 1.00 97.88 375 LEU A N 1
ATOM 2982 C CA . LEU A 1 375 ? 29.334 9.006 -8.520 1.00 97.88 375 LEU A CA 1
ATOM 2983 C C . LEU A 1 375 ? 29.166 7.739 -7.669 1.00 97.88 375 LEU A C 1
ATOM 2985 O O . LEU A 1 375 ? 29.942 7.519 -6.742 1.00 97.88 375 LEU A O 1
ATOM 2989 N N . THR A 1 376 ? 28.213 6.878 -8.026 1.00 97.75 376 THR A N 1
ATOM 2990 C CA . THR A 1 376 ? 27.961 5.606 -7.334 1.00 97.75 376 THR A CA 1
ATOM 2991 C C . THR A 1 376 ? 29.220 4.740 -7.305 1.00 97.75 376 THR A C 1
ATOM 2993 O O . THR A 1 376 ? 29.602 4.261 -6.244 1.00 97.75 376 THR A O 1
ATOM 2996 N N . VAL A 1 377 ? 29.925 4.604 -8.435 1.00 97.50 377 VAL A N 1
ATOM 2997 C CA . VAL A 1 377 ? 31.174 3.821 -8.517 1.00 97.50 377 VAL A CA 1
ATOM 2998 C C . VAL A 1 377 ? 32.269 4.390 -7.605 1.00 97.50 377 VAL A C 1
ATOM 3000 O O . VAL A 1 377 ? 32.998 3.636 -6.956 1.00 97.50 377 VAL A O 1
ATOM 3003 N N . LYS A 1 378 ? 32.384 5.721 -7.510 1.00 97.19 378 LYS A N 1
ATOM 3004 C CA . LYS A 1 378 ? 33.344 6.375 -6.602 1.00 97.19 378 LYS A CA 1
ATOM 3005 C C . LYS A 1 378 ? 33.019 6.077 -5.137 1.00 97.19 378 LYS A C 1
ATOM 3007 O O . LYS A 1 378 ? 33.924 5.784 -4.358 1.00 97.19 378 LYS A O 1
ATOM 3012 N N . GLU A 1 379 ? 31.741 6.124 -4.774 1.00 97.75 379 GLU A N 1
ATOM 3013 C CA . GLU A 1 379 ? 31.271 5.786 -3.430 1.00 97.75 379 GLU A CA 1
ATOM 3014 C C . GLU A 1 379 ? 31.481 4.302 -3.100 1.00 97.75 379 GLU A C 1
ATOM 3016 O O . GLU A 1 379 ? 31.973 3.973 -2.022 1.00 97.75 379 GLU A O 1
ATOM 3021 N N . GLU A 1 380 ? 31.225 3.399 -4.048 1.00 96.56 380 GLU A N 1
ATOM 3022 C CA . GLU A 1 380 ? 31.509 1.966 -3.901 1.00 96.56 380 GLU A CA 1
ATOM 3023 C C . GLU A 1 380 ? 32.997 1.702 -3.636 1.00 96.56 380 GLU A C 1
ATOM 3025 O O . GLU A 1 380 ? 33.337 0.899 -2.764 1.00 96.56 380 GLU A O 1
ATOM 3030 N N . ALA A 1 381 ? 33.897 2.409 -4.328 1.00 96.94 381 ALA A N 1
ATOM 3031 C CA . ALA A 1 381 ? 35.335 2.305 -4.091 1.00 96.94 381 ALA A CA 1
ATOM 3032 C C . ALA A 1 381 ? 35.731 2.768 -2.675 1.00 96.94 381 ALA A C 1
ATOM 3034 O O . ALA A 1 381 ? 36.589 2.146 -2.043 1.00 96.94 381 ALA A O 1
ATOM 3035 N N . ARG A 1 382 ? 35.086 3.818 -2.146 1.00 96.69 382 ARG A N 1
ATOM 3036 C CA . ARG A 1 382 ? 35.297 4.296 -0.767 1.00 96.69 382 ARG A CA 1
ATOM 3037 C C . ARG A 1 382 ? 34.799 3.283 0.262 1.00 96.69 382 ARG A C 1
ATOM 3039 O O . ARG A 1 382 ? 35.556 2.925 1.159 1.00 96.69 382 ARG A O 1
ATOM 3046 N N . ILE A 1 383 ? 33.585 2.756 0.078 1.00 94.88 383 ILE A N 1
ATOM 3047 C CA . ILE A 1 383 ? 32.998 1.709 0.933 1.00 94.88 383 ILE A CA 1
ATOM 3048 C C . ILE A 1 383 ? 33.876 0.451 0.940 1.00 94.88 383 ILE A C 1
ATOM 3050 O O . ILE A 1 383 ? 34.073 -0.166 1.984 1.00 94.88 383 ILE A O 1
ATOM 3054 N N . LYS A 1 384 ? 34.429 0.065 -0.216 1.00 94.19 384 LYS A N 1
ATOM 3055 C CA . LYS A 1 384 ? 35.326 -1.093 -0.322 1.00 94.19 384 LYS A CA 1
ATOM 3056 C C . LYS A 1 384 ? 36.654 -0.871 0.410 1.00 94.19 384 LYS A C 1
ATOM 3058 O O . LYS A 1 384 ? 37.212 -1.828 0.939 1.00 94.19 384 LYS A O 1
ATOM 3063 N N . LYS A 1 385 ? 37.169 0.363 0.423 1.00 96.25 385 LYS A N 1
ATOM 3064 C CA . LYS A 1 385 ? 38.433 0.720 1.085 1.00 96.25 385 LYS A CA 1
ATOM 3065 C C . LYS A 1 385 ? 38.297 0.807 2.608 1.00 96.25 385 LYS A C 1
ATOM 3067 O O . LYS A 1 385 ? 39.241 0.458 3.309 1.00 96.25 385 LYS A O 1
ATOM 3072 N N . ASP A 1 386 ? 37.152 1.263 3.113 1.00 94.50 386 ASP A N 1
ATOM 3073 C CA . ASP A 1 386 ? 36.878 1.378 4.547 1.00 94.50 386 ASP A CA 1
ATOM 3074 C C . ASP A 1 386 ? 35.456 0.906 4.880 1.00 94.50 386 ASP A C 1
ATOM 3076 O O . ASP A 1 386 ? 34.470 1.575 4.581 1.00 94.50 386 ASP A O 1
ATOM 3080 N N . ALA A 1 387 ? 35.347 -0.227 5.579 1.00 89.88 387 ALA A N 1
ATOM 3081 C CA . ALA A 1 387 ? 34.064 -0.798 5.992 1.00 89.88 387 ALA A CA 1
ATOM 3082 C C . ALA A 1 387 ? 33.266 0.100 6.966 1.00 89.88 387 ALA A C 1
ATOM 3084 O O . ALA A 1 387 ? 32.042 -0.046 7.100 1.00 89.88 387 ALA A O 1
ATOM 3085 N N . ARG A 1 388 ? 33.936 1.037 7.653 1.00 93.94 388 ARG A N 1
ATOM 3086 C CA . ARG A 1 388 ? 33.295 2.017 8.545 1.00 93.94 388 ARG A CA 1
ATOM 3087 C C . ARG A 1 388 ? 32.789 3.246 7.798 1.00 93.94 388 ARG A C 1
ATOM 3089 O O . ARG A 1 388 ? 31.958 3.965 8.348 1.00 93.94 388 ARG A O 1
ATOM 3096 N N . TYR A 1 389 ? 33.220 3.460 6.556 1.00 94.38 389 TYR A N 1
ATOM 3097 C CA . TYR A 1 389 ? 32.757 4.578 5.748 1.00 94.38 389 TYR A CA 1
ATOM 3098 C C . TYR A 1 389 ? 31.238 4.530 5.554 1.00 94.38 389 TYR A C 1
ATOM 3100 O O . TYR A 1 389 ? 30.631 3.473 5.334 1.00 94.38 389 TYR A O 1
ATOM 3108 N N . ARG A 1 390 ? 30.615 5.702 5.639 1.00 93.44 390 ARG A N 1
ATOM 3109 C CA . ARG A 1 390 ? 29.208 5.922 5.318 1.00 93.44 390 ARG A CA 1
ATOM 3110 C C . ARG A 1 390 ? 29.134 7.083 4.344 1.00 93.44 390 ARG A C 1
ATOM 3112 O O . ARG A 1 390 ? 29.743 8.122 4.588 1.00 93.44 390 ARG A O 1
ATOM 3119 N N . THR A 1 391 ? 28.396 6.892 3.254 1.00 94.31 391 THR A N 1
ATOM 3120 C CA . THR A 1 391 ? 28.133 7.957 2.284 1.00 94.31 391 THR A CA 1
ATOM 3121 C C . THR A 1 391 ? 27.473 9.139 3.002 1.00 94.31 391 THR A C 1
ATOM 3123 O O . THR A 1 391 ? 26.446 8.935 3.655 1.00 94.31 391 THR A O 1
ATOM 3126 N N . PRO A 1 392 ? 28.037 10.357 2.909 1.00 94.75 392 PRO A N 1
ATOM 3127 C CA . PRO A 1 392 ? 27.447 11.548 3.508 1.00 94.75 392 PRO A CA 1
ATOM 3128 C C . PRO A 1 392 ? 26.031 11.811 2.990 1.00 94.75 392 PRO A C 1
ATOM 3130 O O . PRO A 1 392 ? 25.740 11.551 1.821 1.00 94.75 392 PRO A O 1
ATOM 3133 N N . VAL A 1 393 ? 25.169 12.391 3.830 1.00 93.44 393 VAL A N 1
ATOM 3134 C CA . VAL A 1 393 ? 23.760 12.658 3.482 1.00 93.44 393 VAL A CA 1
ATOM 3135 C C . VAL A 1 393 ? 23.617 13.496 2.208 1.00 93.44 393 VAL A C 1
ATOM 3137 O O . VAL A 1 393 ? 22.791 13.164 1.366 1.00 93.44 393 VAL A O 1
ATOM 3140 N N . GLU A 1 394 ? 24.464 14.508 1.998 1.00 94.69 394 GLU A N 1
ATOM 3141 C CA . GLU A 1 394 ? 24.416 15.331 0.777 1.00 94.69 394 GLU A CA 1
ATOM 3142 C C . GLU A 1 394 ? 24.747 14.528 -0.485 1.00 94.69 394 GLU A C 1
ATOM 3144 O O . GLU A 1 394 ? 24.148 14.700 -1.550 1.00 94.69 394 GLU A O 1
ATOM 3149 N N . THR A 1 395 ? 25.679 13.583 -0.359 1.00 95.75 395 THR A N 1
ATOM 3150 C CA . THR A 1 395 ? 25.990 12.653 -1.443 1.00 95.75 395 THR A CA 1
ATOM 3151 C C . THR A 1 395 ? 24.824 11.694 -1.674 1.00 95.75 395 THR A C 1
ATOM 3153 O O . THR A 1 395 ? 24.454 11.479 -2.824 1.00 95.75 395 THR A O 1
ATOM 3156 N N . LEU A 1 396 ? 24.181 11.180 -0.617 1.00 95.12 396 LEU A N 1
ATOM 3157 C CA . LEU A 1 396 ? 22.972 10.360 -0.756 1.00 95.12 396 LEU A CA 1
ATOM 3158 C C . LEU A 1 396 ? 21.843 11.124 -1.460 1.00 95.12 396 LEU A C 1
ATOM 3160 O O . LEU A 1 396 ? 21.254 10.566 -2.378 1.00 95.12 396 LEU A O 1
ATOM 3164 N N . ARG A 1 397 ? 21.593 12.398 -1.117 1.00 95.50 397 ARG A N 1
ATOM 3165 C CA . ARG A 1 397 ? 20.590 13.245 -1.798 1.00 95.50 397 ARG A CA 1
ATOM 3166 C C . ARG A 1 397 ? 20.846 13.355 -3.300 1.00 95.50 397 ARG A C 1
ATOM 3168 O O . ARG A 1 397 ? 19.906 13.321 -4.088 1.00 95.50 397 ARG A O 1
ATOM 3175 N N . THR A 1 398 ? 22.116 13.423 -3.694 1.00 96.44 398 THR A N 1
ATOM 3176 C CA . THR A 1 398 ? 22.510 13.416 -5.109 1.00 96.44 398 THR A CA 1
ATOM 3177 C C . THR A 1 398 ? 22.273 12.045 -5.748 1.00 96.44 398 THR A C 1
ATOM 3179 O O . THR A 1 398 ? 21.751 11.955 -6.855 1.00 96.44 398 THR A O 1
ATOM 3182 N N . LEU A 1 399 ? 22.629 10.962 -5.051 1.00 96.75 399 LEU A N 1
ATOM 3183 C CA . LEU A 1 399 ? 22.493 9.590 -5.552 1.00 96.75 399 LEU A CA 1
ATOM 3184 C C . LEU A 1 399 ? 21.035 9.175 -5.800 1.00 96.75 399 LEU A C 1
ATOM 3186 O O . LEU A 1 399 ? 20.770 8.404 -6.721 1.00 96.75 399 LEU A O 1
ATOM 3190 N N . VAL A 1 400 ? 20.097 9.687 -5.003 1.00 95.94 400 VAL A N 1
ATOM 3191 C CA . VAL A 1 400 ? 18.666 9.352 -5.100 1.00 95.94 400 VAL A CA 1
ATOM 3192 C C . VAL A 1 400 ? 17.904 10.211 -6.110 1.00 95.94 400 VAL A C 1
ATOM 3194 O O . VAL A 1 400 ? 16.735 9.943 -6.353 1.00 95.94 400 VAL A O 1
ATOM 3197 N N . ALA A 1 401 ? 18.534 11.224 -6.713 1.00 95.25 401 ALA A N 1
ATOM 3198 C CA . ALA A 1 401 ? 17.851 12.223 -7.541 1.00 95.25 401 ALA A CA 1
ATOM 3199 C C . ALA A 1 401 ? 17.334 11.705 -8.897 1.00 95.25 401 ALA A C 1
ATOM 3201 O O . ALA A 1 401 ? 16.560 12.392 -9.562 1.00 95.25 401 ALA A O 1
ATOM 3202 N N . ALA A 1 402 ? 17.744 10.509 -9.323 1.00 94.56 402 ALA A N 1
ATOM 3203 C CA . ALA A 1 402 ? 17.297 9.904 -10.573 1.00 94.56 402 ALA A CA 1
ATOM 3204 C C . ALA A 1 402 ? 16.752 8.486 -10.357 1.00 94.56 402 ALA A C 1
ATOM 3206 O O . ALA A 1 402 ? 17.180 7.803 -9.420 1.00 94.56 402 ALA A O 1
ATOM 3207 N N . PRO A 1 403 ? 15.851 8.012 -11.241 1.00 95.50 403 PRO A N 1
ATOM 3208 C CA . PRO A 1 403 ? 15.327 6.658 -11.169 1.00 95.50 403 PRO A CA 1
ATOM 3209 C C . PRO A 1 403 ? 16.438 5.610 -11.150 1.00 95.50 403 PRO A C 1
ATOM 3211 O O . PRO A 1 403 ? 17.489 5.764 -11.784 1.00 95.50 403 PRO A O 1
ATOM 3214 N N . MET A 1 404 ? 16.176 4.505 -10.460 1.00 96.88 404 MET A N 1
ATOM 3215 C CA . MET A 1 404 ? 17.014 3.316 -10.548 1.00 96.88 404 MET A CA 1
ATOM 3216 C C . MET A 1 404 ? 16.339 2.273 -11.430 1.00 96.88 404 MET A C 1
ATOM 3218 O O . MET A 1 404 ? 15.123 2.116 -11.392 1.00 96.88 404 MET A O 1
ATOM 3222 N N . VAL A 1 405 ? 17.124 1.537 -12.204 1.00 97.19 405 VAL A N 1
ATOM 3223 C CA . VAL A 1 405 ? 16.655 0.473 -13.086 1.00 97.19 405 VAL A CA 1
ATOM 3224 C C . VAL A 1 405 ? 17.447 -0.805 -12.847 1.00 97.19 405 VAL A C 1
ATOM 3226 O O . VAL A 1 405 ? 18.651 -0.774 -12.580 1.00 97.19 405 VAL A O 1
ATOM 3229 N N . TYR A 1 406 ? 16.750 -1.927 -12.939 1.00 97.31 406 TYR A N 1
ATOM 3230 C CA . TYR A 1 406 ? 17.309 -3.263 -12.970 1.00 97.31 406 TYR A CA 1
ATOM 3231 C C . TYR A 1 406 ? 16.702 -4.028 -14.144 1.00 97.31 406 TYR A C 1
ATOM 3233 O O . TYR A 1 406 ? 15.485 -4.040 -14.332 1.00 97.31 406 TYR A O 1
ATOM 3241 N N . GLU A 1 407 ? 17.559 -4.651 -14.938 1.00 96.25 407 GLU A N 1
ATOM 3242 C CA . GLU A 1 407 ? 17.203 -5.361 -16.165 1.00 96.25 407 GLU A CA 1
ATOM 3243 C C . GLU A 1 407 ? 17.640 -6.810 -16.006 1.00 96.25 407 GLU A C 1
ATOM 3245 O O . GLU A 1 407 ? 18.796 -7.073 -15.671 1.00 96.25 407 GLU A O 1
ATOM 3250 N N . LEU A 1 408 ? 16.713 -7.750 -16.207 1.00 95.00 408 LEU A N 1
ATOM 3251 C CA . LEU A 1 408 ? 17.042 -9.167 -16.119 1.00 95.00 408 LEU A CA 1
ATOM 3252 C C . LEU A 1 408 ? 18.077 -9.539 -17.198 1.00 95.00 408 LEU A C 1
ATOM 3254 O O . LEU A 1 408 ? 18.004 -9.026 -18.320 1.00 95.00 408 LEU A O 1
ATOM 3258 N N . PRO A 1 409 ? 19.019 -10.453 -16.898 1.00 90.88 409 PRO A N 1
ATOM 3259 C CA . PRO A 1 409 ? 20.011 -10.889 -17.874 1.00 90.88 409 PRO A CA 1
ATOM 3260 C C . PRO A 1 409 ? 19.366 -11.436 -19.155 1.00 90.88 409 PRO A C 1
ATOM 3262 O O . PRO A 1 409 ? 18.393 -12.184 -19.090 1.00 90.88 409 PRO A O 1
ATOM 3265 N N . GLY A 1 410 ? 19.949 -11.114 -20.315 1.00 82.44 410 GLY A N 1
ATOM 3266 C CA . GLY A 1 410 ? 19.479 -11.592 -21.624 1.00 82.44 410 GLY A CA 1
ATOM 3267 C C . GLY A 1 410 ? 18.422 -10.714 -22.305 1.00 82.44 410 GLY A C 1
ATOM 3268 O O . GLY A 1 410 ? 17.906 -11.108 -23.348 1.00 82.44 410 GLY A O 1
ATOM 3269 N N . HIS A 1 411 ? 18.119 -9.536 -21.752 1.00 81.94 411 HIS A N 1
ATOM 3270 C CA . HIS A 1 411 ? 17.193 -8.556 -22.329 1.00 81.94 411 HIS A CA 1
ATOM 3271 C C . HIS A 1 411 ? 17.907 -7.260 -22.750 1.00 81.94 411 HIS A C 1
ATOM 3273 O O . HIS A 1 411 ? 19.024 -6.989 -22.310 1.00 81.94 411 HIS A O 1
ATOM 3279 N N . GLU A 1 412 ? 17.268 -6.473 -23.623 1.00 74.94 412 GLU A N 1
ATOM 3280 C CA . GLU A 1 412 ? 17.792 -5.185 -24.098 1.00 74.94 412 GLU A CA 1
ATOM 3281 C C . GLU A 1 412 ? 18.013 -4.217 -22.929 1.00 74.94 412 GLU A C 1
ATOM 3283 O O . GLU A 1 412 ? 17.110 -3.978 -22.126 1.00 74.94 412 GLU A O 1
ATOM 3288 N N . THR A 1 413 ? 19.222 -3.658 -22.840 1.00 82.06 413 THR A N 1
ATOM 3289 C CA . THR A 1 413 ? 19.622 -2.766 -21.748 1.00 82.06 413 THR A CA 1
ATOM 3290 C C . THR A 1 413 ? 19.553 -1.301 -22.160 1.00 82.06 413 THR A C 1
ATOM 3292 O O . THR A 1 413 ? 20.144 -0.916 -23.167 1.00 82.06 413 THR A O 1
ATOM 3295 N N . GLY A 1 414 ? 18.931 -0.462 -21.336 1.00 89.81 414 GLY A N 1
ATOM 3296 C CA . GLY A 1 414 ? 18.988 0.998 -21.432 1.00 89.81 414 GLY A CA 1
ATOM 3297 C C . GLY A 1 414 ? 17.837 1.658 -22.191 1.00 89.81 414 GLY A C 1
ATOM 3298 O O . GLY A 1 414 ? 17.693 2.878 -22.116 1.00 89.81 414 GLY A O 1
ATOM 3299 N N . ASP A 1 415 ? 16.967 0.890 -22.851 1.00 90.38 415 ASP A N 1
ATOM 3300 C CA . ASP A 1 415 ? 15.850 1.422 -23.649 1.00 90.38 415 ASP A CA 1
ATOM 3301 C C . ASP A 1 415 ? 14.934 2.368 -22.864 1.00 90.38 415 ASP A C 1
ATOM 3303 O O . ASP A 1 415 ? 14.439 3.372 -23.395 1.00 90.38 415 ASP A O 1
ATOM 3307 N N . TRP A 1 416 ? 14.753 2.051 -21.582 1.00 93.62 416 TRP A N 1
ATOM 3308 C CA . TRP A 1 416 ? 13.882 2.750 -20.648 1.00 93.62 416 TRP A CA 1
ATOM 3309 C C . TRP A 1 416 ? 14.585 3.832 -19.820 1.00 93.62 416 TRP A C 1
ATOM 3311 O O . TRP A 1 416 ? 13.905 4.532 -19.072 1.00 93.62 416 TRP A O 1
ATOM 3321 N N . ASP A 1 417 ? 15.906 4.012 -19.947 1.00 94.25 417 ASP A N 1
ATOM 3322 C CA . ASP A 1 417 ? 16.687 4.907 -19.073 1.00 94.25 417 ASP A CA 1
ATOM 3323 C C . ASP A 1 417 ? 16.185 6.356 -19.114 1.00 94.25 417 ASP A C 1
ATOM 3325 O O . ASP A 1 417 ? 16.141 7.050 -18.099 1.00 94.25 417 ASP A O 1
ATOM 3329 N N . GLN A 1 418 ? 15.782 6.809 -20.299 1.00 92.38 418 GLN A N 1
ATOM 3330 C CA . GLN A 1 418 ? 15.333 8.180 -20.533 1.00 92.38 418 GLN A CA 1
ATOM 3331 C C . GLN A 1 418 ? 13.805 8.327 -20.563 1.00 92.38 418 GLN A C 1
ATOM 3333 O O . GLN A 1 418 ? 13.297 9.431 -20.770 1.00 92.38 418 GLN A O 1
ATOM 3338 N N . PHE A 1 419 ? 13.064 7.234 -20.375 1.00 94.38 419 PHE A N 1
ATOM 3339 C CA . PHE A 1 419 ? 11.611 7.233 -20.490 1.00 94.38 419 PHE A CA 1
ATOM 3340 C C . PHE A 1 419 ? 10.936 7.775 -19.225 1.00 94.38 419 PHE A C 1
ATOM 3342 O O . PHE A 1 419 ? 11.195 7.317 -18.113 1.00 94.38 419 PHE A O 1
ATOM 3349 N N . GLN A 1 420 ? 9.986 8.695 -19.402 1.00 92.94 420 GLN A N 1
ATOM 3350 C CA . GLN A 1 420 ? 9.066 9.136 -18.357 1.00 92.94 420 GLN A CA 1
ATOM 3351 C C . GLN A 1 420 ? 7.638 9.220 -18.896 1.00 92.94 420 GLN A C 1
ATOM 3353 O O . GLN A 1 420 ? 7.356 9.975 -19.828 1.00 92.94 420 GLN A O 1
ATOM 3358 N N . LEU A 1 421 ? 6.696 8.527 -18.247 1.00 93.56 421 LEU A N 1
ATOM 3359 C CA . LEU A 1 421 ? 5.286 8.552 -18.658 1.00 93.56 421 LEU A CA 1
ATOM 3360 C C . LEU A 1 421 ? 4.688 9.969 -18.629 1.00 93.56 421 LEU A C 1
ATOM 3362 O O . LEU A 1 421 ? 3.877 10.323 -19.480 1.00 93.56 421 LEU A O 1
ATOM 3366 N N . ARG A 1 422 ? 5.116 10.799 -17.671 1.00 93.44 422 ARG A N 1
ATOM 3367 C CA . ARG A 1 422 ? 4.692 12.201 -17.560 1.00 93.44 422 ARG A CA 1
ATOM 3368 C C . ARG A 1 422 ? 5.031 13.016 -18.810 1.00 93.44 422 ARG A C 1
ATOM 3370 O O . ARG A 1 422 ? 4.205 13.819 -19.226 1.00 93.44 422 ARG A O 1
ATOM 3377 N N . ARG A 1 423 ? 6.191 12.787 -19.439 1.00 94.94 423 ARG A N 1
ATOM 3378 C CA . ARG A 1 423 ? 6.574 13.483 -20.682 1.00 94.94 423 ARG A CA 1
ATOM 3379 C C . ARG A 1 423 ? 5.643 13.130 -21.831 1.00 94.94 423 ARG A C 1
ATOM 3381 O O . ARG A 1 423 ? 5.179 14.033 -22.515 1.00 94.94 423 ARG A O 1
ATOM 3388 N N . LEU A 1 424 ? 5.299 11.848 -21.969 1.00 94.50 424 LEU A N 1
ATOM 3389 C CA . LEU A 1 424 ? 4.302 11.406 -22.942 1.00 94.50 424 LEU A CA 1
ATOM 3390 C C . LEU A 1 424 ? 2.970 12.129 -22.721 1.00 94.50 424 LEU A C 1
ATOM 3392 O O . LEU A 1 424 ? 2.405 12.663 -23.671 1.00 94.50 424 LEU A O 1
ATOM 3396 N N . GLY A 1 425 ? 2.491 12.187 -21.473 1.00 93.69 425 GLY A N 1
ATOM 3397 C CA . GLY A 1 425 ? 1.251 12.888 -21.132 1.00 93.69 425 GLY A CA 1
ATOM 3398 C C . GLY A 1 425 ? 1.288 14.378 -21.483 1.00 93.69 425 GLY A C 1
ATOM 3399 O O . GLY A 1 425 ? 0.371 14.872 -22.127 1.00 93.69 425 GLY A O 1
ATOM 3400 N N . LEU A 1 426 ? 2.367 15.082 -21.125 1.00 95.62 426 LEU A N 1
ATOM 3401 C CA . LEU A 1 426 ? 2.527 16.512 -21.416 1.00 95.62 426 LEU A CA 1
ATOM 3402 C C . LEU A 1 426 ? 2.638 16.800 -22.920 1.00 95.62 426 LEU A C 1
ATOM 3404 O O . LEU A 1 426 ? 2.011 17.731 -23.412 1.00 95.62 426 LEU A O 1
ATOM 3408 N N . ARG A 1 427 ? 3.385 15.981 -23.668 1.00 94.94 427 ARG A N 1
ATOM 3409 C CA . ARG A 1 427 ? 3.566 16.142 -25.122 1.00 94.94 427 ARG A CA 1
ATOM 3410 C C . ARG A 1 427 ? 2.313 15.841 -25.935 1.00 94.94 427 ARG A C 1
ATOM 3412 O O . ARG A 1 427 ? 2.252 16.221 -27.094 1.00 94.94 427 ARG A O 1
ATOM 3419 N N . THR A 1 428 ? 1.347 15.151 -25.339 1.00 93.50 428 THR A N 1
ATOM 3420 C CA . THR A 1 428 ? 0.093 14.761 -25.995 1.00 93.50 428 THR A CA 1
ATOM 3421 C C . THR A 1 428 ? -1.131 15.439 -25.379 1.00 93.50 428 THR A C 1
ATOM 3423 O O . THR A 1 428 ? -2.269 15.032 -25.624 1.00 93.50 428 THR A O 1
ATOM 3426 N N . ALA A 1 429 ? -0.906 16.487 -24.576 1.00 93.69 429 ALA A N 1
ATOM 3427 C CA . ALA A 1 429 ? -1.956 17.234 -23.887 1.00 93.69 429 ALA A CA 1
ATOM 3428 C C . ALA A 1 429 ? -2.874 18.017 -24.846 1.00 93.69 429 ALA A C 1
ATOM 3430 O O . ALA A 1 429 ? -3.993 18.360 -24.479 1.00 93.69 429 ALA A O 1
ATOM 3431 N N . ASP A 1 430 ? -2.432 18.237 -26.085 1.00 92.88 430 ASP A N 1
ATOM 3432 C CA . ASP A 1 430 ? -3.217 18.784 -27.199 1.00 92.88 430 ASP A CA 1
ATOM 3433 C C . ASP A 1 430 ? -4.251 17.790 -27.774 1.00 92.88 430 ASP A C 1
ATOM 3435 O O . ASP A 1 430 ? -4.981 18.114 -28.710 1.00 92.88 430 ASP A O 1
ATOM 3439 N N . GLY A 1 431 ? -4.324 16.571 -27.228 1.00 89.31 431 GLY A N 1
ATOM 3440 C CA . GLY A 1 431 ? -5.210 15.508 -27.701 1.00 89.31 431 GLY A CA 1
ATOM 3441 C C . GLY A 1 431 ? -4.583 14.599 -28.760 1.00 89.31 431 GLY A C 1
ATOM 3442 O O . GLY A 1 431 ? -5.252 13.679 -29.235 1.00 89.31 431 GLY A O 1
ATOM 3443 N N . SER A 1 432 ? -3.300 14.784 -29.094 1.00 90.50 432 SER A N 1
ATOM 3444 C CA . SER A 1 432 ? -2.553 13.945 -30.045 1.00 90.50 432 SER A CA 1
ATOM 3445 C C . SER A 1 432 ? -2.117 12.583 -29.480 1.00 90.50 432 SER A C 1
ATOM 3447 O O . SER A 1 432 ? -1.347 11.857 -30.115 1.00 90.50 432 SER A O 1
ATOM 3449 N N . ALA A 1 433 ? -2.609 12.205 -28.293 1.00 88.00 433 ALA A N 1
ATOM 3450 C CA . ALA A 1 433 ? -2.233 10.967 -27.622 1.00 88.00 433 ALA A CA 1
ATOM 3451 C C . ALA A 1 433 ? -2.429 9.746 -28.539 1.00 88.00 433 ALA A C 1
ATOM 3453 O O . ALA A 1 433 ? -3.495 9.590 -29.151 1.00 88.00 433 ALA A O 1
ATOM 3454 N N . PRO A 1 434 ? -1.426 8.851 -28.639 1.00 86.81 434 PRO A N 1
ATOM 3455 C CA . PRO A 1 434 ? -1.514 7.713 -29.534 1.00 86.81 434 PRO A CA 1
ATOM 3456 C C . PRO A 1 434 ? -2.669 6.810 -29.102 1.00 86.81 434 PRO A C 1
ATOM 3458 O O . PRO A 1 434 ? -2.747 6.352 -27.959 1.00 86.81 434 PRO A O 1
ATOM 3461 N N . LYS A 1 435 ? -3.590 6.545 -30.032 1.00 90.06 435 LYS A N 1
ATOM 3462 C CA . LYS A 1 435 ? -4.698 5.621 -29.786 1.00 90.06 435 LYS A CA 1
ATOM 3463 C C . LYS A 1 435 ? -4.140 4.218 -29.592 1.00 90.06 435 LYS A C 1
ATOM 3465 O O . LYS A 1 435 ? -3.307 3.770 -30.378 1.00 90.06 435 LYS A O 1
ATOM 3470 N N . LEU A 1 436 ? -4.659 3.500 -28.596 1.00 93.19 436 LEU A N 1
ATOM 3471 C CA . LEU A 1 436 ? -4.345 2.084 -28.437 1.00 93.19 436 LEU A CA 1
ATOM 3472 C C . LEU A 1 436 ? -4.717 1.330 -29.727 1.00 93.19 436 LEU A C 1
ATOM 3474 O O . LEU A 1 436 ? -5.875 1.408 -30.158 1.00 93.19 436 LEU A O 1
ATOM 3478 N N . PRO A 1 437 ? -3.785 0.559 -30.320 1.00 95.50 437 PRO A N 1
ATOM 3479 C CA . PRO A 1 437 ? -4.102 -0.408 -31.360 1.00 95.50 437 PRO A CA 1
ATOM 3480 C C . PRO A 1 437 ? -5.329 -1.243 -30.984 1.00 95.50 437 PRO A C 1
ATOM 3482 O O . PRO A 1 437 ? -5.502 -1.631 -29.827 1.00 95.50 437 PRO A O 1
ATOM 3485 N N . ARG A 1 438 ? -6.195 -1.561 -31.957 1.00 95.19 438 ARG A N 1
ATOM 3486 C CA . ARG A 1 438 ? -7.496 -2.215 -31.701 1.00 95.19 438 ARG A CA 1
ATOM 3487 C C . ARG A 1 438 ? -7.371 -3.491 -30.859 1.00 95.19 438 ARG A C 1
ATOM 3489 O O . ARG A 1 438 ? -8.224 -3.747 -30.012 1.00 95.19 438 ARG A O 1
ATOM 3496 N N . ALA A 1 439 ? -6.328 -4.289 -31.090 1.00 95.50 439 ALA A N 1
ATOM 3497 C CA . ALA A 1 439 ? -6.057 -5.499 -30.315 1.00 95.50 439 ALA A CA 1
ATOM 3498 C C . ALA A 1 439 ? -5.719 -5.187 -28.846 1.00 95.50 439 ALA A C 1
ATOM 3500 O O . ALA A 1 439 ? -6.257 -5.838 -27.950 1.00 95.50 439 ALA A O 1
ATOM 3501 N N . LEU A 1 440 ? -4.905 -4.155 -28.602 1.00 96.31 440 LEU A N 1
ATOM 3502 C CA . LEU A 1 440 ? -4.560 -3.681 -27.261 1.00 96.31 440 LEU A CA 1
ATOM 3503 C C . LEU A 1 440 ? -5.771 -3.089 -26.545 1.00 96.31 440 LEU A C 1
ATOM 3505 O O . LEU A 1 440 ? -6.027 -3.456 -25.404 1.00 96.31 440 LEU A O 1
ATOM 3509 N N . GLY A 1 441 ? -6.574 -2.264 -27.222 1.00 95.06 441 GLY A N 1
ATOM 3510 C CA . GLY A 1 441 ? -7.814 -1.723 -26.658 1.00 95.06 441 GLY A CA 1
ATOM 3511 C C . GLY A 1 441 ? -8.801 -2.823 -26.249 1.00 95.06 441 GLY A C 1
ATOM 3512 O O . GLY A 1 441 ? -9.340 -2.795 -25.144 1.00 95.06 441 GLY A O 1
ATOM 3513 N N . LYS A 1 442 ? -8.979 -3.853 -27.093 1.00 95.00 442 LYS A N 1
ATOM 3514 C CA . LYS A 1 442 ? -9.791 -5.031 -26.744 1.00 95.00 442 LYS A CA 1
ATOM 3515 C C . LYS A 1 442 ? -9.229 -5.768 -25.530 1.00 95.00 442 LYS A C 1
ATOM 3517 O O . LYS A 1 442 ? -9.992 -6.086 -24.627 1.00 95.00 442 LYS A O 1
ATOM 3522 N N . ALA A 1 443 ? -7.919 -6.019 -25.490 1.00 95.06 443 ALA A N 1
ATOM 3523 C CA . ALA A 1 443 ? -7.278 -6.713 -24.374 1.00 95.06 443 ALA A CA 1
ATOM 3524 C C . ALA A 1 443 ? -7.369 -5.917 -23.062 1.00 95.06 443 ALA A C 1
ATOM 3526 O O . ALA A 1 443 ? -7.702 -6.485 -22.025 1.00 95.06 443 ALA A O 1
ATOM 3527 N N . LYS A 1 444 ? -7.184 -4.594 -23.119 1.00 94.44 444 LYS A N 1
ATOM 3528 C CA . LYS A 1 444 ? -7.323 -3.671 -21.984 1.00 94.44 444 LYS A CA 1
ATOM 3529 C C . LYS A 1 444 ? -8.735 -3.653 -21.397 1.00 94.44 444 LYS A C 1
ATOM 3531 O O . LYS A 1 444 ? -8.891 -3.355 -20.218 1.00 94.44 444 LYS A O 1
ATOM 3536 N N . ALA A 1 445 ? -9.753 -3.986 -22.190 1.00 91.44 445 ALA A N 1
ATOM 3537 C CA . ALA A 1 445 ? -11.136 -4.106 -21.734 1.00 91.44 445 ALA A CA 1
ATOM 3538 C C . ALA A 1 445 ? -11.478 -5.492 -21.147 1.00 91.44 445 ALA A C 1
ATOM 3540 O O . ALA A 1 445 ? -12.538 -5.650 -20.541 1.00 91.44 445 ALA A O 1
ATOM 3541 N N . THR A 1 446 ? -10.614 -6.504 -21.310 1.00 89.69 446 THR A N 1
ATOM 3542 C CA . THR A 1 446 ? -10.856 -7.852 -20.757 1.00 89.69 446 THR A CA 1
ATOM 3543 C C . THR A 1 446 ? -10.683 -7.889 -19.235 1.00 89.69 446 THR A C 1
ATOM 3545 O O . THR A 1 446 ? -10.105 -6.966 -18.666 1.00 89.69 446 THR A O 1
ATOM 3548 N N . PRO A 1 447 ? -11.156 -8.929 -18.524 1.00 84.19 447 PRO A N 1
ATOM 3549 C CA . PRO A 1 447 ? -11.089 -8.954 -17.063 1.00 84.19 447 PRO A CA 1
ATOM 3550 C C . PRO A 1 447 ? -9.676 -8.930 -16.457 1.00 84.19 447 PRO A C 1
ATOM 3552 O O . PRO A 1 447 ? -9.543 -8.522 -15.311 1.00 84.19 447 PRO A O 1
ATOM 3555 N N . GLU A 1 448 ? -8.625 -9.243 -17.221 1.00 87.31 448 GLU A N 1
ATOM 3556 C CA . GLU A 1 448 ? -7.230 -9.257 -16.754 1.00 87.31 448 GLU A CA 1
ATOM 3557 C C . GLU A 1 448 ? -6.316 -8.462 -17.691 1.00 87.31 448 GLU A C 1
ATOM 3559 O O . GLU A 1 448 ? -6.519 -8.438 -18.903 1.00 87.31 448 GLU A O 1
A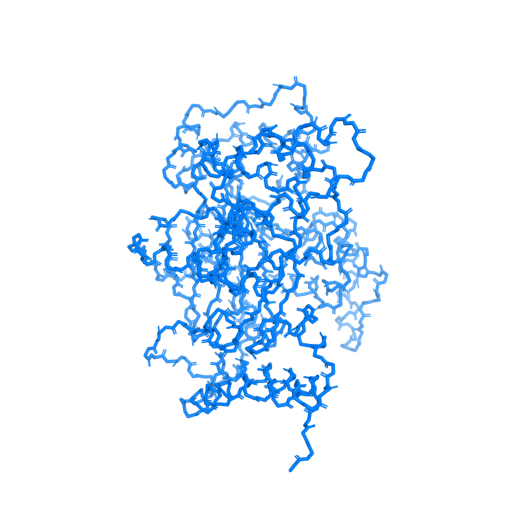TOM 3564 N N . GLU A 1 449 ? -5.273 -7.834 -17.144 1.00 94.06 449 GLU A N 1
ATOM 3565 C CA . GLU A 1 449 ? -4.320 -7.042 -17.934 1.00 94.06 449 GLU A CA 1
ATOM 3566 C C . GLU A 1 449 ? -3.078 -7.842 -18.371 1.00 94.06 449 GLU A C 1
ATOM 3568 O O . GLU A 1 449 ? -2.225 -7.310 -19.077 1.00 94.06 449 GLU A O 1
ATOM 3573 N N . ILE A 1 450 ? -2.994 -9.136 -18.035 1.00 92.69 450 ILE A N 1
ATOM 3574 C CA . ILE A 1 450 ? -1.869 -10.014 -18.412 1.00 92.69 450 ILE A CA 1
ATOM 3575 C C . ILE A 1 450 ? -1.758 -10.116 -19.938 1.00 92.69 450 ILE A C 1
ATOM 3577 O O . ILE A 1 450 ? -0.732 -9.763 -20.518 1.00 92.69 450 ILE A O 1
ATOM 3581 N N . ARG A 1 451 ? -2.855 -10.489 -20.613 1.00 92.69 451 ARG A N 1
ATOM 3582 C CA . ARG A 1 451 ? -2.911 -10.552 -22.083 1.00 92.69 451 ARG A CA 1
ATOM 3583 C C . ARG A 1 451 ? -2.669 -9.188 -22.731 1.00 92.69 451 ARG A C 1
ATOM 3585 O O . ARG A 1 451 ? -2.117 -9.112 -23.825 1.00 92.69 451 ARG A O 1
ATOM 3592 N N . TYR A 1 452 ? -3.100 -8.109 -22.077 1.00 96.38 452 TYR A N 1
ATOM 3593 C CA . TYR A 1 452 ? -2.821 -6.754 -22.543 1.00 96.38 452 TYR A CA 1
ATOM 3594 C C . TYR A 1 452 ? -1.308 -6.497 -22.569 1.00 96.38 452 TYR A C 1
ATOM 3596 O O . TYR A 1 452 ? -0.791 -6.118 -23.616 1.00 96.38 452 TYR A O 1
ATOM 3604 N N . LEU A 1 453 ? -0.590 -6.811 -21.487 1.00 96.94 453 LEU A N 1
ATOM 3605 C CA . LEU A 1 453 ? 0.869 -6.680 -21.421 1.00 96.94 453 LEU A CA 1
ATOM 3606 C C . LEU A 1 453 ? 1.599 -7.598 -22.416 1.00 96.94 453 LEU A C 1
ATOM 3608 O O . LEU A 1 453 ? 2.548 -7.164 -23.068 1.00 96.94 453 LEU A O 1
ATOM 3612 N N . GLU A 1 454 ? 1.140 -8.839 -22.594 1.00 95.75 454 GLU A N 1
ATOM 3613 C CA . GLU A 1 454 ? 1.693 -9.760 -23.598 1.00 95.75 454 GLU A CA 1
ATOM 3614 C C . GLU A 1 454 ? 1.593 -9.213 -25.021 1.00 95.75 454 GLU A C 1
ATOM 3616 O O . GLU A 1 454 ? 2.550 -9.302 -25.789 1.00 95.75 454 GLU A O 1
ATOM 3621 N N . LEU A 1 455 ? 0.433 -8.662 -25.386 1.00 96.88 455 LEU A N 1
ATOM 3622 C CA . LEU A 1 455 ? 0.235 -8.073 -26.705 1.00 96.88 455 LEU A CA 1
ATOM 3623 C C . LEU A 1 455 ? 1.029 -6.778 -26.861 1.00 96.88 455 LEU A C 1
ATOM 3625 O O . LEU A 1 455 ? 1.574 -6.555 -27.936 1.00 96.88 455 LEU A O 1
ATOM 3629 N N . MET A 1 456 ? 1.132 -5.959 -25.806 1.00 96.00 456 MET A N 1
ATOM 3630 C CA . MET A 1 456 ? 1.963 -4.754 -25.831 1.00 96.00 456 MET A CA 1
ATOM 3631 C C . MET A 1 456 ? 3.403 -5.113 -26.193 1.00 96.00 456 MET A C 1
ATOM 3633 O O . MET A 1 456 ? 3.935 -4.555 -27.145 1.00 96.00 456 MET A O 1
ATOM 3637 N N . ARG A 1 457 ? 4.011 -6.091 -25.506 1.00 95.19 457 ARG A N 1
ATOM 3638 C CA . ARG A 1 457 ? 5.397 -6.526 -25.773 1.00 95.19 457 ARG A CA 1
ATOM 3639 C C . ARG A 1 457 ? 5.632 -7.011 -27.207 1.00 95.19 457 ARG A C 1
ATOM 3641 O O . ARG A 1 457 ? 6.750 -6.923 -27.697 1.00 95.19 457 ARG A O 1
ATOM 3648 N N . LYS A 1 458 ? 4.599 -7.530 -27.876 1.00 95.50 458 LYS A N 1
ATOM 3649 C CA . LYS A 1 458 ? 4.679 -7.997 -29.271 1.00 95.50 458 LYS A CA 1
ATOM 3650 C C . LYS A 1 458 ? 4.518 -6.869 -30.295 1.00 95.50 458 LYS A C 1
ATOM 3652 O O . LYS A 1 458 ? 4.860 -7.066 -31.458 1.00 95.50 458 LYS A O 1
ATOM 3657 N N . ASP A 1 459 ? 3.998 -5.711 -29.894 1.00 96.25 459 ASP A N 1
ATOM 3658 C CA . ASP A 1 459 ? 3.772 -4.565 -30.777 1.00 96.25 459 ASP A CA 1
ATOM 3659 C C . ASP A 1 459 ? 4.976 -3.610 -30.743 1.00 96.25 459 ASP A C 1
ATOM 3661 O O . ASP A 1 459 ? 4.990 -2.597 -30.039 1.00 96.25 459 ASP A O 1
ATOM 3665 N N . SER A 1 460 ? 6.020 -3.953 -31.506 1.00 94.50 460 SER A N 1
ATOM 3666 C CA . SER A 1 460 ? 7.271 -3.184 -31.565 1.00 94.50 460 SER A CA 1
ATOM 3667 C C . SER A 1 460 ? 7.071 -1.756 -32.076 1.00 94.50 460 SER A C 1
ATOM 3669 O O . SER A 1 460 ? 7.713 -0.830 -31.579 1.00 94.50 460 SER A O 1
ATOM 3671 N N . ARG A 1 461 ? 6.145 -1.552 -33.022 1.00 95.81 461 ARG A N 1
ATOM 3672 C CA . ARG A 1 461 ? 5.815 -0.227 -33.561 1.00 95.81 461 ARG A CA 1
ATOM 3673 C C . ARG A 1 461 ? 5.197 0.656 -32.483 1.00 95.81 461 ARG A C 1
ATOM 3675 O O . ARG A 1 461 ? 5.627 1.794 -32.312 1.00 95.81 461 ARG A O 1
ATOM 3682 N N . PHE A 1 462 ? 4.211 0.138 -31.753 1.00 96.50 462 PHE A N 1
ATOM 3683 C CA . PHE A 1 462 ? 3.592 0.886 -30.666 1.00 96.50 462 PHE A CA 1
ATOM 3684 C C . PHE A 1 462 ? 4.588 1.137 -29.527 1.00 96.50 462 PHE A C 1
ATOM 3686 O O . PHE A 1 462 ? 4.631 2.243 -28.994 1.00 96.50 462 PHE A O 1
ATOM 3693 N N . ARG A 1 463 ? 5.448 0.162 -29.198 1.00 95.75 463 ARG A N 1
ATOM 3694 C CA . ARG A 1 463 ? 6.522 0.336 -28.205 1.00 95.75 463 ARG A CA 1
ATOM 3695 C C . ARG A 1 463 ? 7.453 1.494 -28.559 1.00 95.75 463 ARG A C 1
ATOM 3697 O O . ARG A 1 463 ? 7.661 2.361 -27.714 1.00 95.75 463 ARG A O 1
ATOM 3704 N N . GLN A 1 464 ? 7.964 1.541 -29.791 1.00 95.12 464 GLN A N 1
ATOM 3705 C CA . GLN A 1 464 ? 8.858 2.620 -30.230 1.00 95.12 464 GLN A CA 1
ATOM 3706 C C . GLN A 1 464 ? 8.169 3.987 -30.193 1.00 95.12 464 GLN A C 1
ATOM 3708 O O . GLN A 1 464 ? 8.715 4.924 -29.618 1.00 95.12 464 GLN A O 1
ATOM 3713 N N . GLN A 1 465 ? 6.927 4.078 -30.676 1.00 95.50 465 GLN A N 1
ATOM 3714 C CA . GLN A 1 465 ? 6.152 5.319 -30.603 1.00 95.50 465 GLN A CA 1
ATOM 3715 C C . GLN A 1 465 ? 5.998 5.826 -29.156 1.00 95.50 465 GLN A C 1
ATOM 3717 O O . GLN A 1 465 ? 6.147 7.018 -28.885 1.00 95.50 465 GLN A O 1
ATOM 3722 N N . ILE A 1 466 ? 5.704 4.931 -28.206 1.00 96.19 466 ILE A N 1
ATOM 3723 C CA . ILE A 1 466 ? 5.577 5.289 -26.786 1.00 96.19 466 ILE A CA 1
ATOM 3724 C C . ILE A 1 466 ? 6.925 5.726 -26.198 1.00 96.19 466 ILE A C 1
ATOM 3726 O O . ILE A 1 466 ? 6.968 6.705 -25.449 1.00 96.19 466 ILE A O 1
ATOM 3730 N N . LEU A 1 467 ? 8.021 5.043 -26.541 1.00 95.19 467 LEU A N 1
ATOM 3731 C CA . LEU A 1 467 ? 9.367 5.415 -26.102 1.00 95.19 467 LEU A CA 1
ATOM 3732 C C . LEU A 1 467 ? 9.767 6.805 -26.608 1.00 95.19 467 LEU A C 1
ATOM 3734 O O . LEU A 1 467 ? 10.210 7.628 -25.809 1.00 95.19 467 LEU A O 1
ATOM 3738 N N . GLU A 1 468 ? 9.564 7.092 -27.894 1.00 94.88 468 GLU A N 1
ATOM 3739 C CA . GLU A 1 468 ? 9.867 8.391 -28.511 1.00 94.88 468 GLU A CA 1
ATOM 3740 C C . GLU A 1 468 ? 9.126 9.548 -27.831 1.00 94.88 468 GLU A C 1
ATOM 3742 O O . GLU A 1 468 ? 9.710 10.605 -27.593 1.00 94.88 468 GLU A O 1
ATOM 3747 N N . LEU A 1 469 ? 7.856 9.345 -27.469 1.00 95.06 469 LEU A N 1
ATOM 3748 C CA . LEU A 1 469 ? 7.050 10.343 -26.759 1.00 95.06 469 LEU A CA 1
ATOM 3749 C C . LEU A 1 469 ? 7.455 10.510 -25.287 1.00 95.06 469 LEU A C 1
ATOM 3751 O O . LEU A 1 469 ? 7.254 11.576 -24.709 1.00 95.06 469 LEU A O 1
ATOM 3755 N N . GLY A 1 470 ? 7.996 9.465 -24.660 1.00 94.31 470 GLY A N 1
ATOM 3756 C CA . GLY A 1 470 ? 8.414 9.492 -23.256 1.00 94.31 470 GLY A CA 1
ATOM 3757 C C . GLY A 1 470 ? 9.856 9.948 -23.019 1.00 94.31 470 GLY A C 1
ATOM 3758 O O . GLY A 1 470 ? 10.233 10.159 -21.864 1.00 94.31 470 GLY A O 1
ATOM 3759 N N . ARG A 1 471 ? 10.664 10.083 -24.073 1.00 93.62 471 ARG A N 1
ATOM 3760 C CA . ARG A 1 471 ? 12.053 10.569 -24.020 1.00 93.62 471 ARG A CA 1
ATOM 3761 C C . ARG A 1 471 ? 12.124 12.115 -23.989 1.00 93.62 471 ARG A C 1
ATOM 3763 O O . ARG A 1 471 ? 11.110 12.751 -24.298 1.00 93.62 471 ARG A O 1
ATOM 3770 N N . PRO A 1 472 ? 13.252 12.694 -23.513 1.00 87.19 472 PRO A N 1
ATOM 3771 C CA . PRO A 1 472 ? 13.497 14.139 -23.497 1.00 87.19 472 PRO A CA 1
ATOM 3772 C C . PRO A 1 472 ? 13.296 14.809 -24.852 1.00 87.19 472 PRO A C 1
ATOM 3774 O O . PRO A 1 472 ? 13.597 14.155 -25.877 1.00 87.19 472 PRO A O 1
#

Radius of gyration: 24.24 Å; chains: 1; bounding box: 72×59×72 Å

Secondary structure (DSSP, 8-state):
-----HHHHHHHHHHHHHHHHS-SSHHHHHHHHHHHTTHHHHHHHHHHTT---GGGTSTTT-S-TT-EEEEE--HHHHHHHHHHHGGGEEE-GGG---HHHHHHHGGGTSTTHHHHHHH-SS--HHHHHHHHHTTS-HHHHHHHHHHHH---HHHHHHHHHTT--EEEEE-TT-TTSTTT-----S------SPPP-GGG--GGGGGGSPPPPEEEPPHHHHHHHHHHHHHHHHTTT---HHHHTEEEEEEEEEEEETTEEEEEEEEPGGG--SSSEEEEEEEEETTEEEEEEEEEEETTEEEEEEEE-GGGTTSSHHHHHHHHHHHHHHHH---EEEE-HHHHTTT-HHHHHTTHHHHHHHTT-EESSHHHHHHHHHHHHHHHH-TT----HHHHHHHTSS-EEEE-TTS--STTTT--HHHHHHHTTTTTPPPP-HHHHHHHTSS-SHHHHHHHHH-HHHHHHHHHHH--

Foldseek 3Di:
DPLDALVVLLVLLLVLLLCLLAPQDPVSNVVSLVVLLCSLVSLVVCVVVVGDNVVCAPLQRFQRANAWYKFQDFLLLLVLCCVPPNPLKAFPVVPADDCVLLLVVCCLQPVVLVVCSPPPPDRPSVVSLCVQCPPGGSSNSVSVSLVVSDPDPVSSRVSSSSRSTIMMGRRHSHCLGLSNPFDDDDDAQRPNDDFADLVNDALLCLVVDPAWDKDQDALVVLVVVLSSVSSNQVSNNGDDLCSSFWRSRGWMWTDLPSQKIKIKTWGDLVSADPAWTWIKIFIGRVGRGFWMWIWTDHQQETAIDTDGRPSPPPGNVNSNVSSVVSCCCVQQVHFKYKYALVCCAAVNPPNLVVNSLVVVVSNPKAFLDPVLRVLVVVVVVVCVVDVPDDDDSVNSNVNSPGMIMDGHPPDDPNLCSQFDQVQLCVLCVVVVRDDPDPLLVVCSNDRDCSVSSVVSNVCVVVVVVNSVSRGD

Organism: Paludibaculum fermentans (NCBI:txid1473598)